Protein AF-A0AAJ0BM44-F1 (afdb_monomer)

Foldseek 3Di:
DDDDDDDDDDDDDDDDDDDDDDDDDYDDDDDDDDDDDDDDDDDDDPPPPPPPPPDPCVVVPCPPVVLCVQLVVLLVVQPPHDPDPDPDDPDDLDDDPDDDPDPVSVVVSVVVVVSSLCSLFLLNVLVRPPDPLQVLLFVLLLLLVVVLQVPQQQPDFFDQDPPRDGHGGGQFAACQVCVVSLVVGPNLVLLLLAQQAEFEFAALLFFDAPLLLVVLLLPFQQKWKFWQAQCAQDPVANQVSLVPILMAMARAAPVRQVVLVHADDSNDNPDDGPRTHGVNVCLVCVLVSNCVRQDDDPPPDDPPVPDDRDPSDHPSNSVLPLQADHPCQQAPPPHDLVSLQVSVVSNVRRSLNSQQADSNVLSSLLVSVVLCLSSLYAEYEYEYEADPVRFRAYSNNPDGQHPVSSVVSNVVSVVVSCVVAVPGRHLYYAYAYEYELQDQLVVVLVSLVVLLVCCVVVVRHYLAYEYDDDLVPGDAPVNNVVSLVVSVVVCVVVVHDHAYAYAADLDPDDPDSRNVSLVVCLVSVHLEYEQCQCVLVPVVSLVSCQVSLYEYEHAQLCSSRSPVDVTLLPGSVVSCSSNSHQYAYHNNRCNHHVHHRSSRLSSNPSNDSPDTPSNSVSNSLSSLVSGSDDPVSSVVSVVVSVVSNSVSSVVSCVPSVVSVVVVVVVVVDDDPPDD

Solvent-accessible surface area (backbone atoms only — not comparable to full-atom values): 38124 Å² total; per-residue (Å²): 138,83,90,82,90,87,87,87,90,84,88,81,89,87,84,87,84,84,89,82,83,89,86,87,88,85,84,90,85,86,83,88,82,90,90,81,89,82,92,87,85,88,79,91,73,86,73,75,77,72,74,72,73,81,66,77,64,64,68,78,69,56,71,57,58,64,52,51,54,52,17,56,48,47,53,68,71,38,92,83,50,78,83,81,89,68,96,66,74,85,75,66,89,60,62,94,91,56,79,74,91,41,70,66,61,42,50,53,44,50,56,48,52,54,50,40,53,52,40,48,36,65,27,31,67,46,57,72,72,46,48,74,61,48,52,50,24,34,54,42,52,52,52,42,43,59,47,37,41,52,69,49,26,62,63,36,80,53,45,76,50,80,97,68,40,76,40,77,41,54,78,44,51,47,63,74,82,37,44,75,57,48,78,69,29,65,51,46,54,50,45,33,64,35,65,43,32,26,39,72,41,34,37,54,88,27,51,57,62,56,62,64,39,55,59,49,46,71,74,42,92,33,29,26,36,26,30,66,48,30,42,24,75,36,100,78,38,28,50,50,27,66,70,67,48,55,55,35,37,37,60,44,18,74,67,57,36,53,76,65,73,36,79,42,56,58,75,32,65,82,36,60,60,61,40,41,18,56,38,72,57,50,65,71,45,42,67,61,53,55,50,59,42,69,50,80,72,90,68,92,81,66,101,65,84,84,64,78,85,73,71,92,67,52,70,66,59,52,56,42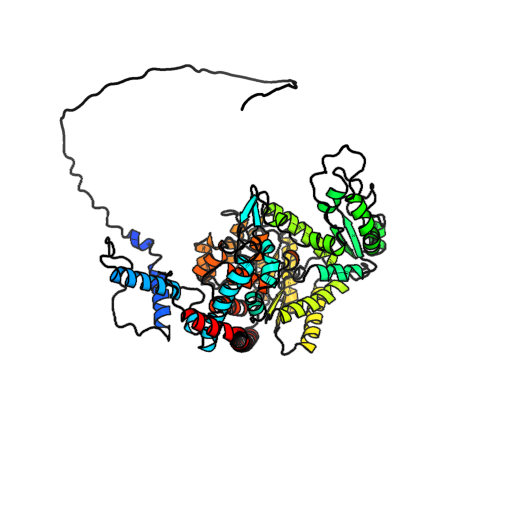,56,64,48,29,74,53,58,62,67,40,67,35,93,86,53,45,38,69,58,24,48,56,52,50,55,49,25,52,51,26,43,47,31,42,37,42,25,48,66,40,43,53,54,48,53,43,51,49,56,50,48,37,39,69,50,24,25,32,29,40,32,32,34,50,71,59,47,92,91,64,46,32,22,39,65,60,28,80,49,74,41,50,69,69,51,50,51,50,51,54,53,48,41,50,54,59,50,35,76,83,33,76,88,46,57,50,74,50,67,30,34,29,47,24,39,61,33,75,52,54,61,69,58,50,41,51,49,51,52,50,47,53,53,42,33,71,76,38,53,86,37,46,42,25,39,32,48,42,73,66,58,84,84,35,57,48,55,71,79,38,45,70,50,54,53,49,48,52,51,50,31,60,74,72,72,48,85,69,43,38,44,33,61,24,13,75,47,84,64,77,93,45,63,48,40,44,22,48,56,44,40,58,77,67,58,31,52,31,28,30,42,33,52,32,40,79,80,36,64,70,61,42,54,53,36,39,75,70,65,30,32,30,36,31,30,58,61,50,40,32,46,42,51,72,21,91,32,52,60,73,34,57,62,58,59,32,33,68,68,50,36,51,45,28,67,18,38,39,42,10,17,37,70,76,40,45,58,45,52,32,55,46,43,58,49,39,28,33,92,84,57,46,58,31,45,56,47,41,32,16,52,43,21,48,69,73,43,74,59,55,71,70,60,36,51,52,54,50,56,54,47,54,54,47,45,55,52,40,29,49,49,44,39,76,75,46,42,64,60,59,55,53,52,61,57,56,67,71,54,86,70,96,82,80,132

Radius of gyration: 31.64 Å; Cα contacts (8 Å, |Δi|>4): 951; chains: 1; bounding box: 103×82×90 Å

pLDDT: mean 85.19, std 20.95, range [22.94, 98.81]

Nearest PDB structures (foldseek):
  3lgg-assembly1_B  TM=8.934E-01  e=7.586E-33  Homo sapiens
  2pgr-assembly1_A  TM=8.232E-01  e=1.590E-15  Plasmodium vivax
  6ii7-assembly1_A  TM=8.329E-01  e=3.009E-15  Plasmodium falciparum 3D7
  2amx-assembly1_B  TM=8.102E-01  e=5.177E-14  Plasmodium yoelii
  2amx-assembly1_A  TM=8.022E-01  e=5.711E-14  Plasmodium yoelii

Organism: NCBI:txid438768

Structure (mmCIF, N/CA/C/O backbone):
data_AF-A0AAJ0BM44-F1
#
_entry.id   AF-A0AAJ0BM44-F1
#
loop_
_atom_site.group_PDB
_atom_site.id
_atom_site.type_symbol
_atom_site.label_atom_id
_atom_site.label_alt_id
_atom_site.label_comp_id
_atom_site.label_asym_id
_atom_site.label_entity_id
_atom_site.label_seq_id
_atom_site.pdbx_PDB_ins_code
_atom_site.Cartn_x
_atom_site.Cartn_y
_atom_site.Cartn_z
_atom_site.occupancy
_atom_site.B_iso_or_equiv
_atom_site.auth_seq_id
_atom_site.auth_comp_id
_atom_site.auth_asym_id
_atom_site.auth_atom_id
_atom_site.pdbx_PDB_model_num
ATOM 1 N N . MET A 1 1 ? 42.321 32.821 7.595 1.00 32.38 1 MET A N 1
ATOM 2 C CA . MET A 1 1 ? 42.357 33.975 8.522 1.00 32.38 1 MET A CA 1
ATOM 3 C C . MET A 1 1 ? 41.317 33.660 9.590 1.00 32.38 1 MET A C 1
ATOM 5 O O . MET A 1 1 ? 40.168 33.550 9.215 1.00 32.38 1 MET A O 1
ATOM 9 N N . GLY A 1 2 ? 41.581 33.293 10.840 1.00 26.06 2 GLY A N 1
ATOM 10 C CA . GLY A 1 2 ? 42.700 33.551 11.738 1.00 26.06 2 GLY A CA 1
ATOM 11 C C . GLY A 1 2 ? 42.161 34.326 12.950 1.00 26.06 2 GLY A C 1
ATOM 12 O O . GLY A 1 2 ? 41.880 35.502 12.770 1.00 26.06 2 GLY A O 1
ATOM 13 N N . ILE A 1 3 ? 42.127 33.672 14.132 1.00 24.33 3 ILE A N 1
ATOM 14 C CA . ILE A 1 3 ? 42.124 34.259 15.505 1.00 24.33 3 ILE A CA 1
ATOM 15 C C . ILE A 1 3 ? 40.733 34.766 15.996 1.00 24.33 3 ILE A C 1
ATOM 17 O O . ILE A 1 3 ? 40.019 35.368 15.211 1.00 24.33 3 ILE A O 1
ATOM 21 N N . SER A 1 4 ? 40.219 34.579 17.230 1.00 23.47 4 SER A N 1
ATOM 22 C CA . SER A 1 4 ? 40.688 34.041 18.532 1.00 23.47 4 SER A CA 1
ATOM 23 C C . SER A 1 4 ? 39.523 33.512 19.395 1.00 23.47 4 SER A C 1
ATOM 25 O O . SER A 1 4 ? 38.420 34.054 19.354 1.00 23.47 4 SER A O 1
ATOM 27 N N . CYS A 1 5 ? 39.837 32.556 20.278 1.00 23.97 5 CYS A N 1
ATOM 28 C CA . CYS A 1 5 ? 39.095 32.214 21.498 1.00 23.97 5 CYS A CA 1
ATOM 29 C C . CYS A 1 5 ? 38.964 33.384 22.488 1.00 23.97 5 CYS A C 1
ATOM 31 O O . CYS A 1 5 ? 39.886 34.185 22.630 1.00 23.97 5 CYS A O 1
ATOM 33 N N . SER A 1 6 ? 37.898 33.358 23.292 1.00 24.98 6 SER A N 1
ATOM 34 C CA . SER A 1 6 ? 37.929 33.827 24.683 1.00 24.98 6 SER A CA 1
ATOM 35 C C . SER A 1 6 ? 37.024 32.949 25.558 1.00 24.98 6 SER A C 1
ATOM 37 O O . SER A 1 6 ? 35.938 32.543 25.157 1.00 24.98 6 SER A O 1
ATOM 39 N N . SER A 1 7 ? 37.564 32.604 26.720 1.00 25.45 7 SER A N 1
ATOM 40 C CA . SER A 1 7 ? 37.049 31.756 27.798 1.00 25.45 7 SER A CA 1
ATOM 41 C C . SER A 1 7 ? 36.678 32.613 29.014 1.00 25.45 7 SER A C 1
ATOM 43 O O . SER A 1 7 ? 37.333 33.633 29.198 1.00 25.45 7 SER A O 1
ATOM 45 N N . ILE A 1 8 ? 35.732 32.161 29.852 1.00 24.78 8 ILE A N 1
ATOM 46 C CA . ILE A 1 8 ? 35.521 32.458 31.300 1.00 24.78 8 ILE A CA 1
ATOM 47 C C . ILE A 1 8 ? 34.322 31.572 31.726 1.00 24.78 8 ILE A C 1
ATOM 49 O O . ILE A 1 8 ? 33.268 31.660 31.109 1.00 24.78 8 ILE A O 1
ATOM 53 N N . SER A 1 9 ? 34.517 30.455 32.439 1.00 22.94 9 SER A N 1
ATOM 54 C CA . SER A 1 9 ? 34.720 30.218 33.888 1.00 22.94 9 SER A CA 1
ATOM 55 C C . SER A 1 9 ? 33.435 30.237 34.729 1.00 22.94 9 SER A C 1
ATOM 57 O O . SER A 1 9 ? 32.835 31.296 34.890 1.00 22.94 9 SER A O 1
ATOM 59 N N . THR A 1 10 ? 33.120 29.107 35.367 1.00 26.23 10 THR A N 1
ATOM 60 C CA . THR A 1 10 ? 32.480 29.051 36.693 1.00 26.23 10 THR A CA 1
ATOM 61 C C . THR A 1 10 ? 32.968 27.806 37.433 1.00 26.23 10 THR A C 1
ATOM 63 O O . THR A 1 10 ? 32.775 26.688 36.955 1.00 26.23 10 THR A O 1
ATOM 66 N N . ASP A 1 11 ? 33.605 28.052 38.575 1.00 24.69 11 ASP A N 1
ATOM 67 C CA . ASP A 1 11 ? 34.016 27.106 39.613 1.00 24.69 11 ASP A CA 1
ATOM 68 C C . ASP A 1 11 ? 32.823 26.601 40.445 1.00 24.69 11 ASP A C 1
ATOM 70 O O . ASP A 1 11 ? 31.843 27.333 40.606 1.00 24.69 11 ASP A O 1
ATOM 74 N N . ALA A 1 12 ? 32.949 25.388 41.005 1.00 26.89 12 ALA A N 1
ATOM 75 C CA . ALA A 1 12 ? 32.727 25.061 42.428 1.00 26.89 12 ALA A CA 1
ATOM 76 C C . ALA A 1 12 ? 32.774 23.530 42.672 1.00 26.89 12 ALA A C 1
ATOM 78 O O . ALA A 1 12 ? 31.853 22.808 42.292 1.00 26.89 12 ALA A O 1
ATOM 79 N N . ASP A 1 13 ? 33.894 23.066 43.245 1.00 27.09 13 ASP A N 1
ATOM 80 C CA . ASP A 1 13 ? 34.080 22.254 44.476 1.00 27.09 13 ASP A CA 1
ATOM 81 C C . ASP A 1 13 ? 32.841 21.527 45.087 1.00 27.09 13 ASP A C 1
ATOM 83 O O . ASP A 1 13 ? 31.736 22.053 45.090 1.00 27.09 13 ASP A O 1
ATOM 87 N N . ASP A 1 14 ? 32.902 20.353 45.734 1.00 28.02 14 ASP A N 1
ATOM 88 C CA . ASP A 1 14 ? 34.006 19.674 46.429 1.00 28.02 14 ASP A CA 1
ATOM 89 C C . ASP A 1 14 ? 33.671 18.185 46.739 1.00 28.02 14 ASP A C 1
ATOM 91 O O . ASP A 1 14 ? 32.507 17.800 46.873 1.00 28.02 14 ASP A O 1
ATOM 95 N N . ALA A 1 15 ? 34.746 17.431 47.001 1.00 28.31 15 ALA A N 1
ATOM 96 C CA . ALA A 1 15 ? 34.925 16.411 48.045 1.00 28.31 15 ALA A CA 1
ATOM 97 C C . ALA A 1 15 ? 34.718 14.894 47.789 1.00 28.31 15 ALA A C 1
ATOM 99 O O . ALA A 1 15 ? 33.728 14.287 48.196 1.00 28.31 15 ALA A O 1
ATOM 100 N N . SER A 1 16 ? 35.865 14.270 47.455 1.00 29.44 16 SER A N 1
ATOM 101 C CA . SER A 1 16 ? 36.533 13.175 48.213 1.00 29.44 16 SER A CA 1
ATOM 102 C C . SER A 1 16 ? 36.073 11.718 47.958 1.00 29.44 16 SER A C 1
ATOM 104 O O . SER A 1 16 ? 34.890 11.446 47.849 1.00 29.44 16 SER A O 1
ATOM 106 N N . HIS A 1 17 ? 36.925 10.683 47.881 1.00 30.70 17 HIS A N 1
ATOM 107 C CA . HIS A 1 17 ? 38.284 10.501 48.405 1.00 30.70 17 HIS A CA 1
ATOM 108 C C . HIS A 1 17 ? 38.961 9.221 47.828 1.00 30.70 17 HIS A C 1
ATOM 110 O O . HIS A 1 17 ? 38.291 8.199 47.690 1.00 30.70 17 HIS A O 1
ATOM 116 N N . ARG A 1 18 ? 40.305 9.283 47.708 1.00 29.47 18 ARG A N 1
ATOM 117 C CA . ARG A 1 18 ? 41.349 8.226 47.864 1.00 29.47 18 ARG A CA 1
ATOM 118 C C . ARG A 1 18 ? 41.682 7.349 46.644 1.00 29.47 18 ARG A C 1
ATOM 120 O O . ARG A 1 18 ? 40.851 6.572 46.199 1.00 29.47 18 ARG A O 1
ATOM 127 N N . ASP A 1 19 ? 42.828 7.566 45.981 1.00 28.92 19 ASP A N 1
ATOM 128 C CA . ASP A 1 19 ? 44.246 7.276 46.363 1.00 28.92 19 ASP A CA 1
ATOM 129 C C . ASP A 1 19 ? 44.633 5.821 46.005 1.00 28.92 19 ASP A C 1
ATOM 131 O O . ASP A 1 19 ? 43.875 4.910 46.312 1.00 28.92 19 ASP A O 1
ATOM 135 N N . ALA A 1 20 ? 45.789 5.477 45.424 1.00 30.25 20 ALA A N 1
ATOM 136 C CA . ALA A 1 20 ? 46.920 6.231 44.887 1.00 30.25 20 ALA A CA 1
ATOM 137 C C . ALA A 1 20 ? 47.894 5.257 44.161 1.00 30.25 20 ALA A C 1
ATOM 139 O O . ALA A 1 20 ? 47.789 4.041 44.315 1.00 30.25 20 ALA A O 1
ATOM 140 N N . GLU A 1 21 ? 48.863 5.868 43.463 1.00 27.91 21 GLU A N 1
ATOM 141 C CA . GLU A 1 21 ? 50.203 5.392 43.040 1.00 27.91 21 GLU A CA 1
ATOM 142 C C . GLU A 1 21 ? 50.303 4.470 41.804 1.00 27.91 21 GLU A C 1
ATOM 144 O O . GLU A 1 21 ? 49.834 3.339 41.800 1.00 27.91 21 GLU A O 1
ATOM 149 N N . ALA A 1 22 ? 50.790 4.941 40.640 1.00 28.22 22 ALA A N 1
ATOM 150 C CA . ALA A 1 22 ? 52.130 5.477 40.292 1.00 28.22 22 ALA A CA 1
ATOM 151 C C . ALA A 1 22 ? 53.225 4.390 40.403 1.00 28.22 22 ALA A C 1
ATOM 153 O O . ALA A 1 22 ? 53.350 3.737 41.425 1.00 28.22 22 ALA A O 1
ATOM 154 N N . SER A 1 23 ? 54.049 4.121 39.391 1.00 27.28 23 SER A N 1
ATOM 155 C CA . SER A 1 23 ? 54.950 5.097 38.793 1.00 27.28 23 SER A CA 1
ATOM 156 C C . SER A 1 23 ? 55.381 4.758 37.362 1.00 27.28 23 SER A C 1
ATOM 158 O O . SER A 1 23 ? 55.359 3.631 36.873 1.00 27.28 23 SER A O 1
ATOM 160 N N . GLU A 1 24 ? 55.747 5.847 36.715 1.00 29.50 24 GLU A N 1
ATOM 161 C CA . GLU A 1 24 ? 56.118 6.085 35.336 1.00 29.50 24 GLU A CA 1
ATOM 162 C C . GLU A 1 24 ? 57.660 6.045 35.195 1.00 29.50 24 GLU A C 1
ATOM 164 O O . GLU A 1 24 ? 58.365 5.908 36.194 1.00 29.50 24 GLU A O 1
ATOM 169 N N . ILE A 1 25 ? 58.154 6.274 33.967 1.00 29.55 25 ILE A N 1
ATOM 170 C CA . ILE A 1 25 ? 59.399 7.004 33.613 1.00 29.55 25 ILE A CA 1
ATOM 171 C C . ILE A 1 25 ? 60.372 6.276 32.646 1.00 29.55 25 ILE A C 1
ATOM 173 O O . ILE A 1 25 ? 61.288 5.548 33.010 1.00 29.55 25 ILE A O 1
ATOM 177 N N . THR A 1 26 ? 60.121 6.592 31.364 1.00 28.91 26 THR A N 1
ATOM 178 C CA . THR A 1 26 ? 61.011 7.200 30.342 1.00 28.91 26 THR A CA 1
ATOM 179 C C . THR A 1 26 ? 62.100 6.434 29.567 1.00 28.91 26 THR A C 1
ATOM 181 O O . THR A 1 26 ? 63.124 6.026 30.095 1.00 28.91 26 THR A O 1
ATOM 184 N N . GLN A 1 27 ? 61.904 6.534 28.242 1.00 29.11 27 GLN A N 1
ATOM 185 C CA . GLN A 1 27 ? 62.745 7.167 27.201 1.00 29.11 27 GLN A CA 1
ATOM 186 C C . GLN A 1 27 ? 63.982 6.486 26.584 1.00 29.11 27 GLN A C 1
ATOM 188 O O . GLN A 1 27 ? 64.981 6.207 27.229 1.00 29.11 27 GLN A O 1
ATOM 193 N N . GLN A 1 28 ? 63.918 6.547 25.241 1.00 28.67 28 GLN A N 1
ATOM 194 C CA . GLN A 1 28 ? 64.948 6.940 24.265 1.00 28.67 28 GLN A CA 1
ATOM 195 C C . GLN A 1 28 ? 65.994 5.919 23.805 1.00 28.67 28 GLN A C 1
ATOM 197 O O . GLN A 1 28 ? 66.693 5.291 24.585 1.00 28.67 28 GLN A O 1
ATOM 202 N N . GLY A 1 29 ? 66.209 5.926 22.482 1.00 26.36 29 GLY A N 1
ATOM 203 C CA . GLY A 1 29 ? 67.539 5.720 21.905 1.00 26.36 29 GLY A CA 1
ATOM 204 C C . GLY A 1 29 ? 67.573 4.811 20.685 1.00 26.36 29 GLY A C 1
ATOM 205 O O . GLY A 1 29 ? 67.416 3.606 20.797 1.00 26.36 29 GLY A O 1
ATOM 206 N N . ALA A 1 30 ? 67.797 5.406 19.519 1.00 27.45 30 ALA A N 1
ATOM 207 C CA . ALA A 1 30 ? 67.845 4.770 18.209 1.00 27.45 30 ALA A CA 1
ATOM 208 C C . ALA A 1 30 ? 69.169 4.032 17.895 1.00 27.45 30 ALA A C 1
ATOM 210 O O . ALA A 1 30 ? 70.188 4.269 18.535 1.00 27.45 30 ALA A O 1
ATOM 211 N N . ALA A 1 31 ? 69.127 3.299 16.769 1.00 28.09 31 ALA A N 1
ATOM 212 C CA . ALA A 1 31 ? 70.163 3.196 15.722 1.00 28.09 31 ALA A CA 1
ATOM 213 C C . ALA A 1 31 ? 70.997 1.888 15.604 1.00 28.09 31 ALA A C 1
ATOM 215 O O . ALA A 1 31 ? 71.857 1.598 16.422 1.00 28.09 31 ALA A O 1
ATOM 216 N N . THR A 1 32 ? 70.776 1.208 14.459 1.00 27.61 32 THR A N 1
ATOM 217 C CA . THR A 1 32 ? 71.760 0.601 13.517 1.00 27.61 32 THR A CA 1
ATOM 218 C C . THR A 1 32 ? 72.667 -0.529 14.052 1.00 27.61 32 THR A C 1
ATOM 220 O O . THR A 1 32 ? 73.466 -0.322 14.951 1.00 27.61 32 THR A O 1
ATOM 223 N N . THR A 1 33 ? 72.713 -1.740 13.471 1.00 28.92 33 THR A N 1
ATOM 224 C CA . THR A 1 33 ? 73.585 -2.069 12.315 1.00 28.92 33 THR A CA 1
ATOM 225 C C . THR A 1 33 ? 73.495 -3.567 11.945 1.00 28.92 33 THR A C 1
ATOM 227 O O . THR A 1 33 ? 73.563 -4.429 12.812 1.00 28.92 33 THR A O 1
ATOM 230 N N . VAL A 1 34 ? 73.347 -3.823 10.637 1.00 32.03 34 VAL A N 1
ATOM 231 C CA . VAL A 1 34 ? 73.848 -4.918 9.764 1.00 32.03 34 VAL A CA 1
ATOM 232 C C . VAL A 1 34 ? 74.507 -6.150 10.413 1.00 32.03 34 VAL A C 1
ATOM 234 O O . VAL A 1 34 ? 75.516 -5.989 11.078 1.00 32.03 34 VAL A O 1
ATOM 237 N N . PHE A 1 35 ? 74.091 -7.373 10.027 1.00 29.38 35 PHE A N 1
ATOM 238 C CA . PHE A 1 35 ? 75.027 -8.488 9.763 1.00 29.38 35 PHE A CA 1
ATOM 239 C C . PHE A 1 35 ? 74.481 -9.525 8.762 1.00 29.38 35 PHE A C 1
ATOM 241 O O . PHE A 1 35 ? 73.320 -9.930 8.796 1.00 29.38 35 PHE A O 1
ATOM 248 N N . HIS A 1 36 ? 75.369 -9.944 7.860 1.00 29.89 36 HIS A N 1
ATOM 249 C CA . HIS A 1 36 ? 75.184 -10.893 6.765 1.00 29.89 36 HIS A CA 1
ATOM 250 C C . HIS A 1 36 ? 75.915 -12.214 7.107 1.00 29.89 36 HIS A C 1
ATOM 252 O O . HIS A 1 36 ? 77.028 -12.164 7.614 1.00 29.89 36 HIS A O 1
ATOM 258 N N . GLN A 1 37 ? 75.277 -13.352 6.792 1.00 31.33 37 GLN A N 1
ATOM 259 C CA . GLN A 1 37 ? 75.816 -14.686 6.430 1.00 31.33 37 GLN A CA 1
ATOM 260 C C . GLN A 1 37 ? 76.900 -15.407 7.280 1.00 31.33 37 GLN A C 1
ATOM 262 O O . GLN A 1 37 ? 78.032 -14.957 7.373 1.00 31.33 37 GLN A O 1
ATOM 267 N N . LEU A 1 38 ? 76.594 -16.655 7.698 1.00 28.11 38 LEU A N 1
ATOM 268 C CA . LEU A 1 38 ? 77.208 -17.950 7.269 1.00 28.11 38 LEU A CA 1
ATOM 269 C C . LEU A 1 38 ? 76.887 -19.070 8.300 1.00 28.11 38 LEU A C 1
ATOM 271 O O . LEU A 1 38 ? 77.294 -18.998 9.449 1.00 28.11 38 LEU A O 1
ATOM 275 N N . ARG A 1 39 ? 76.001 -20.029 7.964 1.00 29.89 39 ARG A N 1
ATOM 276 C CA . ARG A 1 39 ? 76.287 -21.459 7.641 1.00 29.89 39 ARG A CA 1
ATOM 277 C C . ARG A 1 39 ? 77.011 -22.244 8.756 1.00 29.89 39 ARG A C 1
ATOM 279 O O . ARG A 1 39 ? 78.203 -22.077 8.956 1.00 29.89 39 ARG A O 1
ATOM 286 N N . THR A 1 40 ? 76.356 -23.160 9.473 1.00 29.97 40 THR A N 1
ATOM 287 C CA . THR A 1 40 ? 76.226 -24.632 9.242 1.00 29.97 40 THR A CA 1
ATOM 288 C C . THR A 1 40 ? 75.815 -25.215 10.626 1.00 29.97 40 THR A C 1
ATOM 290 O O . THR A 1 40 ? 76.170 -24.604 11.622 1.00 29.97 40 THR A O 1
ATOM 293 N N . GLN A 1 41 ? 75.046 -26.285 10.875 1.00 30.12 41 GLN A N 1
ATOM 294 C CA . GLN A 1 41 ? 74.932 -27.619 10.283 1.00 30.12 41 GLN A CA 1
ATOM 295 C C . GLN A 1 41 ? 73.743 -28.366 10.965 1.00 30.12 41 GLN A C 1
ATOM 297 O O . GLN A 1 41 ? 73.581 -28.261 12.177 1.00 30.12 41 GLN A O 1
ATOM 302 N N . SER A 1 42 ? 73.048 -29.221 10.183 1.00 31.03 42 SER A N 1
ATOM 303 C CA . SER A 1 42 ? 72.431 -30.519 10.584 1.00 31.03 42 SER A CA 1
ATOM 304 C C . SER A 1 42 ? 70.928 -30.610 10.951 1.00 31.03 42 SER A C 1
ATOM 306 O O . SER A 1 42 ? 70.372 -29.667 11.504 1.00 31.03 42 SER A O 1
ATOM 308 N N . PRO A 1 43 ? 70.278 -31.788 10.781 1.00 38.56 43 PRO A N 1
ATOM 309 C CA . PRO A 1 43 ? 70.221 -32.659 9.601 1.00 38.56 43 PRO A CA 1
ATOM 310 C C . PRO A 1 43 ? 68.775 -32.860 9.090 1.00 38.56 43 PRO A C 1
ATOM 312 O O . PRO A 1 43 ? 67.792 -32.537 9.752 1.00 38.56 43 PRO A O 1
ATOM 315 N N . MET A 1 44 ? 68.665 -33.414 7.880 1.00 36.31 44 MET A N 1
ATOM 316 C CA . MET A 1 44 ? 67.417 -33.716 7.177 1.00 36.31 44 MET A CA 1
ATOM 317 C C . MET A 1 44 ? 66.412 -34.515 8.023 1.00 36.31 44 MET A C 1
ATOM 319 O O . MET A 1 44 ? 66.664 -35.668 8.368 1.00 36.31 44 MET A O 1
ATOM 323 N N . ALA A 1 45 ? 65.228 -33.939 8.233 1.00 37.72 45 ALA A N 1
ATOM 324 C CA . ALA A 1 45 ? 63.998 -34.695 8.414 1.00 37.72 45 ALA A CA 1
ATOM 325 C C . ALA A 1 45 ? 63.215 -34.638 7.096 1.00 37.72 45 ALA A C 1
ATOM 327 O O . ALA A 1 45 ? 62.883 -33.563 6.592 1.00 37.72 45 ALA A O 1
ATOM 328 N N . ASP A 1 46 ? 62.974 -35.816 6.531 1.00 42.84 46 ASP A N 1
ATOM 329 C CA . ASP A 1 46 ? 62.203 -36.078 5.321 1.00 42.84 46 ASP A CA 1
ATOM 330 C C . ASP A 1 46 ? 60.737 -35.646 5.519 1.00 42.84 46 ASP A C 1
ATOM 332 O O . ASP A 1 46 ? 59.858 -36.435 5.870 1.00 42.84 46 ASP A O 1
ATOM 336 N N . VAL A 1 47 ? 60.457 -34.351 5.336 1.00 41.06 47 VAL A N 1
ATOM 337 C CA . VAL A 1 47 ? 59.085 -33.856 5.210 1.00 41.06 47 VAL A CA 1
ATOM 338 C C . VAL A 1 47 ? 58.619 -34.227 3.810 1.00 41.06 47 VAL A C 1
ATOM 340 O O . VAL A 1 47 ? 58.692 -33.435 2.867 1.00 41.06 47 VAL A O 1
ATOM 343 N N . ARG A 1 48 ? 58.089 -35.447 3.679 1.00 44.53 48 ARG A N 1
ATOM 344 C CA . ARG A 1 48 ? 57.136 -35.767 2.616 1.00 44.53 48 ARG A CA 1
ATOM 345 C C . ARG A 1 48 ? 56.106 -34.642 2.600 1.00 44.53 48 ARG A C 1
ATOM 347 O O . ARG A 1 48 ? 55.259 -34.567 3.490 1.00 44.53 48 ARG A O 1
ATOM 354 N N . ARG A 1 49 ? 56.170 -33.766 1.590 1.00 47.97 49 ARG A N 1
ATOM 355 C CA . ARG A 1 49 ? 55.082 -32.845 1.251 1.00 47.97 49 ARG A CA 1
ATOM 356 C C . ARG A 1 49 ? 53.849 -33.711 1.008 1.00 47.97 49 ARG A C 1
ATOM 358 O O . ARG A 1 49 ? 53.650 -34.214 -0.098 1.00 47.97 49 ARG A O 1
ATOM 365 N N . ARG A 1 50 ? 53.030 -33.918 2.044 1.00 44.41 50 ARG A N 1
ATOM 366 C CA . ARG A 1 50 ? 51.635 -34.312 1.869 1.00 44.41 50 ARG A CA 1
ATOM 367 C C . ARG A 1 50 ? 51.055 -33.225 0.976 1.00 44.41 50 ARG A C 1
ATOM 369 O O . ARG A 1 50 ? 50.873 -32.098 1.423 1.00 44.41 50 ARG A O 1
ATOM 376 N N . LYS A 1 51 ? 50.846 -33.536 -0.306 1.00 45.81 51 LYS A N 1
ATOM 377 C CA . LYS A 1 51 ? 49.931 -32.755 -1.133 1.00 45.81 51 LYS A CA 1
ATOM 378 C C . LYS A 1 51 ? 48.635 -32.715 -0.329 1.00 45.81 51 LYS A C 1
ATOM 380 O O . LYS A 1 51 ? 48.042 -33.773 -0.116 1.00 45.81 51 LYS A O 1
ATOM 385 N N . LEU A 1 52 ? 48.262 -31.533 0.167 1.00 46.22 52 LEU A N 1
ATOM 386 C CA . LEU A 1 52 ? 46.898 -31.285 0.614 1.00 46.22 52 LEU A CA 1
ATOM 387 C C . LEU A 1 52 ? 45.985 -31.859 -0.482 1.00 46.22 52 LEU A C 1
ATOM 389 O O . LEU A 1 52 ? 46.272 -31.628 -1.667 1.00 46.22 52 LEU A O 1
ATOM 393 N N . PRO A 1 53 ? 44.998 -32.703 -0.139 1.00 48.94 53 PRO A N 1
ATOM 394 C CA . PRO A 1 53 ? 44.036 -33.177 -1.121 1.00 48.94 53 PRO A CA 1
ATOM 395 C C . PRO A 1 53 ? 43.521 -31.957 -1.887 1.00 48.94 53 PRO A C 1
ATOM 397 O O . PRO A 1 53 ? 43.128 -30.987 -1.256 1.00 48.94 53 PRO A O 1
ATOM 400 N N . ARG A 1 54 ? 43.570 -31.967 -3.227 1.00 52.44 54 ARG A N 1
ATOM 401 C CA . ARG A 1 54 ? 42.856 -30.945 -4.005 1.00 52.44 54 ARG A CA 1
ATOM 402 C C . ARG A 1 54 ? 41.402 -30.972 -3.540 1.00 52.44 54 ARG A C 1
ATOM 404 O O . ARG A 1 54 ? 40.791 -32.043 -3.553 1.00 52.44 54 ARG A O 1
ATOM 411 N N . ASP A 1 55 ? 40.933 -29.820 -3.083 1.00 50.84 55 ASP A N 1
ATOM 412 C CA . ASP A 1 55 ? 39.732 -29.651 -2.281 1.00 50.84 55 ASP A CA 1
ATOM 413 C C . ASP A 1 55 ? 38.507 -30.321 -2.905 1.00 50.84 55 ASP A C 1
ATOM 415 O O . ASP A 1 55 ? 37.986 -29.888 -3.930 1.00 50.84 55 ASP A O 1
ATOM 419 N N . LYS A 1 56 ? 37.997 -31.359 -2.232 1.00 48.59 56 LYS A N 1
ATOM 420 C CA . LYS A 1 56 ? 36.585 -31.750 -2.354 1.00 48.59 56 LYS A CA 1
ATOM 421 C C . LYS A 1 56 ? 35.652 -30.701 -1.723 1.00 48.59 56 LYS A C 1
ATOM 423 O O . LYS A 1 56 ? 34.447 -30.795 -1.910 1.00 48.59 56 LYS A O 1
ATOM 428 N N . GLU A 1 57 ? 36.195 -29.720 -0.996 1.00 49.47 57 GLU A N 1
ATOM 429 C CA . GLU A 1 57 ? 35.441 -28.620 -0.378 1.00 49.47 57 GLU A CA 1
ATOM 430 C C . GLU A 1 57 ? 34.890 -27.617 -1.403 1.00 49.47 57 GLU A C 1
ATOM 432 O O . GLU A 1 57 ? 33.886 -26.969 -1.127 1.00 49.47 57 GLU A O 1
ATOM 437 N N . ALA A 1 58 ? 35.474 -27.518 -2.607 1.00 54.50 58 ALA A N 1
ATOM 438 C CA . ALA A 1 58 ? 35.014 -26.569 -3.626 1.00 54.50 58 ALA A CA 1
ATOM 439 C C . ALA A 1 58 ? 33.560 -26.822 -4.083 1.00 54.50 58 ALA A C 1
ATOM 441 O O . ALA A 1 58 ? 32.835 -25.870 -4.360 1.00 54.50 58 ALA A O 1
ATOM 442 N N . ASP A 1 59 ? 33.108 -28.083 -4.094 1.00 58.44 59 ASP A N 1
ATOM 443 C CA . ASP A 1 59 ? 31.723 -28.446 -4.443 1.00 58.44 59 ASP A CA 1
ATOM 444 C C . ASP A 1 59 ? 30.710 -28.055 -3.347 1.00 58.44 59 ASP A C 1
ATOM 446 O O . ASP A 1 59 ? 29.525 -27.898 -3.639 1.00 58.44 59 ASP A O 1
ATOM 450 N N . GLN A 1 60 ? 31.138 -27.869 -2.088 1.00 59.06 60 GLN A N 1
ATOM 451 C CA . GLN A 1 60 ? 30.236 -27.543 -0.969 1.00 59.06 60 GLN A CA 1
ATOM 452 C C . GLN A 1 60 ? 29.616 -26.138 -1.098 1.00 59.06 60 GLN A C 1
ATOM 454 O O . GLN A 1 60 ? 28.586 -25.863 -0.482 1.00 59.06 60 GLN A O 1
ATOM 459 N N . TYR A 1 61 ? 30.207 -25.277 -1.931 1.00 65.00 61 TYR A N 1
ATOM 460 C CA . TYR A 1 61 ? 29.782 -23.893 -2.154 1.00 65.00 61 TYR A CA 1
ATOM 461 C C . TYR A 1 61 ? 29.280 -23.630 -3.585 1.00 65.00 61 TYR A C 1
ATOM 463 O O . TYR A 1 61 ? 29.100 -22.470 -3.962 1.00 65.00 61 TYR A O 1
ATOM 471 N N . ASP A 1 62 ? 29.027 -24.670 -4.394 1.00 76.06 62 ASP A N 1
ATOM 472 C CA . ASP A 1 62 ? 28.504 -24.506 -5.759 1.00 76.06 62 ASP A CA 1
ATOM 473 C C . ASP A 1 62 ? 26.997 -24.170 -5.759 1.00 76.06 62 ASP A C 1
ATOM 475 O O . ASP A 1 62 ? 26.129 -24.994 -6.057 1.00 76.06 62 ASP A O 1
ATOM 479 N N . LEU A 1 63 ? 26.685 -22.912 -5.431 1.00 77.62 63 LEU A N 1
ATOM 480 C CA . LEU A 1 63 ? 25.343 -22.328 -5.548 1.00 77.62 63 LEU A CA 1
ATOM 481 C C . LEU A 1 63 ? 24.946 -22.041 -7.009 1.00 77.62 63 LEU A C 1
ATOM 483 O O . LEU A 1 63 ? 23.792 -21.712 -7.287 1.00 77.62 63 LEU A O 1
ATOM 487 N N . VAL A 1 64 ? 25.879 -22.181 -7.956 1.00 80.75 64 VAL A N 1
ATOM 488 C CA . VAL A 1 64 ? 25.670 -21.869 -9.376 1.00 80.75 64 VAL A CA 1
ATOM 489 C C . VAL A 1 64 ? 25.013 -23.039 -10.100 1.00 80.75 64 VAL A C 1
ATOM 491 O O . VAL A 1 64 ? 24.151 -22.838 -10.960 1.00 80.75 64 VAL A O 1
ATOM 494 N N . LYS A 1 65 ? 25.376 -24.278 -9.757 1.00 81.88 65 LYS A N 1
ATOM 495 C CA . LYS A 1 65 ? 24.809 -25.477 -10.384 1.00 81.88 65 LYS A CA 1
ATOM 496 C C . LYS A 1 65 ? 23.273 -25.536 -10.313 1.00 81.88 65 LYS A C 1
ATOM 498 O O . LYS A 1 65 ? 22.674 -25.713 -11.378 1.00 81.88 65 LYS A O 1
ATOM 503 N N . PRO A 1 66 ? 22.611 -25.325 -9.156 1.00 84.75 66 PRO A N 1
ATOM 504 C CA . PRO A 1 66 ? 21.149 -25.284 -9.102 1.00 84.75 66 PRO A CA 1
ATOM 505 C C . PRO A 1 66 ? 20.539 -24.202 -10.009 1.00 84.75 66 PRO A C 1
ATOM 507 O O . PRO A 1 66 ? 19.553 -24.462 -10.698 1.00 84.75 66 PRO A O 1
ATOM 510 N N . LEU A 1 67 ? 21.143 -23.009 -10.072 1.00 86.69 67 LEU A N 1
ATOM 511 C CA . LEU A 1 67 ? 20.670 -21.915 -10.932 1.00 86.69 67 LEU A CA 1
ATOM 512 C C . LEU A 1 67 ? 20.765 -22.281 -12.418 1.00 86.69 67 LEU A C 1
ATOM 514 O O . LEU A 1 67 ? 19.809 -22.083 -13.169 1.00 86.69 67 LEU A O 1
ATOM 518 N N . ASN A 1 68 ? 21.877 -22.891 -12.833 1.00 86.56 68 ASN A N 1
ATOM 519 C CA . ASN A 1 68 ? 22.061 -23.371 -14.202 1.00 86.56 68 ASN A CA 1
ATOM 520 C C . ASN A 1 68 ? 21.027 -24.432 -14.592 1.00 86.56 68 ASN A C 1
ATOM 522 O O . ASN A 1 68 ? 20.533 -24.423 -15.721 1.00 86.56 68 ASN A O 1
ATOM 526 N N . GLU A 1 69 ? 20.695 -25.351 -13.683 1.00 88.19 69 GLU A N 1
ATOM 527 C CA . GLU A 1 69 ? 19.689 -26.390 -13.926 1.00 88.19 69 GLU A CA 1
ATOM 528 C C . GLU A 1 69 ? 18.292 -25.787 -14.134 1.00 88.19 69 GLU A C 1
ATOM 530 O O . GLU A 1 69 ? 17.589 -26.179 -15.074 1.00 88.19 69 GLU A O 1
ATOM 535 N N . VAL A 1 70 ? 17.917 -24.793 -13.319 1.00 88.56 70 VAL A N 1
ATOM 536 C CA . VAL A 1 70 ? 16.642 -24.067 -13.447 1.00 88.56 70 VAL A CA 1
ATOM 537 C C . VAL A 1 70 ? 16.592 -23.260 -14.745 1.00 88.56 70 VAL A C 1
ATOM 539 O O . VAL A 1 70 ? 15.634 -23.404 -15.508 1.00 88.56 70 VAL A O 1
ATOM 542 N N . ALA A 1 71 ? 17.627 -22.469 -15.038 1.00 87.75 71 ALA A N 1
ATOM 543 C CA . ALA A 1 71 ? 17.707 -21.661 -16.255 1.00 87.75 71 ALA A CA 1
ATOM 544 C C . ALA A 1 71 ? 17.634 -22.537 -17.514 1.00 87.75 71 ALA A C 1
ATOM 546 O O . ALA A 1 71 ? 16.822 -22.302 -18.408 1.00 87.75 71 ALA A O 1
ATOM 547 N N . ALA A 1 72 ? 18.427 -23.613 -17.557 1.00 87.31 72 ALA A N 1
ATOM 548 C CA . ALA A 1 72 ? 18.429 -24.541 -18.680 1.00 87.31 72 ALA A CA 1
ATOM 549 C C . ALA A 1 72 ? 17.081 -25.252 -18.850 1.00 87.31 72 ALA A C 1
ATOM 551 O O . ALA A 1 72 ? 16.715 -25.579 -19.976 1.00 87.31 72 ALA A O 1
ATOM 552 N N . LYS A 1 73 ? 16.351 -25.525 -17.759 1.00 89.12 73 LYS A N 1
ATOM 553 C CA . LYS A 1 73 ? 14.989 -26.067 -17.837 1.00 89.12 73 LYS A CA 1
ATOM 554 C C . LYS A 1 73 ? 14.035 -25.058 -18.470 1.00 89.12 73 LYS A C 1
ATOM 556 O O . LYS A 1 73 ? 13.427 -25.393 -19.478 1.00 89.12 73 LYS A O 1
ATOM 561 N N . ARG A 1 74 ? 13.976 -23.829 -17.951 1.00 90.06 74 ARG A N 1
ATOM 562 C CA . ARG A 1 74 ? 13.099 -22.773 -18.485 1.00 90.06 74 ARG A CA 1
ATOM 563 C C . ARG A 1 74 ? 13.367 -22.491 -19.970 1.00 90.06 74 ARG A C 1
ATOM 565 O O . ARG A 1 74 ? 12.433 -22.467 -20.757 1.00 90.06 74 ARG A O 1
ATOM 572 N N . LEU A 1 75 ? 14.637 -22.432 -20.384 1.00 87.94 75 LEU A N 1
ATOM 573 C CA . LEU A 1 75 ? 15.019 -22.258 -21.796 1.00 87.94 75 LEU A CA 1
ATOM 574 C C . LEU A 1 75 ? 14.625 -23.430 -22.710 1.00 87.94 75 LEU A C 1
ATOM 576 O O . LEU A 1 75 ? 14.460 -23.231 -23.909 1.00 87.94 75 LEU A O 1
ATOM 580 N N . ARG A 1 76 ? 14.525 -24.660 -22.188 1.00 87.25 76 ARG A N 1
ATOM 581 C CA . ARG A 1 76 ? 14.029 -25.808 -22.971 1.00 87.25 76 ARG A CA 1
ATOM 582 C C . ARG A 1 76 ? 12.516 -25.770 -23.148 1.00 87.25 76 ARG A C 1
ATOM 584 O O . ARG A 1 76 ? 12.033 -26.264 -24.162 1.00 87.25 76 ARG A O 1
ATOM 591 N N . ASP A 1 77 ? 11.816 -25.225 -22.160 1.00 86.00 77 ASP A N 1
ATOM 592 C CA . ASP A 1 77 ? 10.357 -25.134 -22.131 1.00 86.00 77 ASP A CA 1
ATOM 593 C C . ASP A 1 77 ? 9.844 -23.881 -22.881 1.00 86.00 77 ASP A C 1
ATOM 595 O O . ASP A 1 77 ? 8.644 -23.757 -23.117 1.00 86.00 77 ASP A O 1
ATOM 599 N N . ASP A 1 78 ? 10.740 -22.971 -23.285 1.00 84.88 78 ASP A N 1
ATOM 600 C CA . ASP A 1 78 ? 10.428 -21.773 -24.070 1.00 84.88 78 ASP A CA 1
ATOM 601 C C . ASP A 1 78 ? 10.001 -22.140 -25.516 1.00 84.88 78 ASP A C 1
ATOM 603 O O . ASP A 1 78 ? 10.825 -22.630 -26.299 1.00 84.88 78 ASP A O 1
ATOM 607 N N . PRO A 1 79 ? 8.737 -21.881 -25.919 1.00 80.56 79 PRO A N 1
ATOM 608 C CA . PRO A 1 79 ? 8.229 -22.172 -27.261 1.00 80.56 79 PRO A CA 1
ATOM 609 C C . PRO A 1 79 ? 8.909 -21.367 -28.377 1.00 80.56 79 PRO A C 1
ATOM 611 O O . PRO A 1 79 ? 8.847 -21.773 -29.539 1.00 80.56 79 PRO A O 1
ATOM 614 N N . ASN A 1 80 ? 9.549 -20.242 -28.052 1.00 74.69 80 ASN A N 1
ATOM 615 C CA . ASN A 1 80 ? 10.239 -19.369 -29.000 1.00 74.69 80 ASN A CA 1
ATOM 616 C C . ASN A 1 80 ? 11.753 -19.633 -29.052 1.00 74.69 80 ASN A C 1
ATOM 618 O O . ASN A 1 80 ? 12.450 -19.026 -29.871 1.00 74.69 80 ASN A O 1
ATOM 622 N N . ALA A 1 81 ? 12.285 -20.524 -28.207 1.00 67.25 81 ALA A N 1
ATOM 623 C CA . ALA A 1 81 ? 13.712 -20.807 -28.188 1.00 67.25 81 ALA A CA 1
ATOM 624 C C . ALA A 1 81 ? 14.164 -21.507 -29.489 1.00 67.25 81 ALA A C 1
ATOM 626 O O . ALA A 1 81 ? 13.532 -22.467 -29.950 1.00 67.25 81 ALA A O 1
ATOM 627 N N . PRO A 1 82 ? 15.304 -21.101 -30.086 1.00 57.66 82 PRO A N 1
ATOM 628 C CA . PRO A 1 82 ? 15.896 -21.844 -31.191 1.00 57.66 82 PRO A CA 1
ATOM 629 C C . PRO A 1 82 ? 16.191 -23.278 -30.731 1.00 57.66 82 PRO A C 1
ATOM 631 O O . PRO A 1 82 ? 16.848 -23.468 -29.705 1.00 57.66 82 PRO A O 1
ATOM 634 N N . ARG A 1 83 ? 15.741 -24.297 -31.484 1.00 53.34 83 ARG A N 1
ATOM 635 C CA . ARG A 1 83 ? 15.996 -25.713 -31.154 1.00 53.34 83 ARG A CA 1
ATOM 636 C C . ARG A 1 83 ? 17.496 -25.932 -30.931 1.00 53.34 83 ARG A C 1
ATOM 638 O O . ARG A 1 83 ? 18.271 -25.931 -31.888 1.00 53.34 83 ARG A O 1
ATOM 645 N N . LEU A 1 84 ? 17.896 -26.140 -29.676 1.00 47.31 84 LEU A N 1
ATOM 646 C CA . LEU A 1 84 ? 19.284 -26.386 -29.290 1.00 47.31 84 LEU A CA 1
ATOM 647 C C . LEU A 1 84 ? 19.804 -27.647 -29.996 1.00 47.31 84 LEU A C 1
ATOM 649 O O . LEU A 1 84 ? 19.532 -28.778 -29.590 1.00 47.31 84 LEU A O 1
ATOM 653 N N . ARG A 1 85 ? 20.596 -27.467 -31.058 1.00 39.66 85 ARG A N 1
ATOM 654 C CA . ARG A 1 85 ? 21.449 -28.527 -31.598 1.00 39.66 85 ARG A CA 1
ATOM 655 C C . ARG A 1 85 ? 22.661 -28.683 -30.674 1.00 39.66 85 ARG A C 1
ATOM 657 O O . ARG A 1 85 ? 23.677 -28.044 -30.894 1.00 39.66 85 ARG A O 1
ATOM 664 N N . SER A 1 86 ? 22.561 -29.516 -29.638 1.00 40.53 86 SER A N 1
ATOM 665 C CA . SER A 1 86 ? 23.584 -30.525 -29.288 1.00 40.53 86 SER A CA 1
ATOM 666 C C . SER A 1 86 ? 23.426 -31.071 -27.864 1.00 40.53 86 SER A C 1
ATOM 668 O O . SER A 1 86 ? 23.069 -30.368 -26.924 1.00 40.53 86 SER A O 1
ATOM 670 N N . LYS A 1 87 ? 23.782 -32.353 -27.718 1.00 37.12 87 LYS A N 1
ATOM 671 C CA . LYS A 1 87 ? 24.003 -33.077 -26.457 1.00 37.12 87 LYS A CA 1
ATOM 672 C C . LYS A 1 87 ? 25.371 -32.720 -25.836 1.00 37.12 87 LYS A C 1
ATOM 674 O O . LYS A 1 87 ? 26.135 -33.617 -25.483 1.00 37.12 87 LYS A O 1
ATOM 679 N N . SER A 1 88 ? 25.732 -31.439 -25.777 1.00 39.44 88 SER A N 1
ATOM 680 C CA . SER A 1 88 ? 27.013 -31.016 -25.196 1.00 39.44 88 SER A CA 1
ATOM 681 C C . SER A 1 88 ? 26.886 -30.868 -23.677 1.00 39.44 88 SER A C 1
ATOM 683 O O . SER A 1 88 ? 25.958 -30.223 -23.191 1.00 39.44 88 SER A O 1
ATOM 685 N N . LYS A 1 89 ? 27.802 -31.494 -22.923 1.00 44.03 89 LYS A N 1
ATOM 686 C CA . LYS A 1 89 ? 27.949 -31.310 -21.467 1.00 44.03 89 LYS A CA 1
ATOM 687 C C . LYS A 1 89 ? 28.034 -29.812 -21.176 1.00 44.03 89 LYS A C 1
ATOM 689 O O . LYS A 1 89 ? 28.831 -29.163 -21.842 1.00 44.03 89 LYS A O 1
ATOM 694 N N . SER A 1 90 ? 27.257 -29.303 -20.210 1.00 44.75 90 SER A N 1
ATOM 695 C CA . SER A 1 90 ? 27.188 -27.885 -19.817 1.00 44.75 90 SER A CA 1
ATOM 696 C C . SER A 1 90 ? 28.547 -27.187 -19.961 1.00 44.75 90 SER A C 1
ATOM 698 O O . SER A 1 90 ? 29.415 -27.379 -19.104 1.00 44.75 90 SER A O 1
ATOM 700 N N . PRO A 1 91 ? 28.788 -26.442 -21.057 1.00 44.50 91 PRO A N 1
ATOM 701 C CA . PRO A 1 91 ? 30.082 -25.817 -21.262 1.00 44.50 91 PRO A CA 1
ATOM 702 C C . PRO A 1 91 ? 30.248 -24.740 -20.190 1.00 44.50 91 PRO A C 1
ATOM 704 O O . PRO A 1 91 ? 29.338 -23.936 -19.984 1.00 44.50 91 PRO A O 1
ATOM 707 N N . ARG A 1 92 ? 31.378 -24.745 -19.475 1.00 55.09 92 ARG A N 1
ATOM 708 C CA . ARG A 1 92 ? 31.631 -23.838 -18.342 1.00 55.09 92 ARG A CA 1
ATOM 709 C C . ARG A 1 92 ? 31.510 -22.368 -18.771 1.00 55.09 92 ARG A C 1
ATOM 711 O O . ARG A 1 92 ? 31.738 -22.031 -19.937 1.00 55.09 92 ARG A O 1
ATOM 718 N N . LEU A 1 93 ? 31.086 -21.505 -17.840 1.00 56.88 93 LEU A N 1
ATOM 719 C CA . LEU A 1 93 ? 30.893 -20.070 -18.092 1.00 56.88 93 LEU A CA 1
ATOM 720 C C . LEU A 1 93 ? 32.216 -19.384 -18.466 1.00 56.88 93 LEU A C 1
ATOM 722 O O . LEU A 1 93 ? 32.245 -18.552 -19.368 1.00 56.88 93 LEU A O 1
ATOM 726 N N . LEU A 1 94 ? 33.292 -19.810 -17.803 1.00 53.41 94 LEU A N 1
ATOM 727 C CA . LEU A 1 94 ? 34.674 -19.412 -18.033 1.00 53.41 94 LEU A CA 1
ATOM 728 C C . LEU A 1 94 ? 35.490 -20.653 -18.438 1.00 53.41 94 LEU A C 1
ATOM 730 O O . LEU A 1 94 ? 35.266 -21.725 -17.863 1.00 53.41 94 LEU A O 1
ATOM 734 N N . PRO A 1 95 ? 36.427 -20.547 -19.398 1.00 53.09 95 PRO A N 1
ATOM 735 C CA . PRO A 1 95 ? 37.484 -21.541 -19.553 1.00 53.09 95 PRO A CA 1
ATOM 736 C C . PRO A 1 95 ? 38.291 -21.609 -18.249 1.00 53.09 95 PRO A C 1
ATOM 738 O O . PRO A 1 95 ? 38.543 -20.571 -17.638 1.00 53.09 95 PRO A O 1
ATOM 741 N N . ASP A 1 96 ? 38.701 -22.802 -17.810 1.00 51.81 96 ASP A N 1
ATOM 742 C CA . ASP A 1 96 ? 39.528 -22.957 -16.606 1.00 51.81 96 ASP A CA 1
ATOM 743 C C . ASP A 1 96 ? 40.838 -22.154 -16.767 1.00 51.81 96 ASP A C 1
ATOM 745 O O . ASP A 1 96 ? 41.771 -22.597 -17.431 1.00 51.81 96 ASP A O 1
ATOM 749 N N . GLY A 1 97 ? 40.900 -20.959 -16.171 1.00 54.09 97 GLY A N 1
ATOM 750 C CA . GLY A 1 97 ? 42.107 -20.134 -16.082 1.00 54.09 97 GLY A CA 1
ATOM 751 C C . GLY A 1 97 ? 42.500 -19.291 -17.306 1.00 54.09 97 GLY A C 1
ATOM 752 O O . GLY A 1 97 ? 43.639 -18.831 -17.325 1.00 54.09 97 GLY A O 1
ATOM 753 N N . ALA A 1 98 ? 41.630 -19.048 -18.299 1.00 55.75 98 ALA A N 1
ATOM 754 C CA . ALA A 1 98 ? 42.009 -18.287 -19.504 1.00 55.75 98 ALA A CA 1
ATOM 755 C C . ALA A 1 98 ? 41.032 -17.158 -19.880 1.00 55.75 98 ALA A C 1
ATOM 757 O O . ALA A 1 98 ? 39.811 -17.324 -19.854 1.00 55.75 98 ALA A O 1
ATOM 758 N N . ALA A 1 99 ? 41.609 -16.011 -20.252 1.00 67.06 99 ALA A N 1
ATOM 759 C CA . ALA A 1 99 ? 40.930 -14.882 -20.878 1.00 67.06 99 ALA A CA 1
ATOM 760 C C . ALA A 1 99 ? 40.310 -15.287 -22.229 1.00 67.06 99 ALA A C 1
ATOM 762 O O . ALA A 1 99 ? 40.768 -16.226 -22.876 1.00 67.06 99 ALA A O 1
ATOM 763 N N . PHE A 1 100 ? 39.270 -14.576 -22.667 1.00 81.25 100 PHE A N 1
ATOM 764 C CA . PHE A 1 100 ? 38.678 -14.793 -23.988 1.00 81.25 100 PHE A CA 1
ATOM 765 C C . PHE A 1 100 ? 39.686 -14.418 -25.086 1.00 81.25 100 PHE A C 1
ATOM 767 O O . PHE A 1 100 ? 40.137 -13.277 -25.137 1.00 81.25 100 PHE A O 1
ATOM 774 N N . GLU A 1 101 ? 40.037 -15.370 -25.956 1.00 83.50 101 GLU A N 1
ATOM 775 C CA . GLU A 1 101 ? 41.025 -15.165 -27.032 1.00 83.50 101 GLU A CA 1
ATOM 776 C C . GLU A 1 101 ? 40.455 -14.396 -28.236 1.00 83.50 101 GLU A C 1
ATOM 778 O O . GLU A 1 101 ? 41.209 -13.793 -28.997 1.00 83.50 101 GLU A O 1
ATOM 783 N N . THR A 1 102 ? 39.127 -14.392 -28.408 1.00 87.19 102 THR A N 1
ATOM 784 C CA . THR A 1 102 ? 38.440 -13.686 -29.499 1.00 87.19 102 THR A CA 1
ATOM 785 C C . THR A 1 102 ? 37.199 -12.938 -29.010 1.00 87.19 102 THR A C 1
ATOM 787 O O . THR A 1 102 ? 36.570 -13.311 -28.011 1.00 87.19 102 THR A O 1
ATOM 790 N N . VAL A 1 103 ? 36.821 -11.883 -29.741 1.00 88.94 103 VAL A N 1
ATOM 791 C CA . VAL A 1 103 ? 35.602 -11.097 -29.482 1.00 88.94 103 VAL A CA 1
ATOM 792 C C . VAL A 1 103 ? 34.353 -11.960 -29.679 1.00 88.94 103 VAL A C 1
ATOM 794 O O . VAL A 1 103 ? 33.390 -11.836 -28.925 1.00 88.94 103 VAL A O 1
ATOM 797 N N . GLU A 1 104 ? 34.375 -12.888 -30.634 1.00 86.81 104 GLU A N 1
ATOM 798 C CA . GLU A 1 104 ? 33.285 -13.827 -30.902 1.00 86.81 104 GLU A CA 1
ATOM 799 C C . GLU A 1 104 ? 33.043 -14.758 -29.709 1.00 86.81 104 GLU A C 1
ATOM 801 O O . GLU A 1 104 ? 31.903 -14.896 -29.264 1.00 86.81 104 GLU A O 1
ATOM 806 N N . ALA A 1 105 ? 34.108 -15.343 -29.144 1.00 83.62 105 ALA A N 1
ATOM 807 C CA . ALA A 1 105 ? 34.007 -16.227 -27.983 1.00 83.62 105 ALA A CA 1
ATOM 808 C C . ALA A 1 105 ? 33.501 -15.477 -26.739 1.00 83.62 105 ALA A C 1
ATOM 810 O O . ALA A 1 105 ? 32.657 -15.990 -25.998 1.00 83.62 105 ALA A O 1
ATOM 811 N N . TYR A 1 106 ? 33.969 -14.240 -26.533 1.00 87.00 106 TYR A N 1
ATOM 812 C CA . TYR A 1 106 ? 33.445 -13.357 -25.490 1.00 87.00 106 TYR A CA 1
ATOM 813 C C . TYR A 1 106 ? 31.952 -13.063 -25.696 1.00 87.00 106 TYR A C 1
ATOM 815 O O . TYR A 1 106 ? 31.155 -13.224 -24.770 1.00 87.00 106 TYR A O 1
ATOM 823 N N . ASN A 1 107 ? 31.552 -12.674 -26.909 1.00 87.94 107 ASN A N 1
ATOM 824 C CA . ASN A 1 107 ? 30.169 -12.318 -27.225 1.00 87.94 107 ASN A CA 1
ATOM 825 C C . ASN A 1 107 ? 29.213 -13.511 -27.109 1.00 87.94 107 ASN A C 1
ATOM 827 O O . ASN A 1 107 ? 28.084 -13.342 -26.638 1.00 87.94 107 ASN A O 1
ATOM 831 N N . GLU A 1 108 ? 29.647 -14.719 -27.474 1.00 85.12 108 GLU A N 1
ATOM 832 C CA . GLU A 1 108 ? 28.870 -15.944 -27.270 1.00 85.12 108 GLU A CA 1
ATOM 833 C C . GLU A 1 108 ? 28.671 -16.229 -25.773 1.00 85.12 108 GLU A C 1
ATOM 835 O O . GLU A 1 108 ? 27.542 -16.464 -25.322 1.00 85.12 108 GLU A O 1
ATOM 840 N N . ALA A 1 109 ? 29.745 -16.141 -24.981 1.00 84.44 109 ALA A N 1
ATOM 841 C CA . ALA A 1 109 ? 29.678 -16.328 -23.535 1.00 84.44 109 ALA A CA 1
ATOM 842 C C . ALA A 1 109 ? 28.787 -15.272 -22.863 1.00 84.44 109 ALA A C 1
ATOM 844 O O . ALA A 1 109 ? 27.916 -15.632 -22.067 1.00 84.44 109 ALA A O 1
ATOM 845 N N . ARG A 1 110 ? 28.930 -13.995 -23.241 1.00 88.19 110 ARG A N 1
ATOM 846 C CA . ARG A 1 110 ? 28.081 -12.888 -22.778 1.00 88.19 110 ARG A CA 1
ATOM 847 C C . ARG A 1 110 ? 26.612 -13.132 -23.119 1.00 88.19 110 ARG A C 1
ATOM 849 O O . ARG A 1 110 ? 25.757 -13.049 -22.244 1.00 88.19 110 ARG A O 1
ATOM 856 N N . SER A 1 111 ? 26.310 -13.499 -24.363 1.00 87.00 111 SER A N 1
ATOM 857 C CA . SER A 1 111 ? 24.937 -13.793 -24.804 1.00 87.00 111 SER A CA 1
ATOM 858 C C . SER A 1 111 ? 24.329 -14.977 -24.052 1.00 87.00 111 SER A C 1
ATOM 860 O O . SER A 1 111 ? 23.128 -15.018 -23.793 1.00 87.00 111 SER A O 1
ATOM 862 N N . ARG A 1 112 ? 25.142 -15.968 -23.678 1.00 84.94 112 ARG A N 1
ATOM 863 C CA . ARG A 1 112 ? 24.703 -17.080 -22.829 1.00 84.94 112 ARG A CA 1
ATOM 864 C C . ARG A 1 112 ? 24.386 -16.627 -21.402 1.00 84.94 112 ARG A C 1
ATOM 866 O O . ARG A 1 112 ? 23.337 -17.023 -20.909 1.00 84.94 112 ARG A O 1
ATOM 873 N N . VAL A 1 113 ? 25.229 -15.799 -20.779 1.00 88.38 113 VAL A N 1
ATOM 874 C CA . VAL A 1 113 ? 24.957 -15.222 -19.445 1.00 88.38 113 VAL A CA 1
ATOM 875 C C . VAL A 1 113 ? 23.639 -14.455 -19.459 1.00 88.38 113 VAL A C 1
ATOM 877 O O . VAL A 1 113 ? 22.756 -14.756 -18.666 1.00 88.38 113 VAL A O 1
ATOM 880 N N . LEU A 1 114 ? 23.463 -13.547 -20.424 1.00 90.81 114 LEU A N 1
ATOM 881 C CA . LEU A 1 114 ? 22.239 -12.750 -20.552 1.00 90.81 114 LEU A CA 1
ATOM 882 C C . LEU A 1 114 ? 20.991 -13.619 -20.748 1.00 90.81 114 LEU A C 1
ATOM 884 O O . LEU A 1 114 ? 19.950 -13.335 -20.168 1.00 90.81 114 LEU A O 1
ATOM 888 N N . ARG A 1 115 ? 21.090 -14.707 -21.524 1.00 88.88 115 ARG A N 1
ATOM 889 C CA . ARG A 1 115 ? 19.982 -15.664 -21.675 1.00 88.88 115 ARG A CA 1
ATOM 890 C C . ARG A 1 115 ? 19.665 -16.411 -20.386 1.00 88.88 115 ARG A C 1
ATOM 892 O O . ARG A 1 115 ? 18.499 -16.6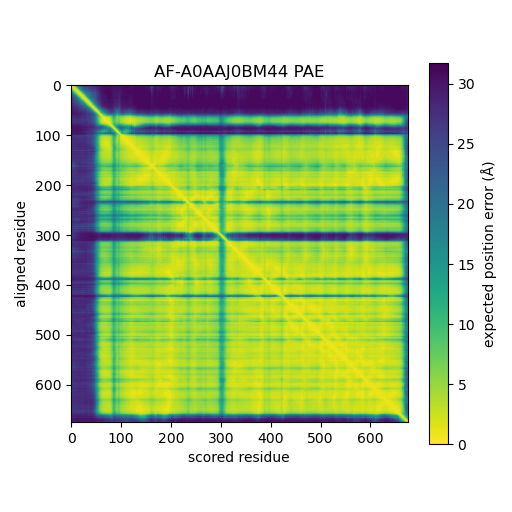85 -20.139 1.00 88.88 115 ARG A O 1
ATOM 899 N N . PHE A 1 116 ? 20.671 -16.779 -19.596 1.00 91.00 116 PHE A N 1
ATOM 900 C CA . PHE A 1 116 ? 20.454 -17.476 -18.326 1.00 91.00 116 PHE A CA 1
ATOM 901 C C . PHE A 1 116 ? 19.830 -16.540 -17.291 1.00 91.00 116 PHE A C 1
ATOM 903 O O . PHE A 1 116 ? 18.853 -16.929 -16.661 1.00 91.00 116 PHE A O 1
ATOM 910 N N . GLU A 1 117 ? 20.315 -15.302 -17.190 1.00 91.31 117 GLU A N 1
ATOM 911 C CA . GLU A 1 117 ? 19.687 -14.257 -16.372 1.00 91.31 117 GLU A CA 1
ATOM 912 C C . GLU A 1 117 ? 18.241 -13.998 -16.809 1.00 91.31 117 GLU A C 1
ATOM 914 O O . GLU A 1 117 ? 17.324 -14.071 -15.998 1.00 91.31 117 GLU A O 1
ATOM 919 N N . GLY A 1 118 ? 17.999 -13.817 -18.111 1.00 91.69 118 GLY A N 1
ATOM 920 C CA . GLY A 1 118 ? 16.646 -13.642 -18.648 1.00 91.69 118 GLY A CA 1
ATOM 921 C C . GLY A 1 118 ? 15.738 -14.864 -18.463 1.00 91.69 118 GLY A C 1
ATOM 922 O O . GLY A 1 118 ? 14.527 -14.722 -18.360 1.00 91.69 118 GLY A O 1
ATOM 923 N N . ALA A 1 119 ? 16.293 -16.077 -18.391 1.00 91.75 119 ALA A N 1
ATOM 924 C CA . ALA A 1 119 ? 15.532 -17.278 -18.046 1.00 91.75 119 ALA A CA 1
ATOM 925 C C . ALA A 1 119 ? 15.193 -17.333 -16.554 1.00 91.75 119 ALA A C 1
ATOM 927 O O . ALA A 1 119 ? 14.152 -17.861 -16.162 1.00 91.75 119 ALA A O 1
ATOM 928 N N . LEU A 1 120 ? 16.074 -16.807 -15.709 1.00 93.00 120 LEU A N 1
ATOM 929 C CA . LEU A 1 120 ? 15.874 -16.711 -14.272 1.00 93.00 120 LEU A CA 1
ATOM 930 C C . LEU A 1 120 ? 15.048 -15.489 -13.880 1.00 93.00 120 LEU A C 1
ATOM 932 O O . LEU A 1 120 ? 14.634 -15.434 -12.732 1.00 93.00 120 LEU A O 1
ATOM 936 N N . SER A 1 121 ? 14.754 -14.547 -14.774 1.00 94.81 121 SER A N 1
ATOM 937 C CA . SER A 1 121 ? 13.960 -13.373 -14.415 1.00 94.81 121 SER A CA 1
ATOM 938 C C . SER A 1 121 ? 12.569 -13.764 -13.903 1.00 94.81 121 SER A C 1
ATOM 940 O O . SER A 1 121 ? 11.990 -14.791 -14.283 1.00 94.81 121 SER A O 1
ATOM 942 N N . PHE A 1 122 ? 12.035 -12.944 -12.999 1.00 96.81 122 PHE A N 1
ATOM 943 C CA . PHE A 1 122 ? 10.730 -13.180 -12.384 1.00 96.81 122 PHE A CA 1
ATOM 944 C C . PHE A 1 122 ? 9.583 -13.138 -13.402 1.00 96.81 122 PHE A C 1
ATOM 946 O O . PHE A 1 122 ? 8.601 -13.857 -13.261 1.00 96.81 122 PHE A O 1
ATOM 953 N N . ASP A 1 123 ? 9.739 -12.335 -14.451 1.00 96.44 123 ASP A N 1
ATOM 954 C CA . ASP A 1 123 ? 8.779 -12.094 -15.524 1.00 96.44 123 ASP A CA 1
ATOM 955 C C . ASP A 1 123 ? 9.023 -12.962 -16.771 1.00 96.44 123 ASP A C 1
ATOM 957 O O . ASP A 1 123 ? 8.366 -12.772 -17.799 1.00 96.44 123 ASP A O 1
ATOM 961 N N . HIS A 1 124 ? 9.945 -13.932 -16.695 1.00 95.19 124 HIS A N 1
ATOM 962 C CA . HIS A 1 124 ? 10.315 -14.797 -17.817 1.00 95.19 124 HIS A CA 1
ATOM 963 C C . HIS A 1 124 ? 9.093 -15.470 -18.453 1.00 95.19 124 HIS A C 1
ATOM 965 O O . HIS A 1 124 ? 8.923 -15.450 -19.672 1.00 95.19 124 HIS A O 1
ATOM 971 N N . HIS A 1 125 ? 8.206 -16.022 -17.619 1.00 93.75 125 HIS A N 1
ATOM 972 C CA . HIS A 1 125 ? 6.980 -16.670 -18.076 1.00 93.75 125 HIS A CA 1
ATOM 973 C C . HIS A 1 125 ? 6.080 -15.692 -18.847 1.00 93.75 125 HIS A C 1
ATOM 975 O O . HIS A 1 125 ? 5.681 -15.980 -19.976 1.00 93.75 125 HIS A O 1
ATOM 981 N N . CYS A 1 126 ? 5.824 -14.512 -18.275 1.00 96.19 126 CYS A N 1
ATOM 982 C CA . CYS A 1 126 ? 5.008 -13.476 -18.905 1.00 96.19 126 CYS A CA 1
ATOM 983 C C . CYS A 1 126 ? 5.609 -12.986 -20.231 1.00 96.19 126 CYS A C 1
ATOM 985 O O . CYS A 1 126 ? 4.868 -12.710 -21.169 1.00 96.19 126 CYS A O 1
ATOM 987 N N . THR A 1 127 ? 6.936 -12.908 -20.328 1.00 94.50 127 THR A N 1
ATOM 988 C CA . THR A 1 127 ? 7.646 -12.446 -21.530 1.00 94.50 127 THR A CA 1
ATOM 989 C C . THR A 1 127 ? 7.586 -13.472 -22.661 1.00 94.50 127 THR A C 1
ATOM 991 O O . THR A 1 127 ? 7.275 -13.146 -23.809 1.00 94.50 127 THR A O 1
ATOM 994 N N . VAL A 1 128 ? 7.871 -14.736 -22.348 1.00 93.81 128 VAL A N 1
ATOM 995 C CA . VAL A 1 128 ? 7.952 -15.817 -23.336 1.00 93.81 128 VAL A CA 1
ATOM 996 C C . VAL A 1 128 ? 6.582 -16.147 -23.930 1.00 93.81 128 VAL A C 1
ATOM 998 O O . VAL A 1 128 ? 6.454 -16.328 -25.144 1.00 93.81 128 VAL A O 1
ATOM 1001 N N . TRP A 1 129 ? 5.551 -16.184 -23.088 1.00 93.12 129 TRP A N 1
ATOM 1002 C CA . TRP A 1 129 ? 4.191 -16.548 -23.490 1.00 93.12 129 TRP A CA 1
ATOM 1003 C C . TRP A 1 129 ? 3.335 -15.349 -23.911 1.00 93.12 129 TRP A C 1
ATOM 1005 O O . TRP A 1 129 ? 2.158 -15.522 -24.225 1.00 93.12 129 TRP A O 1
ATOM 1015 N N . ALA A 1 130 ? 3.920 -14.149 -23.971 1.00 95.62 130 ALA A N 1
ATOM 1016 C CA . ALA A 1 130 ? 3.232 -12.956 -24.439 1.00 95.62 130 ALA A CA 1
ATOM 1017 C C . ALA A 1 130 ? 2.724 -13.117 -25.879 1.00 95.62 130 ALA A C 1
ATOM 1019 O O . ALA A 1 130 ? 3.467 -13.485 -26.803 1.00 95.62 130 ALA A O 1
ATOM 1020 N N . SER A 1 131 ? 1.457 -12.765 -26.077 1.00 96.19 131 SER A N 1
ATOM 1021 C CA . SER A 1 131 ? 0.844 -12.658 -27.398 1.00 96.19 131 SER A CA 1
ATOM 1022 C C . SER A 1 131 ? 1.495 -11.547 -28.233 1.00 96.19 131 SER A C 1
ATOM 1024 O O . SER A 1 131 ? 2.170 -10.655 -27.717 1.00 96.19 131 SER A O 1
ATOM 1026 N N . ALA A 1 132 ? 1.275 -11.567 -29.551 1.00 96.62 132 ALA A N 1
ATOM 1027 C CA . ALA A 1 132 ? 1.769 -10.508 -30.436 1.00 96.62 132 ALA A CA 1
ATOM 1028 C C . ALA A 1 132 ? 1.239 -9.118 -30.033 1.00 96.62 132 ALA A C 1
ATOM 1030 O O . ALA A 1 132 ? 1.982 -8.142 -30.073 1.00 96.62 132 ALA A O 1
ATOM 1031 N N . LEU A 1 133 ? -0.022 -9.051 -29.591 1.00 97.69 133 LEU A N 1
ATOM 1032 C CA . LEU A 1 133 ? -0.643 -7.819 -29.111 1.00 97.69 133 LEU A CA 1
ATOM 1033 C C . LEU A 1 133 ? 0.059 -7.276 -27.860 1.00 97.69 133 LEU A C 1
ATOM 1035 O O . LEU A 1 133 ? 0.329 -6.084 -27.773 1.00 97.69 133 LEU A O 1
ATOM 1039 N N . GLU A 1 134 ? 0.371 -8.145 -26.900 1.00 97.88 134 GLU A N 1
ATOM 1040 C CA . GLU A 1 134 ? 1.056 -7.748 -25.667 1.00 97.88 134 GLU A CA 1
ATOM 1041 C C . GLU A 1 134 ? 2.490 -7.299 -25.913 1.00 97.88 134 GLU A C 1
ATOM 1043 O O . GLU A 1 134 ? 2.938 -6.335 -25.299 1.00 97.88 134 GLU A O 1
ATOM 1048 N N . LYS A 1 135 ? 3.201 -7.969 -26.827 1.00 97.25 135 LYS A N 1
ATOM 1049 C CA . LYS A 1 135 ? 4.550 -7.561 -27.243 1.00 97.25 135 LYS A CA 1
ATOM 1050 C C . LYS A 1 135 ? 4.532 -6.162 -27.854 1.00 97.25 135 LYS A C 1
ATOM 1052 O O . LYS A 1 135 ? 5.376 -5.337 -27.511 1.00 97.25 135 LYS A O 1
ATOM 1057 N N . GLU A 1 136 ? 3.547 -5.876 -28.704 1.00 97.56 136 GLU A N 1
ATOM 1058 C CA . GLU A 1 136 ? 3.402 -4.551 -29.309 1.00 97.56 136 GLU A CA 1
ATOM 1059 C C . GLU A 1 136 ? 3.003 -3.483 -28.281 1.00 97.56 136 GLU A C 1
ATOM 1061 O O . GLU A 1 136 ? 3.620 -2.419 -28.230 1.00 97.56 136 GLU A O 1
ATOM 1066 N N . ALA A 1 137 ? 2.052 -3.781 -27.390 1.00 98.31 137 ALA A N 1
ATOM 1067 C CA . ALA A 1 137 ? 1.703 -2.893 -26.281 1.00 98.31 137 ALA A CA 1
ATOM 1068 C C . ALA A 1 137 ? 2.911 -2.611 -25.368 1.00 98.31 137 ALA A C 1
ATOM 1070 O O . ALA A 1 137 ? 3.125 -1.471 -24.960 1.00 98.31 137 ALA A O 1
ATOM 1071 N N . GLY A 1 138 ? 3.731 -3.628 -25.086 1.00 97.31 138 GLY A N 1
ATOM 1072 C CA . GLY A 1 138 ? 4.962 -3.493 -24.309 1.00 97.31 138 GLY A CA 1
ATOM 1073 C C . GLY A 1 138 ? 5.989 -2.583 -24.976 1.00 97.31 138 GLY A C 1
ATOM 1074 O O . GLY A 1 138 ? 6.569 -1.728 -24.309 1.00 97.31 138 GLY A O 1
ATOM 1075 N N . ARG A 1 139 ? 6.170 -2.706 -26.296 1.00 97.12 139 ARG A N 1
ATOM 1076 C CA . ARG A 1 139 ? 7.046 -1.816 -27.070 1.00 97.12 139 ARG A CA 1
ATOM 1077 C C . ARG A 1 139 ? 6.562 -0.366 -27.007 1.00 97.12 139 ARG A C 1
ATOM 1079 O O . ARG A 1 139 ? 7.354 0.524 -26.710 1.00 97.12 139 ARG A O 1
ATOM 1086 N N . ILE A 1 140 ? 5.266 -0.133 -27.221 1.00 97.94 140 ILE A N 1
ATOM 1087 C CA . ILE A 1 140 ? 4.658 1.205 -27.147 1.00 97.94 140 ILE A CA 1
ATOM 1088 C C . ILE A 1 140 ? 4.802 1.807 -25.745 1.00 97.94 140 ILE A C 1
ATOM 1090 O O . ILE A 1 140 ? 5.148 2.978 -25.621 1.00 97.94 140 ILE A O 1
ATOM 1094 N N . LEU A 1 141 ? 4.591 1.019 -24.688 1.00 97.88 141 LEU A N 1
ATOM 1095 C CA . LEU A 1 141 ? 4.743 1.481 -23.306 1.00 97.88 141 LEU A CA 1
ATOM 1096 C C . LEU A 1 141 ? 6.162 2.005 -23.034 1.00 97.88 141 LEU A C 1
ATOM 1098 O O . LEU A 1 141 ? 6.317 3.043 -22.390 1.00 97.88 141 LEU A O 1
ATOM 1102 N N . LEU A 1 142 ? 7.194 1.337 -23.560 1.00 96.88 142 LEU A N 1
ATOM 1103 C CA . LEU A 1 142 ? 8.576 1.817 -23.451 1.00 96.88 142 LEU A CA 1
ATOM 1104 C C . LEU A 1 142 ? 8.794 3.126 -24.226 1.00 96.88 142 LEU A C 1
ATOM 1106 O O . LEU A 1 142 ? 9.474 4.011 -23.717 1.00 96.88 142 LEU A O 1
ATOM 1110 N N . LEU A 1 143 ? 8.173 3.304 -25.396 1.00 96.81 143 LEU A N 1
ATOM 1111 C CA . LEU A 1 143 ? 8.229 4.580 -26.124 1.00 96.81 143 LEU A CA 1
ATOM 1112 C C . LEU A 1 143 ? 7.558 5.720 -25.363 1.00 96.81 143 LEU A C 1
ATOM 1114 O O . LEU A 1 143 ? 8.105 6.821 -25.298 1.00 96.81 143 LEU A O 1
ATOM 1118 N N . VAL A 1 144 ? 6.398 5.457 -24.756 1.00 97.44 144 VAL A N 1
ATOM 1119 C CA . VAL A 1 144 ? 5.712 6.429 -23.894 1.00 97.44 144 VAL A CA 1
ATOM 1120 C C . VAL A 1 144 ? 6.613 6.818 -22.727 1.00 97.44 144 VAL A C 1
ATOM 1122 O O . VAL A 1 144 ? 6.771 8.005 -22.458 1.00 97.44 144 VAL A O 1
ATOM 1125 N N . ARG A 1 145 ? 7.276 5.846 -22.089 1.00 96.75 145 ARG A N 1
ATOM 1126 C CA . ARG A 1 145 ? 8.241 6.113 -21.017 1.00 96.75 145 ARG A CA 1
ATOM 1127 C C . ARG A 1 145 ? 9.370 7.034 -21.480 1.00 96.75 145 ARG A C 1
ATOM 1129 O O . ARG A 1 145 ? 9.618 8.046 -20.835 1.00 96.75 145 ARG A O 1
ATOM 1136 N N . GLU A 1 146 ? 10.046 6.716 -22.584 1.00 96.06 146 GLU A N 1
ATOM 1137 C CA . GLU A 1 146 ? 11.150 7.548 -23.094 1.00 96.06 146 GLU A CA 1
ATOM 1138 C C . GLU A 1 146 ? 10.679 8.957 -23.486 1.00 96.06 146 GLU A C 1
ATOM 1140 O O . GLU A 1 146 ? 11.387 9.948 -23.284 1.00 96.06 146 GLU A O 1
ATOM 1145 N N . ARG A 1 147 ? 9.460 9.071 -24.021 1.00 96.12 147 ARG A N 1
ATOM 1146 C CA . ARG A 1 147 ? 8.833 10.357 -24.330 1.00 96.12 147 ARG A CA 1
ATOM 1147 C C . ARG A 1 147 ? 8.538 11.162 -23.065 1.00 96.12 147 ARG A C 1
ATOM 1149 O O . ARG A 1 147 ? 8.850 12.351 -23.048 1.00 96.12 147 ARG A O 1
ATOM 1156 N N . ASP A 1 148 ? 7.982 10.541 -22.030 1.00 96.81 148 ASP A N 1
ATOM 1157 C CA . ASP A 1 148 ? 7.700 11.191 -20.746 1.00 96.81 148 ASP A CA 1
ATOM 1158 C C . ASP A 1 148 ? 8.991 11.642 -20.056 1.00 96.81 148 ASP A C 1
ATOM 1160 O O . ASP A 1 148 ? 9.064 12.778 -19.587 1.00 96.81 148 ASP A O 1
ATOM 1164 N N . ILE A 1 149 ? 10.043 10.812 -20.071 1.00 96.25 149 ILE A N 1
ATOM 1165 C CA . ILE A 1 149 ? 11.379 11.181 -19.573 1.00 96.25 149 ILE A CA 1
ATOM 1166 C C . ILE A 1 149 ? 11.832 12.503 -20.198 1.00 96.25 149 ILE A C 1
ATOM 1168 O O . ILE A 1 149 ? 12.132 13.450 -19.474 1.00 96.25 149 ILE A O 1
ATOM 1172 N N . LYS A 1 150 ? 11.795 12.613 -21.528 1.00 96.00 150 LYS A N 1
ATOM 1173 C CA . LYS A 1 150 ? 12.244 13.823 -22.235 1.00 96.00 150 LYS A CA 1
ATOM 1174 C C . LYS A 1 150 ? 11.317 15.022 -22.024 1.00 96.00 150 LYS A C 1
ATOM 1176 O O . LYS A 1 150 ? 11.775 16.135 -21.782 1.00 96.00 150 LYS A O 1
ATOM 1181 N N . ARG A 1 151 ? 10.003 14.824 -22.170 1.00 96.06 151 ARG A N 1
ATOM 1182 C CA . ARG A 1 151 ? 9.024 15.926 -22.246 1.00 96.06 151 ARG A CA 1
ATOM 1183 C C . ARG A 1 151 ? 8.560 16.437 -20.892 1.00 96.06 151 ARG A C 1
ATOM 1185 O O . ARG A 1 151 ? 8.112 17.576 -20.819 1.00 96.06 151 ARG A O 1
ATOM 1192 N N . ILE A 1 152 ? 8.627 15.604 -19.859 1.00 96.81 152 ILE A N 1
ATOM 1193 C CA . ILE A 1 152 ? 8.132 15.934 -18.522 1.00 96.81 152 ILE A CA 1
ATOM 1194 C C . ILE A 1 152 ? 9.309 16.106 -17.574 1.00 96.81 152 ILE A C 1
ATOM 1196 O O . ILE A 1 152 ? 9.432 17.152 -16.947 1.00 96.81 152 ILE A O 1
ATOM 1200 N N . TYR A 1 153 ? 10.190 15.109 -17.481 1.00 96.06 153 TYR A N 1
ATOM 1201 C CA . TYR A 1 153 ? 11.256 15.125 -16.481 1.00 96.06 153 TYR A CA 1
ATOM 1202 C C . TYR A 1 153 ? 12.428 16.006 -16.908 1.00 96.06 153 TYR A C 1
ATOM 1204 O O . TYR A 1 153 ? 12.722 16.984 -16.233 1.00 96.06 153 TYR A O 1
ATOM 1212 N N . GLU A 1 154 ? 13.062 15.735 -18.046 1.00 95.44 154 GLU A N 1
ATOM 1213 C CA . GLU A 1 154 ? 14.216 16.521 -18.511 1.00 95.44 154 GLU A CA 1
ATOM 1214 C C . GLU A 1 154 ? 13.847 17.982 -18.823 1.00 95.44 154 GLU A C 1
ATOM 1216 O O . GLU A 1 154 ? 14.679 18.877 -18.672 1.00 95.44 154 GLU A O 1
ATOM 1221 N N . ALA A 1 155 ? 12.594 18.234 -19.214 1.00 95.31 155 ALA A N 1
ATOM 1222 C CA . ALA A 1 155 ? 12.069 19.575 -19.463 1.00 95.31 155 ALA A CA 1
ATOM 1223 C C . ALA A 1 155 ? 11.650 20.331 -18.187 1.00 95.31 155 ALA A C 1
ATOM 1225 O O . ALA A 1 155 ? 11.458 21.550 -18.238 1.00 95.31 155 ALA A O 1
ATOM 1226 N N . ALA A 1 156 ? 11.481 19.646 -17.050 1.00 96.50 156 ALA A N 1
ATOM 1227 C CA . ALA A 1 156 ? 11.072 20.291 -15.809 1.00 96.50 156 ALA A CA 1
ATOM 1228 C C . ALA A 1 156 ? 12.205 21.149 -15.217 1.00 96.50 156 ALA A C 1
ATOM 1230 O O . ALA A 1 156 ? 13.385 20.800 -15.328 1.00 96.50 156 ALA A O 1
ATOM 1231 N N . PRO A 1 157 ? 11.868 22.249 -14.514 1.00 94.81 157 PRO A N 1
ATOM 1232 C CA . PRO A 1 157 ? 12.865 23.063 -13.837 1.00 94.81 157 PRO A CA 1
ATOM 1233 C C . PRO A 1 157 ? 13.746 22.228 -12.890 1.00 94.81 157 PRO A C 1
ATOM 1235 O O . PRO A 1 157 ? 13.223 21.437 -12.087 1.00 94.81 157 PRO A O 1
ATOM 1238 N N . PRO A 1 158 ? 15.080 22.407 -12.947 1.00 94.19 158 PRO A N 1
ATOM 1239 C CA . PRO A 1 158 ? 15.991 21.673 -12.085 1.00 94.19 158 PRO A CA 1
ATOM 1240 C C . PRO A 1 158 ? 15.755 22.012 -10.611 1.00 94.19 158 PRO A C 1
ATOM 1242 O O . PRO A 1 158 ? 15.354 23.123 -10.255 1.00 94.19 158 PRO A O 1
ATOM 1245 N N . ARG A 1 159 ? 16.031 21.047 -9.734 1.00 90.50 159 ARG A N 1
ATOM 1246 C CA . ARG A 1 159 ? 15.942 21.217 -8.279 1.00 90.50 159 ARG A CA 1
ATOM 1247 C C . ARG A 1 159 ? 17.183 21.907 -7.752 1.00 90.50 159 ARG A C 1
ATOM 1249 O O . ARG A 1 159 ? 18.295 21.616 -8.187 1.00 90.50 159 ARG A O 1
ATOM 1256 N N . ARG A 1 160 ? 16.991 22.776 -6.765 1.00 90.31 160 ARG A N 1
ATOM 1257 C CA . ARG A 1 160 ? 18.092 23.413 -6.051 1.00 90.31 160 ARG A CA 1
ATOM 1258 C C . ARG A 1 160 ? 18.557 22.508 -4.908 1.00 90.31 160 ARG A C 1
ATOM 1260 O O . ARG A 1 160 ? 17.797 22.256 -3.982 1.00 90.31 160 ARG A O 1
ATOM 1267 N N . GLY A 1 161 ? 19.789 22.023 -4.987 1.00 88.62 161 GLY A N 1
ATOM 1268 C CA . GLY A 1 161 ? 20.468 21.261 -3.944 1.00 88.62 161 GLY A CA 1
ATOM 1269 C C . GLY A 1 161 ? 21.336 22.130 -3.030 1.00 88.62 161 GLY A C 1
ATOM 1270 O O . GLY A 1 161 ? 21.234 23.363 -2.998 1.00 88.62 161 GLY A O 1
ATOM 1271 N N . TYR A 1 162 ? 22.225 21.469 -2.284 1.00 87.06 162 TYR A N 1
ATOM 1272 C CA . TYR A 1 162 ? 23.131 22.112 -1.331 1.00 87.06 162 TYR A CA 1
ATOM 1273 C C . TYR A 1 162 ? 24.003 23.184 -2.003 1.00 87.06 162 TYR A C 1
ATOM 1275 O O . TYR A 1 162 ? 24.491 23.007 -3.118 1.00 87.06 162 TYR A O 1
ATOM 1283 N N . GLY A 1 163 ? 24.181 24.329 -1.338 1.00 90.88 163 GLY A N 1
ATOM 1284 C CA . GLY A 1 163 ? 24.979 25.442 -1.867 1.00 90.88 163 GLY A CA 1
ATOM 1285 C C . GLY A 1 163 ? 24.424 26.086 -3.147 1.00 90.88 163 GLY A C 1
ATOM 1286 O O . GLY A 1 163 ? 25.122 26.873 -3.776 1.00 90.88 163 GLY A O 1
ATOM 1287 N N . GLY A 1 164 ? 23.184 25.775 -3.546 1.00 90.81 164 GLY A N 1
ATOM 1288 C CA . GLY A 1 164 ? 22.577 26.289 -4.775 1.00 90.81 164 GLY A CA 1
ATOM 1289 C C . GLY A 1 164 ? 22.901 25.497 -6.041 1.00 90.81 164 GLY A C 1
ATOM 1290 O O . GLY A 1 164 ? 22.660 26.009 -7.131 1.00 90.81 164 GLY A O 1
ATOM 1291 N N . GLN A 1 165 ? 23.421 24.272 -5.911 1.00 94.12 165 GLN A N 1
ATOM 1292 C CA . GLN A 1 165 ? 23.571 23.342 -7.034 1.00 94.12 165 GLN A CA 1
ATOM 1293 C C . GLN A 1 165 ? 22.230 23.131 -7.745 1.00 94.12 165 GLN A C 1
ATOM 1295 O O . GLN A 1 165 ? 21.195 23.070 -7.091 1.00 94.12 165 GLN A O 1
ATOM 1300 N N . MET A 1 166 ? 22.239 23.006 -9.071 1.00 95.25 166 MET A N 1
ATOM 1301 C CA . MET A 1 166 ? 21.033 22.729 -9.853 1.00 95.25 166 MET A CA 1
ATOM 1302 C C . MET A 1 166 ? 21.095 21.296 -10.376 1.00 95.25 166 MET A C 1
ATOM 1304 O O . MET A 1 166 ? 22.002 20.950 -11.130 1.00 95.25 166 MET A O 1
ATOM 1308 N N . HIS A 1 167 ? 20.140 20.468 -9.968 1.00 92.38 167 HIS A N 1
ATOM 1309 C CA . HIS A 1 167 ? 20.055 19.062 -10.347 1.00 92.38 167 HIS A CA 1
ATOM 1310 C C . HIS A 1 167 ? 18.896 18.859 -11.326 1.00 92.38 167 HIS A C 1
ATOM 1312 O O . HIS A 1 167 ? 17.773 19.268 -11.011 1.00 92.38 167 HIS A O 1
ATOM 1318 N N . PRO A 1 168 ? 19.127 18.245 -12.498 1.00 93.38 168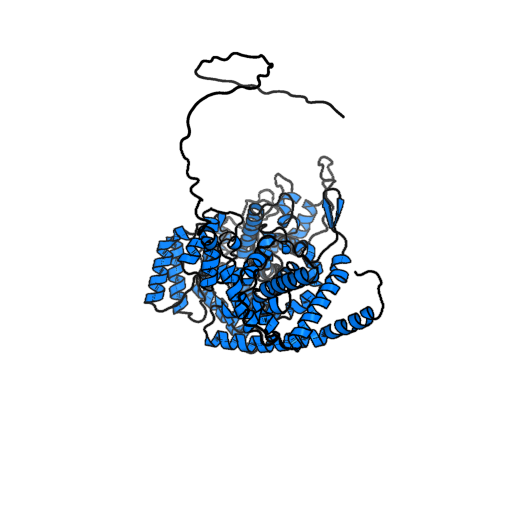 PRO A N 1
ATOM 1319 C CA . PRO A 1 168 ? 18.042 17.931 -13.418 1.00 93.38 168 PRO A CA 1
ATOM 1320 C C . PRO A 1 168 ? 17.033 16.993 -12.750 1.00 93.38 168 PRO A C 1
ATOM 1322 O O . PRO A 1 168 ? 17.391 16.157 -11.916 1.00 93.38 168 PRO A O 1
ATOM 1325 N N . ARG A 1 169 ? 15.764 17.140 -13.128 1.00 93.38 169 ARG A N 1
ATOM 1326 C CA . ARG A 1 169 ? 14.720 16.186 -12.757 1.00 93.38 169 ARG A CA 1
ATOM 1327 C C . ARG A 1 169 ? 14.924 14.893 -13.543 1.00 93.38 169 ARG A C 1
ATOM 1329 O O . ARG A 1 169 ? 15.316 14.923 -14.705 1.00 93.38 169 ARG A O 1
ATOM 1336 N N . PHE A 1 170 ? 14.654 13.756 -12.912 1.00 92.31 170 PHE A N 1
ATOM 1337 C CA . PHE A 1 170 ? 14.717 12.456 -13.573 1.00 92.31 170 PHE A CA 1
ATOM 1338 C C . PHE A 1 170 ? 13.630 11.516 -13.045 1.00 92.31 170 PHE A C 1
ATOM 1340 O O . PHE A 1 170 ? 13.052 11.731 -11.981 1.00 92.31 170 PHE A O 1
ATOM 1347 N N . PHE A 1 171 ? 13.349 10.482 -13.830 1.00 92.00 171 PHE A N 1
ATOM 1348 C CA . PHE A 1 171 ? 12.179 9.612 -13.702 1.00 92.00 171 PHE A CA 1
ATOM 1349 C C . PHE A 1 171 ? 12.076 8.866 -12.363 1.00 92.00 171 PHE A C 1
ATOM 1351 O O . PHE A 1 171 ? 11.021 8.886 -11.739 1.00 92.00 171 PHE A O 1
ATOM 1358 N N . GLY A 1 172 ? 13.175 8.265 -11.898 1.00 90.81 172 GLY A N 1
ATOM 1359 C CA . GLY A 1 172 ? 13.257 7.538 -10.622 1.00 90.81 172 GLY A CA 1
ATOM 1360 C C . GLY A 1 172 ? 13.668 8.394 -9.417 1.00 90.81 172 GLY A C 1
ATOM 1361 O O . GLY A 1 172 ? 14.260 7.868 -8.474 1.00 90.81 172 GLY A O 1
ATOM 1362 N N . ASP A 1 173 ? 13.467 9.716 -9.475 1.00 91.81 173 ASP A N 1
ATOM 1363 C CA . ASP A 1 173 ? 13.725 10.602 -8.331 1.00 91.81 173 ASP A CA 1
ATOM 1364 C C . ASP A 1 173 ? 12.619 10.481 -7.263 1.00 91.81 173 ASP A C 1
ATOM 1366 O O . ASP A 1 173 ? 11.592 9.846 -7.500 1.00 91.81 173 ASP A O 1
ATOM 1370 N N . HIS A 1 174 ? 12.838 11.103 -6.099 1.00 94.25 174 HIS A N 1
ATOM 1371 C CA . HIS A 1 174 ? 11.925 11.106 -4.948 1.00 94.25 174 HIS A CA 1
ATOM 1372 C C . HIS A 1 174 ? 10.444 11.278 -5.336 1.00 94.25 174 HIS A C 1
ATOM 1374 O O . HIS A 1 174 ? 10.086 12.225 -6.048 1.00 94.25 174 HIS A O 1
ATOM 1380 N N . PHE A 1 175 ? 9.575 10.416 -4.805 1.00 96.75 175 PHE A N 1
ATOM 1381 C CA . PHE A 1 175 ? 8.147 10.391 -5.112 1.00 96.75 175 PHE A CA 1
ATOM 1382 C C . PHE A 1 175 ? 7.461 11.740 -4.860 1.00 96.75 175 PHE A C 1
ATOM 1384 O O . PHE A 1 175 ? 6.854 12.279 -5.785 1.00 96.75 175 PHE A O 1
ATOM 1391 N N . LEU A 1 176 ? 7.586 12.332 -3.662 1.00 95.50 176 LEU A N 1
ATOM 1392 C CA . LEU A 1 176 ? 6.897 13.600 -3.363 1.00 95.50 176 LEU A CA 1
ATOM 1393 C C . LEU A 1 176 ? 7.447 14.762 -4.203 1.00 95.50 176 LEU A C 1
ATOM 1395 O O . LEU A 1 176 ? 6.683 15.636 -4.606 1.00 95.50 176 LEU A O 1
ATOM 1399 N N . SER A 1 177 ? 8.742 14.745 -4.535 1.00 93.56 177 SER A N 1
ATOM 1400 C CA . SER A 1 177 ? 9.358 15.745 -5.420 1.00 93.56 177 SER A CA 1
ATOM 1401 C C . SER A 1 177 ? 8.881 15.619 -6.871 1.00 93.56 177 SER A C 1
ATOM 1403 O O . SER A 1 177 ? 8.905 16.599 -7.620 1.00 93.56 177 SER A O 1
ATOM 1405 N N . ASN A 1 178 ? 8.488 14.417 -7.292 1.00 95.38 178 ASN A N 1
ATOM 1406 C CA . ASN A 1 178 ? 8.027 14.124 -8.645 1.00 95.38 178 ASN A CA 1
ATOM 1407 C C .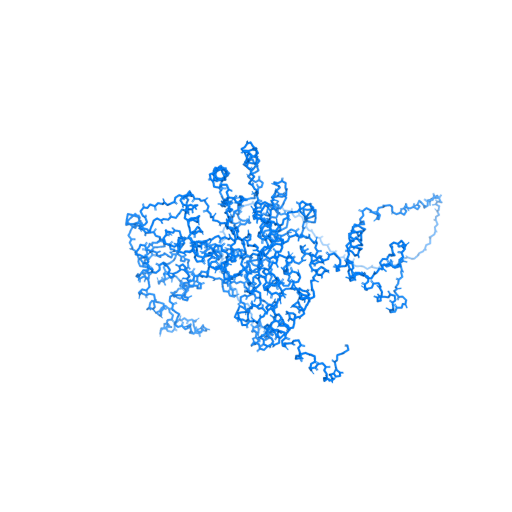 ASN A 1 178 ? 6.503 14.015 -8.761 1.00 95.38 178 ASN A C 1
ATOM 1409 O O . ASN A 1 178 ? 6.025 13.855 -9.879 1.00 95.38 178 ASN A O 1
ATOM 1413 N N . PHE A 1 179 ? 5.746 14.130 -7.668 1.00 95.50 179 PHE A N 1
ATOM 1414 C CA . PHE A 1 179 ? 4.302 13.883 -7.637 1.00 95.50 179 PHE A CA 1
ATOM 1415 C C . PHE A 1 179 ? 3.545 14.589 -8.775 1.00 95.50 179 PHE A C 1
ATOM 1417 O O . PHE A 1 179 ? 2.900 13.936 -9.593 1.00 95.50 179 PHE A O 1
ATOM 1424 N N . ASP A 1 180 ? 3.724 15.906 -8.912 1.00 95.69 180 ASP A N 1
ATOM 1425 C CA . ASP A 1 180 ? 3.045 16.688 -9.954 1.00 95.69 180 ASP A CA 1
ATOM 1426 C C . ASP A 1 180 ? 3.491 16.310 -11.377 1.00 95.69 180 ASP A C 1
ATOM 1428 O O . ASP A 1 180 ? 2.727 16.457 -12.329 1.00 95.69 180 ASP A O 1
ATOM 1432 N N . LEU A 1 181 ? 4.728 15.831 -11.545 1.00 97.25 181 LEU A N 1
ATOM 1433 C CA . LEU A 1 181 ? 5.242 15.353 -12.834 1.00 97.25 181 LEU A CA 1
ATOM 1434 C C . LEU A 1 181 ? 4.636 13.991 -13.193 1.00 97.25 181 LEU A C 1
ATOM 1436 O O . LEU A 1 181 ? 4.288 13.757 -14.348 1.00 97.25 181 LEU A O 1
ATOM 1440 N N . ILE A 1 182 ? 4.469 13.111 -12.201 1.00 97.69 182 ILE A N 1
ATOM 1441 C CA . ILE A 1 182 ? 3.829 11.800 -12.366 1.00 97.69 182 ILE A CA 1
ATOM 1442 C C . ILE A 1 182 ? 2.371 11.982 -12.802 1.00 97.69 182 ILE A C 1
ATOM 1444 O O . ILE A 1 182 ? 1.935 11.342 -13.752 1.00 97.69 182 ILE A O 1
ATOM 1448 N N . GLU A 1 183 ? 1.633 12.909 -12.194 1.00 97.06 183 GLU A N 1
ATOM 1449 C CA . GLU A 1 183 ? 0.232 13.180 -12.559 1.00 97.06 183 GLU A CA 1
ATOM 1450 C C . GLU A 1 183 ? 0.065 13.719 -14.000 1.00 97.06 183 GLU A C 1
ATOM 1452 O O . GLU A 1 183 ? -1.005 13.598 -14.599 1.00 97.06 183 GLU A O 1
ATOM 1457 N N . GLN A 1 184 ? 1.126 14.265 -14.607 1.00 97.19 184 GLN A N 1
ATOM 1458 C CA . GLN A 1 184 ? 1.131 14.714 -16.008 1.00 97.19 184 GLN A CA 1
ATOM 1459 C C . GLN A 1 184 ? 1.477 13.598 -17.011 1.00 97.19 184 GLN A C 1
ATOM 1461 O O . GLN A 1 184 ? 1.220 13.752 -18.208 1.00 97.19 184 GLN A O 1
ATOM 1466 N N . SER A 1 185 ? 2.045 12.486 -16.538 1.00 97.88 185 SER A N 1
ATOM 1467 C CA . SER A 1 185 ? 2.615 11.416 -17.360 1.00 97.88 185 SER A CA 1
ATOM 1468 C C . SER A 1 185 ? 1.563 10.607 -18.123 1.00 97.88 185 SER A C 1
ATOM 1470 O O . SER A 1 185 ? 0.552 10.159 -17.573 1.00 97.88 185 SER A O 1
ATOM 1472 N N . ASP A 1 186 ? 1.828 10.356 -19.407 1.00 98.19 186 ASP A N 1
ATOM 1473 C CA . ASP A 1 186 ? 1.036 9.416 -20.199 1.00 98.19 186 ASP A CA 1
ATOM 1474 C C . ASP A 1 186 ? 1.284 7.970 -19.746 1.00 98.19 186 ASP A C 1
ATOM 1476 O O . ASP A 1 186 ? 0.348 7.168 -19.707 1.00 98.19 186 ASP A O 1
ATOM 1480 N N . LEU A 1 187 ? 2.503 7.643 -19.307 1.00 98.38 187 LEU A N 1
ATOM 1481 C CA . LEU A 1 187 ? 2.806 6.367 -18.661 1.00 98.38 187 LEU A CA 1
ATOM 1482 C C . LEU A 1 187 ? 1.970 6.168 -17.389 1.00 98.38 187 LEU A C 1
ATOM 1484 O O . LEU A 1 187 ? 1.437 5.078 -17.179 1.00 98.38 187 LEU A O 1
ATOM 1488 N N . PHE A 1 188 ? 1.786 7.203 -16.566 1.00 98.50 188 PHE A N 1
ATOM 1489 C CA . PHE A 1 188 ? 0.922 7.111 -15.388 1.00 98.50 188 PHE A CA 1
ATOM 1490 C C . PHE A 1 188 ? -0.544 6.882 -15.767 1.00 98.50 188 PHE A C 1
ATOM 1492 O O . PHE A 1 188 ? -1.206 6.048 -15.150 1.00 98.50 188 PHE A O 1
ATOM 1499 N N . LYS A 1 189 ? -1.047 7.522 -16.834 1.00 98.50 189 LYS A N 1
ATOM 1500 C CA . LYS A 1 189 ? -2.395 7.242 -17.371 1.00 98.50 189 LYS A CA 1
ATOM 1501 C C . LYS A 1 189 ? -2.537 5.788 -17.828 1.00 98.50 189 LYS A C 1
ATOM 1503 O O . LYS A 1 189 ? -3.558 5.159 -17.543 1.00 98.50 189 LYS A O 1
ATOM 1508 N N . ILE A 1 190 ? -1.514 5.235 -18.484 1.00 98.69 190 ILE A N 1
ATOM 1509 C CA . ILE A 1 190 ? -1.476 3.813 -18.858 1.00 98.69 190 ILE A CA 1
ATOM 1510 C C . ILE A 1 190 ? -1.514 2.931 -17.604 1.00 98.69 190 ILE A C 1
ATOM 1512 O O . ILE A 1 190 ? -2.323 2.007 -17.531 1.00 98.69 190 ILE A O 1
ATOM 1516 N N . ILE A 1 191 ? -0.704 3.232 -16.586 1.00 98.62 191 ILE A N 1
ATOM 1517 C CA . ILE A 1 191 ? -0.680 2.466 -15.332 1.00 98.62 191 ILE A CA 1
ATOM 1518 C C . ILE A 1 191 ? -2.015 2.579 -14.579 1.00 98.62 191 ILE A C 1
ATOM 1520 O O . ILE A 1 191 ? -2.503 1.572 -14.067 1.00 98.62 191 ILE A O 1
ATOM 1524 N N . ARG A 1 192 ? -2.681 3.741 -14.587 1.00 97.94 192 ARG A N 1
ATOM 1525 C CA . ARG A 1 192 ? -4.054 3.917 -14.073 1.00 97.94 192 ARG A CA 1
ATOM 1526 C C . ARG A 1 192 ? -5.052 3.007 -14.781 1.00 97.94 192 ARG A C 1
ATOM 1528 O O . ARG A 1 192 ? -5.848 2.354 -14.110 1.00 97.94 192 ARG A O 1
ATOM 1535 N N . ALA A 1 193 ? -4.963 2.895 -16.104 1.00 98.00 193 ALA A N 1
ATOM 1536 C CA . ALA A 1 193 ? -5.828 2.025 -16.898 1.00 98.00 193 ALA A CA 1
ATOM 1537 C C . ALA A 1 193 ? -5.516 0.523 -16.746 1.00 98.00 193 ALA A C 1
ATOM 1539 O O . ALA A 1 193 ? -6.381 -0.305 -17.032 1.00 98.00 193 ALA A O 1
ATOM 1540 N N . MET A 1 194 ? -4.317 0.150 -16.292 1.00 98.62 194 MET A N 1
ATOM 1541 C CA . MET A 1 194 ? -3.905 -1.249 -16.139 1.00 98.62 194 MET A CA 1
ATOM 1542 C C . MET A 1 194 ? -4.779 -1.993 -15.114 1.00 98.62 194 MET A C 1
ATOM 1544 O O . MET A 1 194 ? -4.935 -1.485 -14.000 1.00 98.62 194 MET A O 1
ATOM 1548 N N . PRO A 1 195 ? -5.299 -3.199 -15.421 1.00 98.25 195 PRO A N 1
ATOM 1549 C CA . PRO A 1 195 ? -5.953 -4.040 -14.426 1.00 98.25 195 PRO A CA 1
ATOM 1550 C C . PRO A 1 195 ? -4.895 -4.603 -13.472 1.00 98.25 195 PRO A C 1
ATOM 1552 O O . PRO A 1 195 ? -4.039 -5.395 -13.868 1.00 98.25 195 PRO A O 1
ATOM 1555 N N . LYS A 1 196 ? -4.923 -4.168 -12.211 1.00 98.12 196 LYS A N 1
ATOM 1556 C CA . LYS A 1 196 ? -3.826 -4.404 -11.248 1.00 98.12 196 LYS A CA 1
ATOM 1557 C C . LYS A 1 196 ? -3.904 -5.747 -10.533 1.00 98.12 196 LYS A C 1
ATOM 1559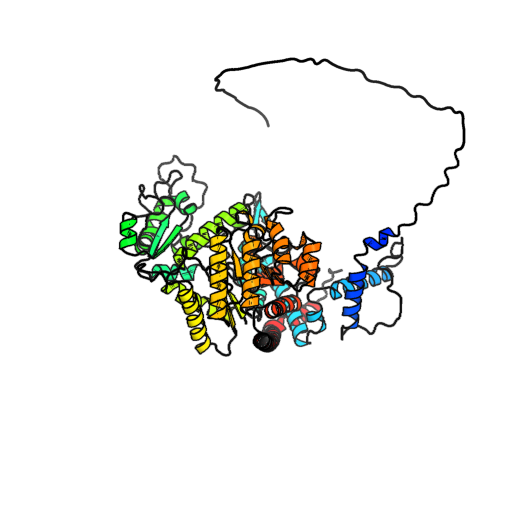 O O . LYS A 1 196 ? -2.997 -6.089 -9.783 1.00 98.12 196 LYS A O 1
ATOM 1564 N N . GLY A 1 197 ? -4.969 -6.509 -10.762 1.00 98.38 197 GLY A N 1
ATOM 1565 C CA . GLY A 1 197 ? -5.239 -7.734 -10.029 1.00 98.38 197 GLY A CA 1
ATOM 1566 C C . GLY A 1 197 ? -5.771 -7.402 -8.641 1.00 98.38 197 GLY A C 1
ATOM 1567 O O . GLY A 1 197 ? -6.871 -6.864 -8.506 1.00 98.38 197 GLY A O 1
ATOM 1568 N N . ALA A 1 198 ? -5.009 -7.734 -7.611 1.00 98.50 198 ALA A N 1
ATOM 1569 C CA . ALA A 1 198 ? -5.394 -7.587 -6.223 1.00 98.50 198 ALA A CA 1
ATOM 1570 C C . ALA A 1 198 ? -4.548 -6.561 -5.468 1.00 98.50 198 ALA A C 1
ATOM 1572 O O . ALA A 1 198 ? -3.336 -6.476 -5.642 1.00 98.50 198 ALA A O 1
ATOM 1573 N N . HIS A 1 199 ? -5.192 -5.854 -4.545 1.00 98.38 199 HIS A N 1
ATOM 1574 C CA . HIS A 1 199 ? -4.533 -4.989 -3.580 1.00 98.38 199 HIS A CA 1
ATOM 1575 C C . HIS A 1 199 ? -4.588 -5.639 -2.193 1.00 98.38 199 HIS A C 1
ATOM 1577 O O . HIS A 1 199 ? -5.647 -5.724 -1.573 1.00 98.38 199 HIS A O 1
ATOM 1583 N N . LEU A 1 200 ? -3.452 -6.164 -1.732 1.00 98.56 200 LEU A N 1
ATOM 1584 C CA . LEU A 1 200 ? -3.390 -7.078 -0.586 1.00 98.56 200 LEU A CA 1
ATOM 1585 C C . LEU A 1 200 ? -2.880 -6.439 0.708 1.00 98.56 200 LEU A C 1
ATOM 1587 O O . LEU A 1 200 ? -2.978 -7.071 1.756 1.00 98.56 200 LEU A O 1
ATOM 1591 N N . HIS A 1 201 ? -2.351 -5.214 0.648 1.00 98.50 201 HIS A N 1
ATOM 1592 C CA . HIS A 1 201 ? -1.825 -4.481 1.796 1.00 98.50 201 HIS A CA 1
ATOM 1593 C C . HIS A 1 201 ? -2.345 -3.046 1.875 1.00 98.50 201 HIS A C 1
ATOM 1595 O O . HIS A 1 201 ? -1.769 -2.118 1.312 1.00 98.50 201 HIS A O 1
ATOM 1601 N N . ILE A 1 202 ? -3.481 -2.889 2.560 1.00 95.81 202 ILE A N 1
ATOM 1602 C CA . ILE A 1 202 ? -4.191 -1.616 2.713 1.00 95.81 202 ILE A CA 1
ATOM 1603 C C . ILE A 1 202 ? -4.594 -1.437 4.169 1.00 95.81 202 ILE A C 1
ATOM 1605 O O . ILE A 1 202 ? -5.416 -2.212 4.669 1.00 95.81 202 ILE A O 1
ATOM 1609 N N . HIS A 1 203 ? -4.132 -0.377 4.827 1.00 94.38 203 HIS A N 1
ATOM 1610 C CA . HIS A 1 203 ? -4.725 0.048 6.097 1.00 94.38 203 HIS A CA 1
ATOM 1611 C C . HIS A 1 203 ? -5.993 0.831 5.813 1.00 94.38 203 HIS A C 1
ATOM 1613 O O . HIS A 1 203 ? -5.974 1.923 5.240 1.00 94.38 203 HIS A O 1
ATOM 1619 N N . PHE A 1 204 ? -7.122 0.241 6.199 1.00 90.00 204 PHE A N 1
ATOM 1620 C CA . PHE A 1 204 ? -8.434 0.636 5.696 1.00 90.00 204 PHE A CA 1
ATOM 1621 C C . PHE A 1 204 ? -8.766 2.110 5.947 1.00 90.00 204 PHE A C 1
ATOM 1623 O O . PHE A 1 204 ? -9.338 2.772 5.092 1.00 90.00 204 PHE A O 1
ATOM 1630 N N . ASN A 1 205 ? -8.367 2.637 7.102 1.00 86.19 205 ASN A N 1
ATOM 1631 C CA . ASN A 1 205 ? -8.633 4.009 7.524 1.00 86.19 205 ASN A CA 1
ATOM 1632 C C . ASN A 1 205 ? -7.718 5.060 6.865 1.00 86.19 205 ASN A C 1
ATOM 1634 O O . ASN A 1 205 ? -7.821 6.235 7.210 1.00 86.19 205 ASN A O 1
ATOM 1638 N N . ALA A 1 206 ? -6.812 4.665 5.965 1.00 88.94 206 ALA A N 1
ATOM 1639 C CA . ALA A 1 206 ? -5.810 5.546 5.363 1.00 88.94 206 ALA A CA 1
ATOM 1640 C C . ALA A 1 206 ? -5.562 5.256 3.867 1.00 88.94 206 ALA A C 1
ATOM 1642 O O . ALA A 1 206 ? -4.433 5.340 3.396 1.00 88.94 206 ALA A O 1
ATOM 1643 N N . ASN A 1 207 ? -6.613 4.934 3.113 1.00 88.25 207 ASN A N 1
ATOM 1644 C CA . ASN A 1 207 ? -6.561 4.670 1.674 1.00 88.25 207 ASN A CA 1
ATOM 1645 C C . ASN A 1 207 ? -6.958 5.864 0.771 1.00 88.25 207 ASN A C 1
ATOM 1647 O O . ASN A 1 207 ? -6.416 6.023 -0.316 1.00 88.25 207 ASN A O 1
ATOM 1651 N N . LEU A 1 208 ? -7.915 6.707 1.179 1.00 90.31 208 LEU A N 1
ATOM 1652 C CA . LEU A 1 208 ? -8.428 7.818 0.355 1.00 90.31 208 LEU A CA 1
ATOM 1653 C C . LEU A 1 208 ? -7.676 9.134 0.559 1.00 90.31 208 LEU A C 1
ATOM 1655 O O . LEU A 1 208 ? -7.122 9.378 1.621 1.00 90.31 208 LEU A O 1
ATOM 1659 N N . LEU A 1 209 ? -7.737 10.047 -0.410 1.00 84.50 209 LEU A N 1
ATOM 1660 C CA . LEU A 1 209 ? -7.137 11.378 -0.272 1.00 84.50 209 LEU A CA 1
ATOM 1661 C C . LEU A 1 209 ? -7.626 12.124 0.994 1.00 84.50 209 LEU A C 1
ATOM 1663 O O . LEU A 1 209 ? -8.804 12.031 1.352 1.00 84.50 209 LEU A O 1
ATOM 1667 N N . PRO A 1 210 ? -6.750 12.913 1.649 1.00 82.50 210 PRO A N 1
ATOM 1668 C CA . PRO A 1 210 ? -6.986 13.494 2.981 1.00 82.50 210 PRO A CA 1
ATOM 1669 C C . PRO A 1 210 ? -8.241 14.371 3.074 1.00 82.50 210 PRO A C 1
ATOM 1671 O O . PRO A 1 210 ? -8.930 14.365 4.094 1.00 82.50 210 PRO A O 1
ATOM 1674 N N . ASN A 1 211 ? -8.576 15.090 1.998 1.00 88.88 211 ASN A N 1
ATOM 1675 C CA . ASN A 1 211 ? -9.729 15.991 1.972 1.00 88.88 211 ASN A CA 1
ATOM 1676 C C . ASN A 1 211 ? -11.050 15.256 2.219 1.00 88.88 211 ASN A C 1
ATOM 1678 O O . ASN A 1 211 ? -11.957 15.838 2.800 1.00 88.88 211 ASN A O 1
ATOM 1682 N N . VAL A 1 212 ? -11.152 13.974 1.840 1.00 91.88 212 VAL A N 1
ATOM 1683 C CA . VAL A 1 212 ? -12.397 13.207 1.976 1.00 91.88 212 VAL A CA 1
ATOM 1684 C C . VAL A 1 212 ? -12.903 13.227 3.416 1.00 91.88 212 VAL A C 1
ATOM 1686 O O . VAL A 1 212 ? -14.081 13.485 3.639 1.00 91.88 212 VAL A O 1
ATOM 1689 N N . LEU A 1 213 ? -12.030 12.978 4.393 1.00 93.75 213 LEU A N 1
ATOM 1690 C CA . LEU A 1 213 ? -12.439 12.946 5.796 1.00 93.75 213 LEU A CA 1
ATOM 1691 C C . LEU A 1 213 ? -12.549 14.338 6.417 1.00 93.75 213 LEU A C 1
ATOM 1693 O O . LEU A 1 213 ? -13.454 14.562 7.218 1.00 93.75 213 LEU A O 1
ATOM 1697 N N . ILE A 1 214 ? -11.678 15.277 6.025 1.00 94.94 214 ILE A N 1
ATOM 1698 C CA . ILE A 1 214 ? -11.778 16.678 6.462 1.00 94.94 214 ILE A CA 1
ATOM 1699 C C . ILE A 1 214 ? -13.143 17.254 6.056 1.00 94.94 214 ILE A C 1
ATOM 1701 O O . ILE A 1 214 ? -13.832 17.849 6.881 1.00 94.94 214 ILE A O 1
ATOM 1705 N N . ASP A 1 215 ? -13.571 17.034 4.812 1.00 95.50 215 ASP A N 1
ATOM 1706 C CA . ASP A 1 215 ? -14.827 17.573 4.288 1.00 95.50 215 ASP A CA 1
ATOM 1707 C C . ASP A 1 215 ? -16.059 16.939 4.937 1.00 95.50 215 ASP A C 1
ATOM 1709 O O . ASP A 1 215 ? -17.072 17.613 5.120 1.00 95.50 215 ASP A O 1
ATOM 1713 N N . ILE A 1 216 ? -15.983 15.662 5.324 1.00 95.94 216 ILE A N 1
ATOM 1714 C CA . ILE A 1 216 ? -17.042 15.032 6.121 1.00 95.94 216 ILE A CA 1
ATOM 1715 C C . ILE A 1 216 ? -17.094 15.670 7.511 1.00 95.94 216 ILE A C 1
ATOM 1717 O O . ILE A 1 216 ? -18.169 16.080 7.943 1.00 95.94 216 ILE A O 1
ATOM 1721 N N . ALA A 1 217 ? -15.944 15.827 8.171 1.00 97.06 217 ALA A N 1
ATOM 1722 C CA . ALA A 1 217 ? -15.853 16.378 9.521 1.00 97.06 217 ALA A CA 1
ATOM 1723 C C . ALA A 1 217 ? -16.412 17.807 9.628 1.00 97.06 217 ALA A C 1
ATOM 1725 O O . ALA A 1 217 ? -17.034 18.142 10.634 1.00 97.06 217 ALA A O 1
ATOM 1726 N N . LYS A 1 218 ? -16.255 18.638 8.587 1.00 96.56 218 LYS A N 1
ATOM 1727 C CA . LYS A 1 218 ? -16.830 19.999 8.533 1.00 96.56 218 LYS A CA 1
ATOM 1728 C C . LYS A 1 218 ? -18.359 20.019 8.632 1.00 96.56 218 LYS A C 1
ATOM 1730 O O . LYS A 1 218 ? -18.918 21.023 9.061 1.00 96.56 218 LYS A O 1
ATOM 1735 N N . GLY A 1 219 ? -19.025 18.946 8.200 1.00 95.88 219 GLY A N 1
ATOM 1736 C CA . GLY A 1 219 ? -20.485 18.828 8.206 1.00 95.88 219 GLY A CA 1
ATOM 1737 C C . GLY A 1 219 ? -21.073 18.285 9.508 1.00 95.88 219 GLY A C 1
ATOM 1738 O O . GLY A 1 219 ? -22.287 18.130 9.588 1.00 95.88 219 GLY A O 1
ATOM 1739 N N . MET A 1 220 ? -20.241 17.967 10.502 1.00 97.19 220 MET A N 1
ATOM 1740 C CA . MET A 1 220 ? -20.670 17.296 11.727 1.00 97.19 220 MET A CA 1
ATOM 1741 C C . MET A 1 220 ? -20.853 18.286 12.882 1.00 97.19 220 MET A C 1
ATOM 1743 O O . MET A 1 220 ? -19.906 18.954 13.297 1.00 97.19 220 MET A O 1
ATOM 1747 N N . ASP A 1 221 ? -22.050 18.315 13.472 1.00 94.88 221 ASP A N 1
ATOM 1748 C CA . ASP A 1 221 ? -22.388 19.234 14.572 1.00 94.88 221 ASP A CA 1
ATOM 1749 C C . ASP A 1 221 ? -21.593 18.972 15.857 1.00 94.88 221 ASP A C 1
ATOM 1751 O O . ASP A 1 221 ? -21.280 19.901 16.605 1.00 94.88 221 ASP A O 1
ATOM 1755 N N . ARG A 1 222 ? -21.271 17.701 16.115 1.00 96.44 222 ARG A N 1
ATOM 1756 C CA . ARG A 1 222 ? -20.568 17.220 17.313 1.00 96.44 222 ARG A CA 1
ATOM 1757 C C . ARG A 1 222 ? -19.089 16.932 17.057 1.00 96.44 222 ARG A C 1
ATOM 1759 O O . ARG A 1 222 ? -18.480 16.179 17.812 1.00 96.44 222 ARG A O 1
ATOM 1766 N N . MET A 1 223 ? -18.513 17.505 15.999 1.00 98.00 223 MET A N 1
ATOM 1767 C CA . MET A 1 223 ? -17.085 17.386 15.714 1.00 98.00 223 MET A CA 1
ATOM 1768 C C . MET A 1 223 ? -16.280 18.424 16.483 1.00 98.00 223 MET A C 1
ATOM 1770 O O . MET A 1 223 ? -16.524 19.628 16.378 1.00 98.00 223 MET A O 1
ATOM 1774 N N . PHE A 1 224 ? -15.275 17.943 17.207 1.00 98.00 224 PHE A N 1
ATOM 1775 C CA . PHE A 1 224 ? -14.352 18.756 17.982 1.00 98.00 224 PHE A CA 1
ATOM 1776 C C . PHE A 1 224 ? -12.930 18.602 17.464 1.00 98.00 224 PHE A C 1
ATOM 1778 O O . PHE A 1 224 ? -12.532 17.534 16.996 1.00 98.00 224 PHE A O 1
ATOM 1785 N N . ILE A 1 225 ? -12.168 19.682 17.581 1.00 98.06 225 ILE A N 1
ATOM 1786 C CA . ILE A 1 225 ? -10.746 19.759 17.272 1.00 98.06 225 ILE A CA 1
ATOM 1787 C C . ILE A 1 225 ? -9.972 20.071 18.556 1.00 98.06 225 ILE A C 1
ATOM 1789 O O . ILE A 1 225 ? -10.428 20.842 19.401 1.00 98.06 225 ILE A O 1
ATOM 1793 N N . THR A 1 226 ? -8.804 19.455 18.716 1.00 97.06 226 THR A N 1
ATOM 1794 C CA . THR A 1 226 ? -7.888 19.694 19.839 1.00 97.06 226 THR A CA 1
ATOM 1795 C C . THR A 1 226 ? -6.461 19.880 19.343 1.00 97.06 226 THR A C 1
ATOM 1797 O O . THR A 1 226 ? -6.105 19.399 18.265 1.00 97.06 226 THR A O 1
ATOM 1800 N N . SER A 1 227 ? -5.630 20.523 20.160 1.00 95.81 227 SER A N 1
ATOM 1801 C CA . SER A 1 227 ? -4.191 20.663 19.943 1.00 95.81 227 SER A CA 1
ATOM 1802 C C . SER A 1 227 ? -3.430 20.211 21.191 1.00 95.81 227 SER A C 1
ATOM 1804 O O . SER A 1 227 ? -3.949 20.295 22.302 1.00 95.81 227 SER A O 1
ATOM 1806 N N . ASP A 1 228 ? -2.210 19.704 21.037 1.00 94.62 228 ASP A N 1
ATOM 1807 C CA . ASP A 1 228 ? -1.307 19.422 22.164 1.00 94.62 228 ASP A CA 1
ATOM 1808 C C . ASP A 1 228 ? -0.640 20.674 22.744 1.00 94.62 228 ASP A C 1
ATOM 1810 O O . ASP A 1 228 ? -0.078 20.611 23.833 1.00 94.62 228 ASP A O 1
ATOM 1814 N N . ILE A 1 229 ? -0.722 21.800 22.038 1.00 92.69 229 ILE A N 1
ATOM 1815 C CA . ILE A 1 229 ? -0.202 23.103 22.463 1.00 92.69 229 ILE A CA 1
ATOM 1816 C C . ILE A 1 229 ? -1.200 24.222 22.122 1.00 92.69 229 ILE A C 1
ATOM 1818 O O . ILE A 1 229 ? -1.964 24.071 21.161 1.00 92.69 229 ILE A O 1
ATOM 1822 N N . PRO A 1 230 ? -1.206 25.352 22.851 1.00 91.19 230 PRO A N 1
ATOM 1823 C CA . PRO A 1 230 ? -1.957 26.540 22.441 1.00 91.19 230 PRO A CA 1
ATOM 1824 C C . PRO A 1 230 ? -1.465 27.047 21.079 1.00 91.19 230 PRO A C 1
ATOM 1826 O O . PRO A 1 230 ? -0.262 27.045 20.814 1.00 91.19 230 PRO A O 1
ATOM 1829 N N . LEU A 1 231 ? -2.380 27.489 20.207 1.00 92.19 231 LEU A N 1
ATOM 1830 C CA . LEU A 1 231 ? -2.011 28.018 18.882 1.00 92.19 231 LEU A CA 1
ATOM 1831 C C . LEU A 1 231 ? -1.612 29.501 18.917 1.00 92.19 231 LEU A C 1
ATOM 1833 O O . LEU A 1 231 ? -1.091 30.018 17.932 1.00 92.19 231 LEU A O 1
ATOM 1837 N N . ILE A 1 232 ? -1.865 30.185 20.036 1.00 88.25 232 ILE A N 1
ATOM 1838 C CA . ILE A 1 232 ? -1.514 31.589 20.272 1.00 88.25 232 ILE A CA 1
ATOM 1839 C C . ILE A 1 232 ? -0.903 31.726 21.669 1.00 88.25 232 ILE A C 1
ATOM 1841 O O . ILE A 1 232 ? -1.371 31.109 22.620 1.00 88.25 232 ILE A O 1
ATOM 1845 N N . GLY A 1 233 ? 0.115 32.573 21.811 1.00 75.94 233 GLY A N 1
ATOM 1846 C CA . GLY A 1 233 ? 0.801 32.848 23.072 1.00 75.94 233 GLY A CA 1
ATOM 1847 C C . GLY A 1 233 ? 1.813 31.783 23.490 1.00 75.94 233 GLY A C 1
ATOM 1848 O O . GLY A 1 233 ? 2.209 31.773 24.651 1.00 75.94 233 GLY A O 1
ATOM 1849 N N . GLY A 1 234 ? 2.221 30.898 22.575 1.00 67.75 234 GLY A N 1
ATOM 1850 C CA . GLY A 1 234 ? 3.206 29.852 22.853 1.00 67.75 234 GLY A CA 1
ATOM 1851 C C . GLY A 1 234 ? 4.623 30.398 23.068 1.00 67.75 234 GLY A C 1
ATOM 1852 O O . GLY A 1 234 ? 4.993 31.435 22.519 1.00 67.75 234 GLY A O 1
ATOM 1853 N N . GLU A 1 235 ? 5.444 29.656 23.820 1.00 64.75 235 GLU A N 1
ATOM 1854 C CA . GLU A 1 235 ? 6.822 30.037 24.196 1.00 64.75 235 GLU A CA 1
ATOM 1855 C C . GLU A 1 235 ? 7.740 30.338 22.998 1.00 64.75 235 GLU A C 1
ATOM 1857 O O . GLU A 1 235 ? 8.698 31.098 23.115 1.00 64.75 235 GLU A O 1
ATOM 1862 N N . HIS A 1 236 ? 7.435 29.765 21.833 1.00 67.62 236 HIS A N 1
ATOM 1863 C CA . HIS A 1 236 ? 8.239 29.868 20.613 1.00 67.62 236 HIS A CA 1
ATOM 1864 C C . HIS A 1 236 ? 7.613 30.768 19.533 1.00 67.62 236 HIS A C 1
ATOM 1866 O O . HIS A 1 236 ? 8.096 30.818 18.401 1.00 67.62 236 HIS A O 1
ATOM 1872 N N . GLY A 1 237 ? 6.552 31.500 19.888 1.00 76.50 237 GLY A N 1
ATOM 1873 C CA . GLY A 1 237 ? 5.802 32.370 18.987 1.00 76.50 237 GLY A CA 1
ATOM 1874 C C . GLY A 1 237 ? 4.679 31.653 18.232 1.00 76.50 237 GLY A C 1
ATOM 1875 O O . GLY A 1 237 ? 4.752 30.465 17.922 1.00 76.50 237 GLY A O 1
ATOM 1876 N N . ASP A 1 238 ? 3.625 32.405 17.913 1.00 81.69 238 ASP A N 1
ATOM 1877 C CA . ASP A 1 238 ? 2.369 31.868 17.370 1.00 81.69 238 ASP A CA 1
ATOM 1878 C C . ASP A 1 238 ? 2.575 31.118 16.048 1.00 81.69 238 ASP A C 1
ATOM 1880 O O . ASP A 1 238 ? 2.040 30.029 15.857 1.00 81.69 238 ASP A O 1
ATOM 1884 N N . ARG A 1 239 ? 3.415 31.652 15.151 1.00 83.69 239 ARG A N 1
ATOM 1885 C CA . ARG A 1 239 ? 3.761 30.995 13.880 1.00 83.69 239 ARG A CA 1
ATOM 1886 C C . ARG A 1 239 ? 4.306 29.578 14.087 1.00 83.69 239 ARG A C 1
ATOM 1888 O O . ARG A 1 239 ? 3.869 28.655 13.408 1.00 83.69 239 ARG A O 1
ATOM 1895 N N . ASP A 1 240 ? 5.223 29.403 15.037 1.00 84.88 240 ASP A N 1
ATOM 1896 C CA . ASP A 1 240 ? 5.833 28.103 15.339 1.00 84.88 240 ASP A CA 1
ATOM 1897 C C . ASP A 1 240 ? 4.808 27.120 15.930 1.00 84.88 240 ASP A C 1
ATOM 1899 O O . ASP A 1 240 ? 4.831 25.926 15.626 1.00 84.88 240 ASP A O 1
ATOM 1903 N N . ALA A 1 241 ? 3.844 27.619 16.712 1.00 89.75 241 ALA A N 1
ATOM 1904 C CA . ALA A 1 241 ? 2.767 26.797 17.258 1.00 89.75 241 ALA A CA 1
ATOM 1905 C C . ALA A 1 241 ? 1.868 26.203 16.157 1.00 89.75 241 ALA A C 1
ATOM 1907 O O . ALA A 1 241 ? 1.556 25.008 16.190 1.00 89.75 241 ALA A O 1
ATOM 1908 N N . PHE A 1 242 ? 1.506 26.990 15.135 1.00 91.12 242 PHE A N 1
ATOM 1909 C CA . PHE A 1 242 ? 0.761 26.479 13.975 1.00 91.12 242 PHE A CA 1
ATOM 1910 C C . PHE A 1 242 ? 1.531 25.396 13.215 1.00 91.12 242 PHE A C 1
ATOM 1912 O O . PHE A 1 242 ? 0.905 24.461 12.715 1.00 91.12 242 PHE A O 1
ATOM 1919 N N . ASP A 1 243 ? 2.860 25.459 13.165 1.00 87.62 243 ASP A N 1
ATOM 1920 C CA . ASP A 1 243 ? 3.692 24.470 12.472 1.00 87.62 243 ASP A CA 1
ATOM 1921 C C . ASP A 1 243 ? 3.887 23.191 13.307 1.00 87.62 243 ASP A C 1
ATOM 1923 O O . ASP A 1 243 ? 3.765 22.078 12.784 1.00 87.62 243 ASP A O 1
ATOM 1927 N N . ARG A 1 244 ? 4.081 23.315 14.625 1.00 88.50 244 ARG A N 1
ATOM 1928 C CA . ARG A 1 244 ? 4.417 22.187 15.518 1.00 88.50 244 ARG A CA 1
ATOM 1929 C C . ARG A 1 244 ? 3.234 21.441 16.111 1.00 88.50 244 ARG A C 1
ATOM 1931 O O . ARG A 1 244 ? 3.400 20.279 16.477 1.00 88.50 244 ARG A O 1
ATOM 1938 N N . CYS A 1 245 ? 2.072 22.082 16.219 1.00 92.62 245 CYS A N 1
ATOM 1939 C CA . CYS A 1 245 ? 0.916 21.465 16.861 1.00 92.62 245 CYS A CA 1
ATOM 1940 C C . CYS A 1 245 ? 0.521 20.132 16.209 1.00 92.62 245 CYS A C 1
ATOM 1942 O O . CYS A 1 245 ? 0.521 19.982 14.976 1.00 92.62 245 CYS A O 1
ATOM 1944 N N . LYS A 1 246 ? 0.128 19.185 17.063 1.00 94.50 246 LYS A N 1
ATOM 1945 C CA . LYS A 1 246 ? -0.493 17.911 16.704 1.00 94.50 246 LYS A CA 1
ATOM 1946 C C . LYS A 1 246 ? -1.993 18.005 16.921 1.00 94.50 246 LYS A C 1
ATOM 1948 O O . LYS A 1 246 ? -2.500 17.837 18.035 1.00 94.50 246 LYS A O 1
ATOM 1953 N N . ILE A 1 247 ? -2.702 18.212 15.823 1.00 95.88 247 ILE A N 1
ATOM 1954 C CA . ILE A 1 247 ? -4.156 18.290 15.818 1.00 95.88 247 ILE A CA 1
ATOM 1955 C C . ILE A 1 247 ? -4.783 16.903 15.942 1.00 95.88 247 ILE A C 1
ATOM 1957 O O . ILE A 1 247 ? -4.317 15.937 15.341 1.00 95.88 247 ILE A O 1
ATOM 1961 N N . GLN A 1 248 ? -5.862 16.809 16.714 1.00 96.06 248 GLN A N 1
ATOM 1962 C CA . GLN A 1 248 ? -6.717 15.625 16.766 1.00 96.06 248 GLN A CA 1
ATOM 1963 C C . GLN A 1 248 ? -8.185 16.023 16.670 1.00 96.06 248 GLN A C 1
ATOM 1965 O O . GLN A 1 248 ? -8.571 17.111 17.097 1.00 96.06 248 GLN A O 1
ATOM 1970 N N . PHE A 1 249 ? -8.987 15.111 16.130 1.00 96.62 249 PHE A N 1
ATOM 1971 C CA . PHE A 1 249 ? -10.430 15.257 15.989 1.00 96.62 249 PHE A CA 1
ATOM 1972 C C . PHE A 1 249 ? -11.154 14.242 16.862 1.00 96.62 249 PHE A C 1
ATOM 1974 O O . PHE A 1 249 ? -10.594 13.196 17.196 1.00 96.62 249 PHE A O 1
ATOM 1981 N N . SER A 1 250 ? -12.391 14.527 17.245 1.00 95.62 250 SER A N 1
ATOM 1982 C CA . SER A 1 250 ? -13.258 13.564 17.926 1.00 95.62 250 SER A CA 1
ATOM 1983 C C . SER A 1 250 ? -14.720 13.960 17.776 1.00 95.62 250 SER A C 1
ATOM 1985 O O . SER A 1 250 ? -15.055 15.141 17.859 1.00 95.62 250 SER A O 1
ATOM 1987 N N . ILE A 1 251 ? -15.589 12.962 17.626 1.00 96.25 251 ILE A N 1
ATOM 1988 C CA . ILE A 1 251 ? -17.011 13.118 17.927 1.00 96.25 251 ILE A CA 1
ATOM 1989 C C . ILE A 1 251 ? -17.187 12.935 19.434 1.00 96.25 251 ILE A C 1
ATOM 1991 O O . ILE A 1 251 ? -16.746 11.929 19.989 1.00 96.25 251 ILE A O 1
ATOM 1995 N N . LEU A 1 252 ? -17.804 13.908 20.102 1.00 96.19 252 LEU A N 1
ATOM 1996 C CA . LEU A 1 252 ? -18.053 13.868 21.547 1.00 96.19 252 LEU A CA 1
ATOM 1997 C C . LEU A 1 252 ? -19.545 14.037 21.823 1.00 96.19 252 LEU A C 1
ATOM 1999 O O . LEU A 1 252 ? -20.194 14.832 21.150 1.00 96.19 252 LEU A O 1
ATOM 2003 N N . SER A 1 253 ? -20.079 13.388 22.858 1.00 96.12 253 SER A N 1
ATOM 2004 C CA . SER A 1 253 ? -21.408 13.702 23.406 1.00 96.12 253 SER A CA 1
ATOM 2005 C C . SER A 1 253 ? -21.372 14.940 24.298 1.00 96.12 253 SER A C 1
ATOM 2007 O O . SER A 1 253 ? -20.304 15.395 24.713 1.00 96.12 253 SER A O 1
ATOM 2009 N N . GLU A 1 254 ? -22.538 15.518 24.585 1.00 94.56 254 GLU A N 1
ATOM 2010 C CA . GLU A 1 254 ? -22.644 16.671 25.488 1.00 94.56 254 GLU A CA 1
ATOM 2011 C C . GLU A 1 254 ? -22.062 16.352 26.873 1.00 94.56 254 GLU A C 1
ATOM 2013 O O . GLU A 1 254 ? -21.250 17.116 27.393 1.00 94.56 254 GLU A O 1
ATOM 2018 N N . ALA A 1 255 ? -22.375 15.168 27.409 1.00 94.50 255 ALA A N 1
ATOM 2019 C CA . ALA A 1 255 ? -21.805 14.674 28.659 1.00 94.50 255 ALA A CA 1
ATOM 2020 C C . ALA A 1 255 ? -20.269 14.591 28.602 1.00 94.50 255 ALA A C 1
ATOM 2022 O O . ALA A 1 255 ? -19.601 15.102 29.496 1.00 94.50 255 ALA A O 1
ATOM 2023 N N . ALA A 1 256 ? -19.701 14.043 27.521 1.00 94.19 256 ALA A N 1
ATOM 2024 C CA . ALA A 1 256 ? -18.250 13.924 27.368 1.00 94.19 256 ALA A CA 1
ATOM 2025 C C . ALA A 1 256 ? -17.541 15.290 27.304 1.00 94.19 256 ALA A C 1
ATOM 2027 O O . ALA A 1 256 ? -16.424 15.431 27.799 1.00 94.19 256 ALA A O 1
ATOM 2028 N N . VAL A 1 257 ? -18.178 16.309 26.718 1.00 95.00 257 VAL A N 1
ATOM 2029 C CA . VAL A 1 257 ? -17.639 17.681 26.710 1.00 95.00 257 VAL A CA 1
ATOM 2030 C C . VAL A 1 257 ? -17.650 18.277 28.118 1.00 95.00 257 VAL A C 1
ATOM 2032 O O . VAL A 1 257 ? -16.656 18.869 28.540 1.00 95.00 257 VAL A O 1
ATOM 2035 N N . LEU A 1 258 ? -18.737 18.091 28.872 1.00 94.06 258 LEU A N 1
ATOM 2036 C CA . LEU A 1 258 ? -18.837 18.563 30.257 1.00 94.06 258 LEU A CA 1
ATOM 2037 C C . LEU A 1 258 ? -17.816 17.874 31.174 1.00 94.06 258 LEU A C 1
ATOM 2039 O O . LEU A 1 258 ? -17.149 18.550 31.955 1.00 94.06 258 LEU A O 1
ATOM 2043 N N . GLU A 1 259 ? -17.627 16.561 31.028 1.00 93.31 259 GLU A N 1
ATOM 2044 C CA . GLU A 1 259 ? -16.607 15.786 31.752 1.00 93.31 259 GLU A CA 1
ATOM 2045 C C . GLU A 1 259 ? -15.181 16.279 31.465 1.00 93.31 259 GLU A C 1
ATOM 2047 O O . GLU A 1 259 ? -14.321 16.261 32.345 1.00 93.31 259 GLU A O 1
ATOM 2052 N N . GLN A 1 260 ? -14.931 16.787 30.256 1.00 91.44 260 GLN A N 1
ATOM 2053 C CA . GLN A 1 260 ? -13.650 17.387 29.878 1.00 91.44 260 GLN A CA 1
ATOM 2054 C C . GLN A 1 260 ? -13.486 18.841 30.356 1.00 91.44 260 GLN A C 1
ATOM 2056 O O . GLN A 1 260 ? -12.454 19.459 30.085 1.00 91.44 260 GLN A O 1
ATOM 2061 N N . GLY A 1 261 ? -14.438 19.390 31.117 1.00 90.62 261 GLY A N 1
ATOM 2062 C CA . GLY A 1 261 ? -14.393 20.762 31.635 1.00 90.62 261 GLY A CA 1
ATOM 2063 C C . GLY A 1 261 ? -14.984 21.810 30.687 1.00 90.62 261 GLY A C 1
ATOM 2064 O O . GLY A 1 261 ? -14.747 23.008 30.878 1.00 90.62 261 GLY A O 1
ATOM 2065 N N . GLY A 1 262 ? -15.756 21.373 29.691 1.00 92.25 262 GLY A N 1
ATOM 2066 C CA . GLY A 1 262 ? -16.421 22.220 28.707 1.00 92.25 262 GLY A CA 1
ATOM 2067 C C . GLY A 1 262 ? -15.572 22.526 27.474 1.00 92.25 262 GLY A C 1
ATOM 2068 O O . GLY A 1 262 ? -14.429 22.091 27.338 1.00 92.25 262 GLY A O 1
ATOM 2069 N N . GLU A 1 263 ? -16.162 23.301 26.570 1.00 94.19 263 GLU A N 1
ATOM 2070 C CA . GLU A 1 263 ? -15.512 23.769 25.347 1.00 94.19 263 GLU A CA 1
ATOM 2071 C C . GLU A 1 263 ? -14.427 24.811 25.674 1.00 94.19 263 GLU A C 1
ATOM 2073 O O . GLU A 1 263 ? -14.547 25.585 26.632 1.00 94.19 263 GLU A O 1
ATOM 2078 N N . ARG A 1 264 ? -13.345 24.818 24.894 1.00 94.25 264 ARG A N 1
ATOM 2079 C CA . ARG A 1 264 ? -12.248 25.798 24.965 1.00 94.25 264 ARG A CA 1
ATOM 2080 C C . ARG A 1 264 ? -11.893 26.274 23.567 1.00 94.25 264 ARG A C 1
ATOM 2082 O O . ARG A 1 264 ? -12.117 25.549 22.602 1.00 94.25 264 ARG A O 1
ATOM 2089 N N . ASN A 1 265 ? -11.312 27.462 23.446 1.00 94.06 265 ASN A N 1
ATOM 2090 C CA . ASN A 1 265 ? -10.865 27.985 22.161 1.00 94.06 265 ASN A CA 1
ATOM 2091 C C . ASN A 1 265 ? -9.348 27.780 22.010 1.00 94.06 265 ASN A C 1
ATOM 2093 O O . ASN A 1 265 ? -8.563 28.272 22.814 1.00 94.06 265 ASN A O 1
ATOM 2097 N N . LEU A 1 266 ? -8.916 27.069 20.960 1.00 94.31 266 LEU A N 1
ATOM 2098 C CA . LEU A 1 266 ? -7.490 26.801 20.685 1.00 94.31 266 LEU A CA 1
ATOM 2099 C C . LEU A 1 266 ? -6.660 28.083 20.476 1.00 94.31 266 LEU A C 1
ATOM 2101 O O . LEU A 1 266 ? -5.429 28.037 20.527 1.00 94.31 266 LEU A O 1
ATOM 2105 N N . PHE A 1 267 ? -7.322 29.207 20.195 1.00 93.62 267 PHE A N 1
ATOM 2106 C CA . PHE A 1 267 ? -6.717 30.515 19.953 1.00 93.62 267 PHE A CA 1
ATOM 2107 C C . PHE A 1 267 ? -6.653 31.402 21.214 1.00 93.62 267 PHE A C 1
ATOM 2109 O O . PHE A 1 267 ? -6.390 32.605 21.109 1.00 93.62 267 PHE A O 1
ATOM 2116 N N . GLU A 1 268 ? -6.911 30.841 22.396 1.00 90.81 268 GLU A N 1
ATOM 2117 C CA . GLU A 1 268 ? -6.708 31.489 23.696 1.00 90.81 268 GLU A CA 1
ATOM 2118 C C . GLU A 1 268 ? -5.325 31.150 24.269 1.00 90.81 268 GLU A C 1
ATOM 2120 O O . GLU A 1 268 ? -4.802 30.053 24.075 1.00 90.81 268 GLU A O 1
ATOM 2125 N N . LYS A 1 269 ? -4.706 32.109 24.970 1.00 86.00 269 LYS A N 1
ATOM 2126 C CA . LYS A 1 269 ? -3.338 31.950 25.501 1.00 86.00 269 LYS A CA 1
ATOM 2127 C C . LYS A 1 269 ? -3.263 30.956 26.658 1.00 86.00 269 LYS A C 1
ATOM 2129 O O . LYS A 1 269 ? -2.229 30.336 26.871 1.00 86.00 269 LYS A O 1
ATOM 2134 N N . ASP A 1 270 ? -4.346 30.843 27.410 1.00 89.25 270 ASP A N 1
ATOM 2135 C CA . ASP A 1 270 ? -4.539 29.921 28.523 1.00 89.25 270 ASP A CA 1
ATOM 2136 C C . ASP A 1 270 ? -5.208 28.610 28.082 1.00 89.25 270 ASP A C 1
ATOM 2138 O O . ASP A 1 270 ? -5.686 27.852 28.925 1.00 89.25 270 ASP A O 1
ATOM 2142 N N . TYR A 1 271 ? -5.220 28.310 26.774 1.00 92.69 271 TYR A N 1
ATOM 2143 C CA . TYR A 1 271 ? -5.695 27.026 26.272 1.00 92.69 271 TYR A CA 1
ATOM 2144 C C . TYR A 1 271 ? -4.913 25.873 26.912 1.00 92.69 271 TYR A C 1
ATOM 2146 O O . TYR A 1 271 ? -3.708 25.702 26.707 1.00 92.69 271 TYR A O 1
ATOM 2154 N N . GLU A 1 272 ? -5.633 25.043 27.659 1.00 92.25 272 GLU A N 1
ATOM 2155 C CA . GLU A 1 272 ? -5.109 23.796 28.193 1.00 92.25 272 GLU A CA 1
ATOM 2156 C C . GLU A 1 272 ? -5.004 22.751 27.062 1.00 92.25 272 GLU A C 1
ATOM 2158 O O . GLU A 1 272 ? -5.994 22.500 26.360 1.00 92.25 272 GLU A O 1
ATOM 2163 N N . PRO A 1 273 ? -3.843 22.089 26.895 1.00 94.25 273 PRO A N 1
ATOM 2164 C CA . PRO A 1 273 ? -3.664 21.034 25.908 1.00 94.25 273 PRO A CA 1
ATOM 2165 C C . PRO A 1 273 ? -4.783 19.992 25.911 1.00 94.25 273 PRO A C 1
ATOM 2167 O O . PRO A 1 273 ? -5.228 19.522 26.958 1.00 94.25 273 PRO A O 1
ATOM 2170 N N . ARG A 1 274 ? -5.188 19.578 24.709 1.00 94.69 274 ARG A N 1
ATOM 2171 C CA . ARG A 1 274 ? -6.198 18.543 24.449 1.00 94.69 274 ARG A CA 1
ATOM 2172 C C . ARG A 1 274 ? -7.624 18.878 24.890 1.00 94.69 274 ARG A C 1
ATOM 2174 O O . ARG A 1 274 ? -8.482 18.004 24.799 1.00 94.69 274 ARG A O 1
ATOM 2181 N N . LYS A 1 275 ? -7.928 20.121 25.281 1.00 95.94 275 LYS A N 1
ATOM 2182 C CA . LYS A 1 275 ? -9.323 20.538 25.493 1.00 95.94 275 LYS A CA 1
ATOM 2183 C C . LYS A 1 275 ? -10.075 20.717 24.165 1.00 95.94 275 LYS A C 1
ATOM 2185 O O . LYS A 1 275 ? -9.478 21.205 23.199 1.00 95.94 275 LYS A O 1
ATOM 2190 N N . PRO A 1 276 ? -11.360 20.329 24.095 1.00 97.12 276 PRO A N 1
ATOM 2191 C CA . PRO A 1 276 ? -12.126 20.333 22.854 1.00 97.12 276 PRO A CA 1
ATOM 2192 C C . PRO A 1 276 ? -12.615 21.733 22.470 1.00 97.12 276 PRO A C 1
ATOM 2194 O O . PRO A 1 276 ? -13.223 22.430 23.279 1.00 97.12 276 PRO A O 1
ATOM 2197 N N . MET A 1 277 ? -12.421 22.104 21.204 1.00 97.75 277 MET A N 1
ATOM 2198 C CA . MET A 1 277 ? -13.086 23.239 20.555 1.00 97.75 277 MET A CA 1
ATOM 2199 C C . MET A 1 277 ? -14.055 22.715 19.496 1.00 97.75 277 MET A C 1
ATOM 2201 O O . MET A 1 277 ? -13.664 21.828 18.730 1.00 97.75 277 MET A O 1
ATOM 2205 N N . PRO A 1 278 ? -15.288 23.238 19.384 1.00 97.94 278 PRO A N 1
ATOM 2206 C CA . PRO A 1 278 ? -16.158 22.904 18.264 1.00 97.94 278 PRO A CA 1
ATOM 2207 C C . PRO A 1 278 ? -15.464 23.204 16.932 1.00 97.94 278 PRO A C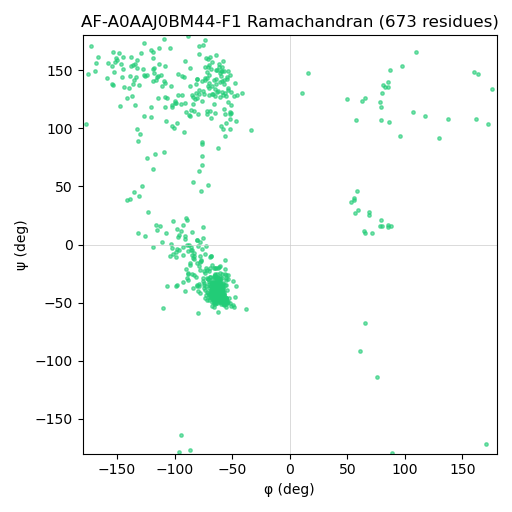 1
ATOM 2209 O O . PRO A 1 278 ? -14.985 24.316 16.694 1.00 97.94 278 PRO A O 1
ATOM 2212 N N . PHE A 1 279 ? -15.420 22.230 16.025 1.00 98.12 279 PHE A N 1
ATOM 2213 C CA . PHE A 1 279 ? -14.669 22.380 14.778 1.00 98.12 279 PHE A CA 1
ATOM 2214 C C . PHE A 1 279 ? -15.243 23.491 13.889 1.00 98.12 279 PHE A C 1
ATOM 2216 O O . PHE A 1 279 ? -14.499 24.261 13.286 1.00 98.12 279 PHE A O 1
ATOM 2223 N N . LYS A 1 280 ? -16.569 23.661 13.888 1.00 97.44 280 LYS A N 1
ATOM 2224 C CA . LYS A 1 280 ? -17.239 24.774 13.201 1.00 97.44 280 LYS A CA 1
ATOM 2225 C C . LYS A 1 280 ? -16.759 26.150 13.684 1.00 97.44 280 LYS A C 1
ATOM 2227 O O . LYS A 1 280 ? -16.711 27.084 12.891 1.00 97.44 280 LYS A O 1
ATOM 2232 N N . ASP A 1 281 ? -16.398 26.281 14.959 1.00 97.50 281 ASP A N 1
ATOM 2233 C CA . ASP A 1 281 ? -15.920 27.539 15.536 1.00 97.50 281 ASP A CA 1
ATOM 2234 C C . ASP A 1 281 ? -14.464 27.778 15.131 1.00 97.50 281 ASP A C 1
ATOM 2236 O O . ASP A 1 281 ? -14.114 28.874 14.690 1.00 97.50 281 ASP A O 1
ATOM 2240 N N . PHE A 1 282 ? -13.650 26.718 15.152 1.00 97.62 282 PHE A N 1
ATOM 2241 C CA . PHE A 1 282 ? -12.283 26.751 14.638 1.00 97.62 282 PHE A CA 1
ATOM 2242 C C . PHE A 1 282 ? -12.240 27.226 13.180 1.00 97.62 282 PHE A C 1
ATOM 2244 O O . PHE A 1 282 ? -11.465 28.122 12.851 1.00 97.62 282 PHE A O 1
ATOM 2251 N N . LEU A 1 283 ? -13.115 26.694 12.318 1.00 96.81 283 LEU A N 1
ATOM 2252 C CA . LEU A 1 283 ? -13.211 27.096 10.909 1.00 96.81 283 LEU A CA 1
ATOM 2253 C C . LEU A 1 283 ? -13.542 28.588 10.739 1.00 96.81 283 LEU A C 1
ATOM 2255 O O . LEU A 1 283 ? -12.992 29.231 9.845 1.00 96.81 283 LEU A O 1
ATOM 2259 N N . ARG A 1 284 ? -14.412 29.153 11.592 1.00 96.19 284 ARG A N 1
ATOM 2260 C CA . ARG A 1 284 ? -14.766 30.584 11.540 1.00 96.19 284 ARG A CA 1
ATOM 2261 C C . ARG A 1 284 ? -13.597 31.483 11.933 1.00 96.19 284 ARG A C 1
ATOM 2263 O O . ARG A 1 284 ? -13.421 32.543 11.336 1.00 96.19 284 ARG A O 1
ATOM 2270 N N . GLU A 1 285 ? -12.813 31.082 12.931 1.00 94.88 285 GLU A N 1
ATOM 2271 C CA . GLU A 1 285 ? -11.741 31.919 13.482 1.00 94.88 285 GLU A CA 1
ATOM 2272 C C . GLU A 1 285 ? -10.392 31.749 12.770 1.00 94.88 285 GLU A C 1
ATOM 2274 O O . GLU A 1 285 ? -9.617 32.709 12.699 1.00 94.88 285 GLU A O 1
ATOM 2279 N N . PHE A 1 286 ? -10.114 30.568 12.203 1.00 94.56 286 PHE A N 1
ATOM 2280 C CA . PHE A 1 286 ? -8.788 30.187 11.705 1.00 94.56 286 PHE A CA 1
ATOM 2281 C C . PHE A 1 286 ? -8.157 31.241 10.795 1.00 94.56 286 PHE A C 1
ATOM 2283 O O . PHE A 1 286 ? -7.040 31.681 11.049 1.00 94.56 286 PHE A O 1
ATOM 2290 N N . ALA A 1 287 ? -8.872 31.689 9.759 1.00 90.94 287 ALA A N 1
ATOM 2291 C CA . ALA A 1 287 ? -8.296 32.567 8.741 1.00 90.94 287 ALA A CA 1
ATOM 2292 C C . ALA A 1 287 ? -7.816 33.911 9.315 1.00 90.94 287 ALA A C 1
ATOM 2294 O O . ALA A 1 287 ? -6.813 34.455 8.855 1.00 90.94 287 ALA A O 1
ATOM 2295 N N . HIS A 1 288 ? -8.525 34.450 10.311 1.00 89.75 288 HIS A N 1
ATOM 2296 C CA . HIS A 1 288 ? -8.130 35.683 10.989 1.00 89.75 288 HIS A CA 1
ATOM 2297 C C . HIS A 1 288 ? -6.935 35.442 11.919 1.00 89.75 288 HIS A C 1
ATOM 2299 O O . HIS A 1 288 ? -5.958 36.189 11.880 1.00 89.75 288 HIS A O 1
ATOM 2305 N N . ARG A 1 289 ? -6.990 34.370 12.716 1.00 90.88 289 ARG A N 1
ATOM 2306 C CA . ARG A 1 289 ? -5.959 34.026 13.705 1.00 90.88 289 ARG A CA 1
ATOM 2307 C C . ARG A 1 289 ? -4.633 33.633 13.058 1.00 90.88 289 ARG A C 1
ATOM 2309 O O . ARG A 1 289 ? -3.586 34.125 13.470 1.00 90.88 289 ARG A O 1
ATOM 2316 N N . TYR A 1 290 ? -4.684 32.830 11.998 1.00 89.69 290 TYR A N 1
ATOM 2317 C CA . TYR A 1 290 ? -3.514 32.436 11.219 1.00 89.69 290 TYR A CA 1
ATOM 2318 C C . TYR A 1 290 ? -2.815 33.660 10.613 1.00 89.69 290 TYR A C 1
ATOM 2320 O O . TYR A 1 290 ? -1.601 33.807 10.751 1.00 89.69 290 TYR A O 1
ATOM 2328 N N . ARG A 1 291 ? -3.581 34.592 10.023 1.00 86.62 291 ARG A N 1
ATOM 2329 C CA . ARG A 1 291 ? -3.047 35.854 9.483 1.00 86.62 291 ARG A CA 1
ATOM 2330 C C . ARG A 1 291 ? -2.340 36.691 10.542 1.00 86.62 291 ARG A C 1
ATOM 2332 O O . ARG A 1 291 ? -1.237 37.170 10.293 1.00 86.62 291 ARG A O 1
ATOM 2339 N N . LEU A 1 292 ? -2.935 36.839 11.726 1.00 84.50 292 LEU A N 1
ATOM 2340 C CA . LEU A 1 292 ? -2.306 37.568 12.831 1.00 84.50 292 LEU A CA 1
ATOM 2341 C C . LEU A 1 292 ? -0.980 36.924 13.260 1.00 84.50 292 LEU A C 1
ATOM 2343 O O . LEU A 1 292 ? 0.016 37.632 13.373 1.00 84.50 292 LEU A O 1
ATOM 2347 N N . ALA A 1 293 ? -0.942 35.597 13.402 1.00 83.62 293 ALA A N 1
ATOM 2348 C CA . ALA A 1 293 ? 0.267 34.858 13.780 1.00 83.62 293 ALA A CA 1
ATOM 2349 C C . ALA A 1 293 ? 1.414 34.977 12.755 1.00 83.62 293 ALA A C 1
ATOM 2351 O O . ALA A 1 293 ? 2.584 34.842 13.110 1.00 83.62 293 ALA A O 1
ATOM 2352 N N . HIS A 1 294 ? 1.087 35.232 11.484 1.00 80.56 294 HIS A N 1
ATOM 2353 C CA . HIS A 1 294 ? 2.049 35.342 10.381 1.00 80.56 294 HIS A CA 1
ATOM 2354 C C . HIS A 1 294 ? 2.327 36.789 9.952 1.00 80.56 294 HIS A C 1
ATOM 2356 O O . HIS A 1 294 ? 3.124 37.019 9.038 1.00 80.56 294 HIS A O 1
ATOM 2362 N N . THR A 1 295 ? 1.702 37.771 10.607 1.00 74.12 295 THR A N 1
ATOM 2363 C CA . THR A 1 295 ? 1.986 39.187 10.367 1.00 74.12 295 THR A CA 1
ATOM 2364 C C . THR A 1 295 ? 3.256 39.572 11.133 1.00 74.12 295 THR A C 1
ATOM 2366 O O . THR A 1 295 ? 3.316 39.345 12.342 1.00 74.12 295 THR A O 1
ATOM 2369 N N . PRO A 1 296 ? 4.284 40.147 10.479 1.00 63.50 296 PRO A N 1
ATOM 2370 C CA . PRO A 1 296 ? 5.485 40.608 11.169 1.00 63.50 296 PRO A CA 1
ATOM 2371 C C . PRO A 1 296 ? 5.128 41.610 12.270 1.00 63.50 296 PRO A C 1
ATOM 2373 O O . PRO A 1 296 ? 4.394 42.568 12.022 1.00 63.50 296 PRO A O 1
ATOM 2376 N N . SER A 1 297 ? 5.658 41.402 13.478 1.00 57.72 297 SER A N 1
ATOM 2377 C CA . SER A 1 297 ? 5.561 42.396 14.548 1.00 57.72 297 SER A CA 1
ATOM 2378 C C . SER A 1 297 ? 6.249 43.684 14.095 1.00 57.72 297 SER A C 1
ATOM 2380 O O . SER A 1 297 ? 7.409 43.660 13.692 1.00 57.72 297 SER A O 1
ATOM 2382 N N . THR A 1 298 ? 5.555 44.819 14.171 1.00 48.38 298 THR A N 1
ATOM 2383 C CA . THR A 1 298 ? 6.115 46.148 13.861 1.00 48.38 298 THR A CA 1
ATOM 2384 C C . THR A 1 298 ? 7.094 46.655 14.927 1.00 48.38 298 THR A C 1
ATOM 2386 O O . THR A 1 298 ? 7.643 47.744 14.778 1.00 48.38 298 THR A O 1
ATOM 2389 N N . ASN A 1 299 ? 7.317 45.890 15.999 1.00 46.38 299 ASN A N 1
ATOM 2390 C CA . ASN A 1 299 ? 8.258 46.227 17.063 1.00 46.38 299 ASN A CA 1
ATOM 2391 C C . ASN A 1 299 ? 9.574 45.476 16.807 1.00 46.38 299 ASN A C 1
ATOM 2393 O O . ASN A 1 299 ? 9.641 44.258 16.971 1.00 46.38 299 ASN A O 1
ATOM 2397 N N . GLY A 1 300 ? 10.576 46.215 16.326 1.00 45.59 300 GLY A N 1
ATOM 2398 C CA . GLY A 1 300 ? 11.793 45.732 15.664 1.00 45.59 300 GLY A CA 1
ATOM 2399 C C . GLY A 1 300 ? 12.846 45.009 16.510 1.00 45.59 300 GLY A C 1
ATOM 2400 O O . GLY A 1 300 ? 14.016 45.338 16.378 1.00 45.59 300 GLY A O 1
ATOM 2401 N N . ASP A 1 301 ? 12.470 43.997 17.295 1.00 43.53 301 ASP A N 1
ATOM 2402 C CA . ASP A 1 301 ? 13.408 43.235 18.144 1.00 43.53 301 ASP A CA 1
ATOM 2403 C C . ASP A 1 301 ? 13.422 41.717 17.870 1.00 43.53 301 ASP A C 1
ATOM 2405 O O . ASP A 1 301 ? 13.728 40.920 18.758 1.00 43.53 301 ASP A O 1
ATOM 2409 N N . SER A 1 302 ? 13.107 41.260 16.651 1.00 45.66 302 SER A N 1
ATOM 2410 C CA . SER A 1 302 ? 13.235 39.828 16.342 1.00 45.66 302 SER A CA 1
ATOM 2411 C C . SER A 1 302 ? 13.857 39.550 14.971 1.00 45.66 302 SER A C 1
ATOM 2413 O O . SER A 1 302 ? 13.355 40.057 13.966 1.00 45.66 302 SER A O 1
ATOM 2415 N N . PRO A 1 303 ? 14.914 38.714 14.887 1.00 44.09 303 PRO A N 1
ATOM 2416 C CA . PRO A 1 303 ? 15.534 38.316 13.628 1.00 44.09 303 PRO A CA 1
ATOM 2417 C C . PRO A 1 303 ? 14.652 37.270 12.922 1.00 44.09 303 PRO A C 1
ATOM 2419 O O . PRO A 1 303 ? 15.004 36.099 12.813 1.00 44.09 303 PRO A O 1
ATOM 2422 N N . VAL A 1 304 ? 13.472 37.687 12.456 1.00 48.66 304 VAL A N 1
ATOM 2423 C CA . VAL A 1 304 ? 12.527 36.864 11.670 1.00 48.66 304 VAL A CA 1
ATOM 2424 C C . VAL A 1 304 ? 12.354 37.445 10.257 1.00 48.66 304 VAL A C 1
ATOM 2426 O O . VAL A 1 304 ? 11.432 37.098 9.528 1.00 48.66 304 VAL A O 1
ATOM 2429 N N . GLU A 1 305 ? 13.267 38.316 9.818 1.00 44.72 305 GLU A N 1
ATOM 2430 C CA . GLU A 1 305 ? 13.217 38.944 8.488 1.00 44.72 305 GLU A CA 1
ATOM 2431 C C . GLU A 1 305 ? 13.643 38.016 7.333 1.00 44.72 305 GLU A C 1
ATOM 2433 O O . GLU A 1 305 ? 13.532 38.391 6.170 1.00 44.72 305 GLU A O 1
ATOM 2438 N N . SER A 1 306 ? 14.093 36.785 7.607 1.00 43.97 306 SER A N 1
ATOM 2439 C CA . SER A 1 306 ? 14.613 35.877 6.571 1.00 43.97 306 SER A CA 1
ATOM 2440 C C . SER A 1 306 ? 13.631 34.814 6.067 1.00 43.97 306 SER A C 1
ATOM 2442 O O . SER A 1 306 ? 13.955 34.103 5.114 1.00 43.97 306 SER A O 1
ATOM 2444 N N . ARG A 1 307 ? 12.433 34.676 6.658 1.00 49.44 307 ARG A N 1
ATOM 2445 C CA . ARG A 1 307 ? 11.438 33.696 6.184 1.00 49.44 307 ARG A CA 1
ATOM 2446 C C . ARG A 1 307 ? 10.474 34.353 5.185 1.00 49.44 307 ARG A C 1
ATOM 2448 O O . ARG A 1 307 ? 9.884 35.376 5.531 1.00 49.44 307 ARG A O 1
ATOM 2455 N N . PRO A 1 308 ? 10.253 33.770 3.989 1.00 47.62 308 PRO A N 1
ATOM 2456 C CA . PRO A 1 308 ? 9.296 34.297 3.017 1.00 47.62 308 PRO A CA 1
ATOM 2457 C C . PRO A 1 308 ? 7.920 34.526 3.655 1.00 47.62 308 PRO A C 1
ATOM 2459 O O . PRO A 1 308 ? 7.506 33.749 4.525 1.00 47.62 308 PRO A O 1
ATOM 2462 N N . ARG A 1 309 ? 7.197 35.565 3.206 1.00 52.25 309 ARG A N 1
ATOM 2463 C CA . ARG A 1 309 ? 5.757 35.688 3.480 1.00 52.25 309 ARG A CA 1
ATOM 2464 C C . ARG A 1 309 ? 5.095 34.411 2.967 1.00 52.25 309 ARG A C 1
ATOM 2466 O O . ARG A 1 309 ? 5.106 34.164 1.763 1.00 52.25 309 ARG A O 1
ATOM 2473 N N . VAL A 1 310 ? 4.576 33.591 3.876 1.00 54.00 310 VAL A N 1
ATOM 2474 C CA . VAL A 1 310 ? 3.753 32.440 3.498 1.00 54.00 310 VAL A CA 1
ATOM 2475 C C . VAL A 1 310 ? 2.474 33.029 2.897 1.00 54.00 310 VAL A C 1
ATOM 2477 O O . VAL A 1 310 ? 1.927 33.957 3.499 1.00 54.00 310 VAL A O 1
ATOM 2480 N N . PRO A 1 311 ? 2.027 32.596 1.705 1.00 57.41 311 PRO A N 1
ATOM 2481 C CA . PRO A 1 311 ? 0.731 33.022 1.185 1.00 57.41 311 PRO A CA 1
ATOM 2482 C C . PRO A 1 311 ? -0.361 32.741 2.224 1.00 57.41 311 PRO A C 1
ATOM 2484 O O . PRO A 1 311 ? -0.225 31.792 2.996 1.00 57.41 311 PRO A O 1
ATOM 2487 N N . ASP A 1 312 ? -1.419 33.559 2.249 1.00 66.62 312 ASP A N 1
ATOM 2488 C CA . ASP A 1 312 ? -2.618 33.290 3.052 1.00 66.62 312 ASP A CA 1
ATOM 2489 C C . ASP A 1 312 ? -3.097 31.865 2.741 1.00 66.62 312 ASP A C 1
ATOM 2491 O O . ASP A 1 312 ? -3.708 31.616 1.701 1.00 66.62 312 ASP A O 1
ATOM 2495 N N . ILE A 1 313 ? -2.751 30.912 3.608 1.00 82.56 313 ILE A N 1
ATOM 2496 C CA . ILE A 1 313 ? -3.150 29.520 3.456 1.00 82.56 313 ILE A CA 1
ATOM 2497 C C . ILE A 1 313 ? -4.569 29.394 3.996 1.00 82.56 313 ILE A C 1
ATOM 2499 O O . ILE A 1 313 ? -4.887 29.870 5.091 1.00 82.56 313 ILE A O 1
ATOM 2503 N N . ASP A 1 314 ? -5.448 28.772 3.221 1.00 88.94 314 ASP A N 1
ATOM 2504 C CA . ASP A 1 314 ? -6.758 28.412 3.739 1.00 88.94 314 ASP A CA 1
ATOM 2505 C C . ASP A 1 314 ? -6.644 27.265 4.760 1.00 88.94 314 ASP A C 1
ATOM 2507 O O . ASP A 1 314 ? -5.655 26.524 4.828 1.00 88.94 314 ASP A O 1
ATOM 2511 N N . VAL A 1 315 ? -7.677 27.134 5.592 1.00 92.94 315 VAL A N 1
ATOM 2512 C CA . VAL A 1 315 ? -7.732 26.103 6.636 1.00 92.94 315 VAL A CA 1
ATOM 2513 C C . VAL A 1 315 ? -7.664 24.690 6.055 1.00 92.94 315 VAL A C 1
ATOM 2515 O O . VAL A 1 315 ? -7.115 23.793 6.690 1.00 92.94 315 VAL A O 1
ATOM 2518 N N . ASP A 1 316 ? -8.157 24.493 4.834 1.00 92.56 316 ASP A N 1
ATOM 2519 C CA . ASP A 1 316 ? -8.200 23.190 4.172 1.00 92.56 316 ASP A CA 1
ATOM 2520 C C . ASP A 1 316 ? -6.807 22.722 3.780 1.00 92.56 316 ASP A C 1
ATOM 2522 O O . ASP A 1 316 ? -6.422 21.585 4.044 1.00 92.56 316 ASP A O 1
ATOM 2526 N N . THR A 1 317 ? -6.020 23.619 3.202 1.00 91.88 317 THR A N 1
ATOM 2527 C CA . THR A 1 317 ? -4.630 23.392 2.829 1.00 91.88 317 THR A CA 1
ATOM 2528 C C . THR A 1 317 ? -3.787 23.192 4.085 1.00 91.88 317 THR A C 1
ATOM 2530 O O . THR A 1 317 ? -2.972 22.271 4.116 1.00 91.88 317 THR A O 1
ATOM 2533 N N . TRP A 1 318 ? -4.020 23.969 5.150 1.00 93.50 318 TRP A N 1
ATOM 2534 C CA . TRP A 1 318 ? -3.315 23.774 6.420 1.00 93.50 318 TRP A CA 1
ATOM 2535 C C . TRP A 1 318 ? -3.629 22.413 7.059 1.00 93.50 318 TRP A C 1
ATOM 2537 O O . TRP A 1 318 ? -2.709 21.652 7.360 1.00 93.50 318 TRP A O 1
ATOM 2547 N N . LEU A 1 319 ? -4.910 22.050 7.195 1.00 95.31 319 LEU A N 1
ATOM 2548 C CA . LEU A 1 319 ? -5.325 20.746 7.730 1.00 95.31 319 LEU A CA 1
ATOM 2549 C C . LEU A 1 319 ? -4.829 19.588 6.860 1.00 95.31 319 LEU A C 1
ATOM 2551 O O . LEU A 1 319 ? -4.376 18.571 7.384 1.00 95.31 319 LEU A O 1
ATOM 2555 N N . ARG A 1 320 ? -4.858 19.745 5.533 1.00 93.25 320 ARG A N 1
ATOM 2556 C CA . ARG A 1 320 ? -4.309 18.754 4.606 1.00 93.25 320 ARG A CA 1
ATOM 2557 C C . ARG A 1 320 ? -2.819 18.549 4.843 1.00 93.25 320 ARG A C 1
ATOM 2559 O O . ARG A 1 320 ? -2.401 17.403 4.960 1.00 93.25 320 ARG A O 1
ATOM 2566 N N . ASN A 1 321 ? -2.038 19.623 4.954 1.00 91.69 321 ASN A N 1
ATOM 2567 C CA . ASN A 1 321 ? -0.594 19.548 5.200 1.00 91.69 321 ASN A CA 1
ATOM 2568 C C . ASN A 1 321 ? -0.272 18.891 6.554 1.00 91.69 321 ASN A C 1
ATOM 2570 O O . ASN A 1 321 ? 0.740 18.211 6.686 1.00 91.69 321 ASN A O 1
ATOM 2574 N N . LYS A 1 322 ? -1.165 19.005 7.546 1.00 92.25 322 LYS A N 1
ATOM 2575 C CA . LYS A 1 322 ? -1.043 18.263 8.810 1.00 92.25 322 LYS A CA 1
ATOM 2576 C C . LYS A 1 322 ? -1.269 16.758 8.657 1.00 92.25 322 LYS A C 1
ATOM 2578 O O . LYS A 1 322 ? -0.689 16.001 9.428 1.00 92.25 322 LYS A O 1
ATOM 2583 N N . LEU A 1 323 ? -2.055 16.315 7.674 1.00 92.69 323 LEU A N 1
ATOM 2584 C CA . LEU A 1 323 ? -2.370 14.897 7.445 1.00 92.69 323 LEU A CA 1
ATOM 2585 C C . LEU A 1 323 ? -1.385 14.156 6.543 1.00 92.69 323 LEU A C 1
ATOM 2587 O O . LEU A 1 323 ? -1.292 12.937 6.642 1.00 92.69 323 LEU A O 1
ATOM 2591 N N . VAL A 1 324 ? -0.676 14.855 5.665 1.00 93.31 324 VAL A N 1
ATOM 2592 C CA . VAL A 1 324 ? 0.167 14.241 4.627 1.00 93.31 324 VAL A CA 1
ATOM 2593 C C . VAL A 1 324 ? 1.623 14.617 4.792 1.00 93.31 324 VAL A C 1
ATOM 2595 O O . VAL A 1 324 ? 1.909 15.710 5.269 1.00 93.31 324 VAL A O 1
ATOM 2598 N N . PHE A 1 325 ? 2.528 13.744 4.359 1.00 94.81 325 PHE A N 1
ATOM 2599 C CA . PHE A 1 325 ? 3.949 14.071 4.298 1.00 94.81 325 PHE A CA 1
ATOM 2600 C C . PHE A 1 325 ? 4.234 15.173 3.278 1.00 94.81 325 PHE A C 1
ATOM 2602 O O . PHE A 1 325 ? 3.636 15.238 2.192 1.00 94.81 325 PHE A O 1
ATOM 2609 N N . ASP A 1 326 ? 5.167 16.040 3.652 1.00 91.50 326 ASP A N 1
ATOM 2610 C CA . ASP A 1 326 ? 5.831 16.956 2.741 1.00 91.50 326 ASP A CA 1
ATOM 2611 C C . ASP A 1 326 ? 7.257 16.488 2.418 1.00 91.50 326 ASP A C 1
ATOM 2613 O O . ASP A 1 326 ? 7.788 15.538 2.993 1.00 91.50 326 ASP A O 1
ATOM 2617 N N . GLU A 1 327 ? 7.847 17.141 1.421 1.00 91.75 327 GLU A N 1
ATOM 2618 C CA . GLU A 1 327 ? 9.157 16.795 0.879 1.00 91.75 327 GLU A CA 1
ATOM 2619 C C . GLU A 1 327 ? 10.293 17.004 1.892 1.00 91.75 327 GLU A C 1
ATOM 2621 O O . GLU A 1 327 ? 11.233 16.207 1.926 1.00 91.75 327 GLU A O 1
ATOM 2626 N N . GLU A 1 328 ? 10.225 18.052 2.718 1.00 89.88 328 GLU A N 1
ATOM 2627 C CA . GLU A 1 328 ? 11.252 18.322 3.725 1.00 89.88 328 GLU A CA 1
ATOM 2628 C C . GLU A 1 328 ? 11.165 17.287 4.848 1.00 89.88 328 GLU A C 1
ATOM 2630 O O . GLU A 1 328 ? 12.179 16.732 5.261 1.00 89.88 328 GLU A O 1
ATOM 2635 N N . GLU A 1 329 ? 9.962 16.942 5.290 1.00 92.12 329 GLU A N 1
ATOM 2636 C CA . GLU A 1 329 ? 9.761 15.893 6.292 1.00 92.12 329 GLU A CA 1
ATOM 2637 C C . GLU A 1 329 ? 10.173 14.493 5.837 1.00 92.12 329 GLU A C 1
ATOM 2639 O O . GLU A 1 329 ? 10.454 13.655 6.689 1.00 92.12 329 GLU A O 1
ATOM 2644 N N . ALA A 1 330 ? 10.166 14.209 4.533 1.00 94.00 330 ALA A N 1
ATOM 2645 C CA . ALA A 1 330 ? 10.563 12.905 4.007 1.00 94.00 330 ALA A CA 1
ATOM 2646 C C . ALA A 1 330 ? 12.061 12.845 3.658 1.00 94.00 330 ALA A C 1
ATOM 2648 O O . ALA A 1 330 ? 12.713 11.836 3.919 1.00 94.00 330 ALA A O 1
ATOM 2649 N N . TYR A 1 331 ? 12.625 13.914 3.080 1.00 92.62 331 TYR A N 1
ATOM 2650 C CA . TYR A 1 331 ? 13.938 13.852 2.415 1.00 92.62 331 TYR A CA 1
ATOM 2651 C C . TYR A 1 331 ? 14.973 14.867 2.908 1.00 92.62 331 TYR A C 1
ATOM 2653 O O . TYR A 1 331 ? 16.039 15.001 2.295 1.00 92.62 331 TYR A O 1
ATOM 2661 N N . ASN A 1 332 ? 14.694 15.620 3.974 1.00 91.94 332 ASN A N 1
ATOM 2662 C CA . ASN A 1 332 ? 15.696 16.511 4.555 1.00 91.94 332 ASN A CA 1
ATOM 2663 C C . ASN A 1 332 ? 16.932 15.720 5.022 1.00 91.94 332 ASN A C 1
ATOM 2665 O O . ASN A 1 332 ? 16.824 14.607 5.523 1.00 91.94 332 ASN A O 1
ATOM 2669 N N . LEU A 1 333 ? 18.123 16.316 4.894 1.00 90.06 333 LEU A N 1
ATOM 2670 C CA . LEU A 1 333 ? 19.399 15.705 5.292 1.00 90.06 333 LEU A CA 1
ATOM 2671 C C . LEU A 1 333 ? 19.427 15.242 6.760 1.00 90.06 333 LEU A C 1
ATOM 2673 O O . LEU A 1 333 ? 20.142 14.299 7.089 1.00 90.06 333 LEU A O 1
ATOM 2677 N N . LEU A 1 334 ? 18.695 15.928 7.641 1.00 92.12 334 LEU A N 1
ATOM 2678 C CA . LEU A 1 334 ? 18.615 15.612 9.070 1.00 92.12 334 LEU A CA 1
ATOM 2679 C C . LEU A 1 334 ? 17.443 14.683 9.410 1.00 92.12 334 LEU A C 1
ATOM 2681 O O . LEU A 1 334 ? 17.266 14.321 10.575 1.00 92.12 334 LEU A O 1
ATOM 2685 N N . GLN A 1 335 ? 16.632 14.314 8.419 1.00 93.19 335 GLN A N 1
ATOM 2686 C CA . GLN A 1 335 ? 15.504 13.425 8.616 1.00 93.19 335 GLN A CA 1
ATOM 2687 C C . GLN A 1 335 ? 15.996 12.001 8.891 1.00 93.19 335 GLN A C 1
ATOM 2689 O O . GLN A 1 335 ? 16.892 11.488 8.224 1.00 93.19 335 GLN A O 1
ATOM 2694 N N . THR A 1 336 ? 15.381 11.346 9.873 1.00 92.31 336 THR A N 1
ATOM 2695 C CA . THR A 1 336 ? 15.647 9.942 10.214 1.00 92.31 336 THR A CA 1
ATOM 2696 C C . THR A 1 336 ? 14.378 9.114 10.044 1.00 92.31 336 THR A C 1
ATOM 2698 O O . THR A 1 336 ? 13.273 9.665 10.093 1.00 92.31 336 THR A O 1
ATOM 2701 N N . SER A 1 337 ? 14.512 7.788 9.915 1.00 90.62 337 SER A N 1
ATOM 2702 C CA . SER A 1 337 ? 13.343 6.898 9.887 1.00 90.62 337 SER A CA 1
ATOM 2703 C C . SER A 1 337 ? 12.513 7.019 11.172 1.00 90.62 337 SER A C 1
ATOM 2705 O O . SER A 1 337 ? 11.297 7.168 11.100 1.00 90.62 337 SER A O 1
ATOM 2707 N N . ASN A 1 338 ? 13.154 7.112 12.347 1.00 90.50 338 ASN A N 1
ATOM 2708 C CA . ASN A 1 338 ? 12.452 7.349 13.618 1.00 90.50 338 ASN A CA 1
ATOM 2709 C C . ASN A 1 338 ? 11.652 8.661 13.609 1.00 90.50 338 ASN A C 1
ATOM 2711 O O . ASN A 1 338 ? 10.498 8.692 14.030 1.00 90.50 338 ASN A O 1
ATOM 2715 N N . GLY A 1 339 ? 12.241 9.742 13.086 1.00 92.31 339 GLY A N 1
ATOM 2716 C CA . GLY A 1 339 ? 11.540 11.018 12.941 1.00 92.31 339 GLY A CA 1
ATOM 2717 C C . GLY A 1 339 ? 10.355 10.936 11.972 1.00 92.31 339 GLY A C 1
ATOM 2718 O O . GLY A 1 339 ? 9.332 11.587 12.197 1.00 92.31 339 GLY A O 1
ATOM 2719 N N . ALA A 1 340 ? 10.464 10.126 10.913 1.00 93.31 340 ALA A N 1
ATOM 2720 C CA . ALA A 1 340 ? 9.381 9.907 9.958 1.00 93.31 340 ALA A CA 1
ATOM 2721 C C . ALA A 1 340 ? 8.245 9.105 10.612 1.00 93.31 340 ALA A C 1
ATOM 2723 O O . ALA A 1 340 ? 7.082 9.496 10.513 1.00 93.31 340 ALA A O 1
ATOM 2724 N N . TRP A 1 341 ? 8.576 8.065 11.383 1.00 92.25 341 TRP A N 1
ATOM 2725 C CA . TRP A 1 341 ? 7.618 7.311 12.195 1.00 92.25 341 TRP A CA 1
ATOM 2726 C C . TRP A 1 341 ? 6.903 8.178 13.233 1.00 92.25 341 TRP A C 1
ATOM 2728 O O . TRP A 1 341 ? 5.687 8.072 13.390 1.00 92.25 341 TRP A O 1
ATOM 2738 N N . ASP A 1 342 ? 7.597 9.098 13.900 1.00 91.38 342 ASP A N 1
ATOM 2739 C CA . ASP A 1 342 ? 6.962 10.009 14.859 1.00 91.38 342 ASP A CA 1
ATOM 2740 C C . ASP A 1 342 ? 5.926 10.929 14.184 1.00 91.38 342 ASP A C 1
ATOM 2742 O O . ASP A 1 342 ? 4.840 11.167 14.733 1.00 91.38 342 ASP A O 1
ATOM 2746 N N . LYS A 1 343 ? 6.218 11.405 12.965 1.00 92.19 343 LYS A N 1
ATOM 2747 C CA . LYS A 1 343 ? 5.270 12.165 12.131 1.00 92.19 343 LYS A CA 1
ATOM 2748 C C . LYS A 1 343 ? 4.099 11.299 11.674 1.00 92.19 343 LYS A C 1
ATOM 2750 O O . LYS A 1 343 ? 2.943 11.703 11.825 1.00 92.19 343 LYS A O 1
ATOM 2755 N N . PHE A 1 344 ? 4.382 10.099 11.178 1.00 93.50 344 PHE A N 1
ATOM 2756 C CA . PHE A 1 344 ? 3.383 9.117 10.765 1.00 93.50 344 PHE A CA 1
ATOM 2757 C C . PHE A 1 344 ? 2.414 8.781 11.912 1.00 93.50 344 PHE A C 1
ATOM 2759 O O . PHE A 1 344 ? 1.193 8.857 11.756 1.00 93.50 344 PHE A O 1
ATOM 2766 N N . ASN A 1 345 ? 2.937 8.516 13.110 1.00 91.00 345 ASN A N 1
ATOM 2767 C CA . ASN A 1 345 ? 2.153 8.236 14.312 1.00 91.00 345 ASN A CA 1
ATOM 2768 C C . ASN A 1 345 ? 1.260 9.424 14.710 1.00 91.00 345 ASN A C 1
ATOM 2770 O O . ASN A 1 345 ? 0.092 9.235 15.051 1.00 91.00 345 ASN A O 1
ATOM 2774 N N . GLY A 1 346 ? 1.761 10.661 14.622 1.00 90.69 346 GLY A N 1
ATOM 2775 C CA . GLY A 1 346 ? 0.940 11.857 14.846 1.00 90.69 346 GLY A CA 1
ATOM 2776 C C . GLY A 1 346 ? -0.216 11.980 13.845 1.00 90.69 346 GLY A C 1
ATOM 2777 O O . GLY A 1 346 ? -1.355 12.251 14.230 1.00 90.69 346 GLY A O 1
ATOM 2778 N N . ARG A 1 347 ? 0.048 11.708 12.564 1.00 92.06 347 ARG A N 1
ATOM 2779 C CA . ARG A 1 347 ? -0.953 11.765 11.486 1.00 92.06 347 ARG A CA 1
ATOM 2780 C C . ARG A 1 347 ? -2.016 10.683 11.603 1.00 92.06 347 ARG A C 1
ATOM 2782 O O . ARG A 1 347 ? -3.203 10.968 11.447 1.00 92.06 347 ARG A O 1
ATOM 2789 N N . THR A 1 348 ? -1.625 9.454 11.935 1.00 90.88 348 THR A N 1
ATOM 2790 C CA . THR A 1 348 ? -2.587 8.363 12.150 1.00 90.88 348 THR A CA 1
ATOM 2791 C C . THR A 1 348 ? -3.519 8.651 13.329 1.00 90.88 348 THR A C 1
ATOM 2793 O O . THR A 1 348 ? -4.691 8.284 13.275 1.00 90.88 348 THR A O 1
ATOM 2796 N N . GLN A 1 349 ? -3.057 9.357 14.368 1.00 90.62 349 GLN A N 1
ATOM 2797 C CA . GLN A 1 349 ? -3.921 9.818 15.463 1.00 90.62 349 GLN A CA 1
ATOM 2798 C C . GLN A 1 349 ? -4.954 10.850 14.993 1.00 90.62 349 GLN A C 1
ATOM 2800 O O . GLN A 1 349 ? -6.132 10.718 15.324 1.00 90.62 349 GLN A O 1
ATOM 2805 N N . MET A 1 350 ? -4.544 11.834 14.186 1.00 93.56 350 MET A N 1
ATOM 2806 C CA . MET A 1 350 ? -5.468 12.801 13.578 1.00 93.56 350 MET A CA 1
ATOM 2807 C C . MET A 1 350 ? -6.513 12.092 12.700 1.00 93.56 350 MET A C 1
ATOM 2809 O O . MET A 1 350 ? -7.711 12.346 12.831 1.00 93.56 350 MET A O 1
ATOM 2813 N N . MET A 1 351 ? -6.073 11.135 11.874 1.00 91.81 351 MET A N 1
ATOM 2814 C CA . MET A 1 351 ? -6.935 10.328 11.003 1.00 91.81 351 MET A CA 1
ATOM 2815 C C . MET A 1 351 ? -7.968 9.499 11.771 1.00 91.81 351 MET A C 1
ATOM 2817 O O . MET A 1 351 ? -9.120 9.438 11.350 1.00 91.81 351 MET A O 1
ATOM 2821 N N . LYS A 1 352 ? -7.595 8.884 12.903 1.00 90.81 352 LYS A N 1
ATOM 2822 C CA . LYS A 1 352 ? -8.534 8.110 13.741 1.00 90.81 352 LYS A CA 1
ATOM 2823 C C . LYS A 1 352 ? -9.743 8.953 14.149 1.00 90.81 352 LYS A C 1
ATOM 2825 O O . LYS A 1 352 ? -10.877 8.509 13.996 1.00 90.81 352 LYS A O 1
ATOM 2830 N N . GLY A 1 353 ? -9.497 10.183 14.595 1.00 92.69 353 GLY A N 1
ATOM 2831 C CA . GLY A 1 353 ? -10.541 11.132 14.978 1.00 92.69 353 GLY A CA 1
ATOM 2832 C C . GLY A 1 353 ? -11.462 11.555 13.835 1.00 92.69 353 GLY A C 1
ATOM 2833 O O . GLY A 1 353 ? -12.660 11.741 14.025 1.00 92.69 353 GLY A O 1
ATOM 2834 N N . LEU A 1 354 ? -10.898 11.676 12.634 1.00 94.81 354 LEU A N 1
ATOM 2835 C CA . LEU A 1 354 ? -11.625 12.051 11.424 1.00 94.81 354 LEU A CA 1
ATOM 2836 C C . LEU A 1 354 ? -12.420 10.892 10.801 1.00 94.81 354 LEU A C 1
ATOM 2838 O O . LEU A 1 354 ? -13.315 11.144 9.997 1.00 94.81 354 LEU A O 1
ATOM 2842 N N . PHE A 1 355 ? -12.094 9.646 11.151 1.00 94.12 355 PHE A N 1
ATOM 2843 C CA . PHE A 1 355 ? -12.652 8.437 10.541 1.00 94.12 355 PHE A CA 1
ATOM 2844 C C . PHE A 1 355 ? -13.658 7.688 11.434 1.00 94.12 355 PHE A C 1
ATOM 2846 O O . PHE A 1 355 ? -14.631 7.135 10.925 1.00 94.12 355 PHE A O 1
ATOM 2853 N N . ASN A 1 356 ? -13.448 7.653 12.755 1.00 93.25 356 ASN A N 1
ATOM 2854 C CA . ASN A 1 356 ? -14.150 6.737 13.668 1.00 93.25 356 ASN A CA 1
ATOM 2855 C C . ASN A 1 356 ? -15.531 7.224 14.140 1.00 93.25 356 ASN A C 1
ATOM 2857 O O . ASN A 1 356 ? -15.817 7.250 15.338 1.00 93.25 356 ASN A O 1
ATOM 2861 N N . TYR A 1 357 ? -16.408 7.573 13.207 1.00 95.44 357 TYR A N 1
ATOM 2862 C CA . TYR A 1 357 ? -17.823 7.827 13.485 1.00 95.44 357 TYR A CA 1
ATOM 2863 C C . TYR A 1 357 ? -18.701 7.402 12.309 1.00 95.44 357 TYR A C 1
ATOM 2865 O O . TYR A 1 357 ? -18.221 7.302 11.181 1.00 95.44 357 TYR A O 1
ATOM 2873 N N . GLU A 1 358 ? -19.968 7.107 12.581 1.00 95.38 358 GLU A N 1
ATOM 2874 C CA . GLU A 1 358 ? -20.893 6.413 11.679 1.00 95.38 358 GLU A CA 1
ATOM 2875 C C . GLU A 1 358 ? -20.968 7.034 10.276 1.00 95.38 358 GLU A C 1
ATOM 2877 O O . GLU A 1 358 ? -20.775 6.322 9.277 1.00 95.38 358 GLU A O 1
ATOM 2882 N N . THR A 1 359 ? -21.167 8.354 10.182 1.00 96.50 359 THR A N 1
ATOM 2883 C CA . THR A 1 359 ? -21.231 9.055 8.892 1.00 96.50 359 THR A CA 1
ATOM 2884 C C . THR A 1 359 ? -19.911 8.964 8.124 1.00 96.50 359 THR A C 1
ATOM 2886 O O . THR A 1 359 ? -19.922 8.635 6.929 1.00 96.50 359 THR A O 1
ATOM 2889 N N . ALA A 1 360 ? -18.766 9.214 8.772 1.00 95.94 360 ALA A N 1
ATOM 2890 C CA . ALA A 1 360 ? -17.465 9.102 8.110 1.00 95.94 360 ALA A CA 1
ATOM 2891 C C . ALA A 1 360 ? -17.172 7.674 7.688 1.00 95.94 360 ALA A C 1
ATOM 2893 O O . ALA A 1 360 ? -16.846 7.455 6.524 1.00 95.94 360 ALA A O 1
ATOM 2894 N N . TYR A 1 361 ? -17.339 6.707 8.584 1.00 95.75 361 TYR A N 1
ATOM 2895 C CA . TYR A 1 361 ? -17.035 5.309 8.318 1.00 95.75 361 TYR A CA 1
ATOM 2896 C C . TYR A 1 361 ? -17.833 4.793 7.117 1.00 95.75 361 TYR A C 1
ATOM 2898 O O . TYR A 1 361 ? -17.266 4.232 6.176 1.00 95.75 361 TYR A O 1
ATOM 2906 N N . THR A 1 362 ? -19.141 5.061 7.087 1.00 94.62 362 THR A N 1
ATOM 2907 C CA . THR A 1 362 ? -20.033 4.628 6.002 1.00 94.62 362 THR A CA 1
ATOM 2908 C C . THR A 1 362 ? -19.682 5.307 4.678 1.00 94.62 362 THR A C 1
ATOM 2910 O O . THR A 1 362 ? -19.491 4.641 3.652 1.00 94.62 362 THR A O 1
ATOM 2913 N N . LYS A 1 363 ? -19.553 6.641 4.677 1.00 95.56 363 LYS A N 1
ATOM 2914 C CA . LYS A 1 363 ? -19.267 7.406 3.454 1.00 95.56 363 LYS A CA 1
ATOM 2915 C C . LYS A 1 363 ? -17.867 7.114 2.915 1.00 95.56 363 LYS A C 1
ATOM 2917 O O . LYS A 1 363 ? -17.715 6.962 1.703 1.00 95.56 363 LYS A O 1
ATOM 2922 N N . TYR A 1 364 ? -16.875 6.995 3.792 1.00 95.44 364 TYR A N 1
ATOM 2923 C CA . TYR A 1 364 ? -15.506 6.638 3.439 1.00 95.44 364 TYR A CA 1
ATOM 2924 C C . TYR A 1 364 ? -15.437 5.236 2.847 1.00 95.44 364 TYR A C 1
ATOM 2926 O O . TYR A 1 364 ? -14.851 5.068 1.782 1.00 95.44 364 TYR A O 1
ATOM 2934 N N . THR A 1 365 ? -16.082 4.244 3.475 1.00 95.81 365 THR A N 1
ATOM 2935 C CA . THR A 1 365 ? -16.109 2.866 2.959 1.00 95.81 365 THR A CA 1
ATOM 2936 C C . THR A 1 365 ? -16.626 2.838 1.526 1.00 95.81 365 THR A C 1
ATOM 2938 O O . THR A 1 365 ? -15.980 2.272 0.648 1.00 95.81 365 THR A O 1
ATOM 2941 N N . ARG A 1 366 ? -17.749 3.516 1.257 1.00 95.19 366 ARG A N 1
ATOM 2942 C CA . ARG A 1 366 ? -18.302 3.611 -0.099 1.00 95.19 366 ARG A CA 1
ATOM 2943 C C . ARG A 1 366 ? -17.306 4.236 -1.078 1.00 95.19 366 ARG A C 1
ATOM 2945 O O . ARG A 1 366 ? -17.080 3.677 -2.142 1.00 95.19 366 ARG A O 1
ATOM 2952 N N . LEU A 1 367 ? -16.704 5.373 -0.728 1.00 95.50 367 LEU A N 1
ATOM 2953 C CA . LEU A 1 367 ? -15.735 6.056 -1.595 1.00 95.50 367 LEU A CA 1
ATOM 2954 C C . LEU A 1 367 ? -14.457 5.232 -1.819 1.00 95.50 367 LEU A C 1
ATOM 2956 O O . LEU A 1 367 ? -13.883 5.290 -2.899 1.00 95.50 367 LEU A O 1
ATOM 2960 N N . CYS A 1 368 ? -14.042 4.436 -0.833 1.00 95.69 368 CYS A N 1
ATOM 2961 C CA . CYS A 1 368 ? -12.901 3.529 -0.922 1.00 95.69 368 CYS A CA 1
ATOM 2962 C C . CYS A 1 368 ? -13.140 2.446 -1.985 1.00 95.69 368 CYS A C 1
ATOM 2964 O O . CYS A 1 368 ? -12.285 2.213 -2.836 1.00 95.69 368 CYS A O 1
ATOM 2966 N N . LEU A 1 369 ? -14.342 1.862 -2.007 1.00 96.00 369 LEU A N 1
ATOM 2967 C CA . LEU A 1 369 ? -14.746 0.897 -3.034 1.00 96.00 369 LEU A CA 1
ATOM 2968 C C . LEU A 1 369 ? -14.800 1.517 -4.435 1.00 96.00 369 LEU A C 1
ATOM 2970 O O . LEU A 1 369 ? -14.372 0.887 -5.402 1.00 96.00 369 LEU A O 1
ATOM 2974 N N . GLU A 1 370 ? -15.291 2.756 -4.542 1.00 95.00 370 GLU A N 1
ATOM 2975 C CA . GLU A 1 370 ? -15.291 3.501 -5.805 1.00 95.00 370 GLU A CA 1
ATOM 2976 C C . GLU A 1 370 ? -13.864 3.771 -6.300 1.00 95.00 370 GLU A C 1
ATOM 2978 O O . GLU A 1 370 ? -13.584 3.557 -7.477 1.00 95.00 370 GLU A O 1
ATOM 2983 N N . GLU A 1 371 ? -12.940 4.174 -5.420 1.00 94.69 371 GLU A N 1
ATOM 2984 C CA . GLU A 1 371 ? -11.534 4.387 -5.789 1.00 94.69 371 GLU A CA 1
ATOM 2985 C C . GLU A 1 371 ? -10.873 3.083 -6.251 1.00 94.69 371 GLU A C 1
ATOM 2987 O O . GLU A 1 371 ? -10.181 3.094 -7.265 1.00 94.69 371 GLU A O 1
ATOM 2992 N N . PHE A 1 372 ? -11.131 1.944 -5.597 1.00 95.88 372 PHE A N 1
ATOM 2993 C CA . PHE A 1 372 ? -10.622 0.651 -6.071 1.00 95.88 372 PHE A CA 1
ATOM 2994 C C . PHE A 1 372 ? -11.115 0.317 -7.483 1.00 95.88 372 PHE A C 1
ATOM 2996 O O . PHE A 1 372 ? -10.335 -0.117 -8.333 1.00 95.88 372 PHE A O 1
ATOM 3003 N N . ALA A 1 373 ? -12.399 0.554 -7.762 1.00 95.19 373 ALA A N 1
ATOM 3004 C CA . ALA A 1 373 ? -12.948 0.360 -9.100 1.00 95.19 373 ALA A CA 1
ATOM 3005 C C . ALA A 1 373 ? -12.326 1.330 -10.124 1.00 95.19 373 ALA A C 1
ATOM 3007 O O . ALA A 1 373 ? -12.011 0.921 -11.242 1.00 95.19 373 ALA A O 1
ATOM 3008 N N . GLN A 1 374 ? -12.129 2.597 -9.748 1.00 94.19 374 GLN A N 1
ATOM 3009 C CA . GLN A 1 374 ? -11.540 3.632 -10.606 1.00 94.19 374 GLN A CA 1
ATOM 3010 C C . GLN A 1 374 ? -10.047 3.415 -10.871 1.00 94.19 374 GLN A C 1
ATOM 3012 O O . GLN A 1 374 ? -9.576 3.737 -11.959 1.00 94.19 374 GLN A O 1
ATOM 3017 N N . ASP A 1 375 ? -9.310 2.848 -9.913 1.00 96.31 375 ASP A N 1
ATOM 3018 C CA . ASP A 1 375 ? -7.898 2.473 -10.063 1.00 96.31 375 ASP A CA 1
ATOM 3019 C C . ASP A 1 375 ? -7.714 1.086 -10.708 1.00 96.31 375 ASP A C 1
ATOM 3021 O O . ASP A 1 375 ? -6.609 0.547 -10.750 1.00 96.31 375 ASP A O 1
ATOM 3025 N N . ASN A 1 376 ? -8.796 0.510 -11.242 1.00 97.25 376 ASN A N 1
ATOM 3026 C CA . ASN A 1 376 ? -8.837 -0.764 -11.953 1.00 97.25 376 ASN A CA 1
ATOM 3027 C C . ASN A 1 376 ? -8.343 -1.978 -11.129 1.00 97.25 376 ASN A C 1
ATOM 3029 O O . ASN A 1 376 ? -7.568 -2.806 -11.619 1.00 97.25 376 ASN A O 1
ATOM 3033 N N . ILE A 1 377 ? -8.797 -2.085 -9.873 1.00 97.56 377 ILE A N 1
ATOM 3034 C CA . ILE A 1 377 ? -8.450 -3.154 -8.920 1.00 97.56 377 ILE A CA 1
ATOM 3035 C C . ILE A 1 377 ? -9.555 -4.218 -8.877 1.00 97.56 377 ILE A C 1
ATOM 3037 O O . ILE A 1 377 ? -10.707 -3.925 -8.554 1.00 97.56 377 ILE A O 1
ATOM 3041 N N . GLN A 1 378 ? -9.210 -5.473 -9.165 1.00 97.12 378 GLN A N 1
ATOM 3042 C CA . GLN A 1 378 ? -10.168 -6.580 -9.257 1.00 97.12 378 GLN A CA 1
ATOM 3043 C C . GLN A 1 378 ? -10.514 -7.192 -7.900 1.00 97.12 378 GLN A C 1
ATOM 3045 O O . GLN A 1 378 ? -11.602 -7.744 -7.739 1.00 97.12 378 GLN A O 1
ATOM 3050 N N . TYR A 1 379 ? -9.627 -7.100 -6.913 1.00 97.94 379 TYR A N 1
ATOM 3051 C CA . TYR A 1 379 ? -9.848 -7.659 -5.581 1.00 97.94 379 TYR A CA 1
ATOM 3052 C C . TYR A 1 379 ? -9.059 -6.885 -4.518 1.00 97.94 379 TYR A C 1
ATOM 3054 O O . TYR A 1 379 ? -7.980 -6.377 -4.808 1.00 97.94 379 TYR A O 1
ATOM 3062 N N . ALA A 1 380 ? -9.571 -6.791 -3.291 1.00 97.88 380 ALA A N 1
ATOM 3063 C CA . ALA A 1 380 ? -8.873 -6.102 -2.207 1.00 97.88 380 ALA A CA 1
ATOM 3064 C C . ALA A 1 380 ? -8.965 -6.842 -0.864 1.00 97.88 380 ALA A C 1
ATOM 3066 O O . ALA A 1 380 ? -9.997 -7.430 -0.533 1.00 97.88 380 ALA A O 1
ATOM 3067 N N . GLU A 1 381 ? -7.895 -6.760 -0.071 1.00 98.50 381 GLU A N 1
ATOM 3068 C CA . GLU A 1 381 ? -7.848 -7.202 1.326 1.00 98.50 381 GLU A CA 1
ATOM 3069 C C . GLU A 1 381 ? -7.502 -6.018 2.226 1.00 98.50 381 GLU A C 1
ATOM 3071 O O . GLU A 1 381 ? -6.385 -5.501 2.205 1.00 98.50 381 GLU A O 1
ATOM 3076 N N . ILE A 1 382 ? -8.485 -5.571 3.003 1.00 97.69 382 ILE A N 1
ATOM 3077 C CA . ILE A 1 382 ? -8.363 -4.387 3.855 1.00 97.69 382 ILE A CA 1
ATOM 3078 C C . ILE A 1 382 ? -8.020 -4.772 5.294 1.00 97.69 382 ILE A C 1
ATOM 3080 O O . ILE A 1 382 ? -8.477 -5.798 5.797 1.00 97.69 382 ILE A O 1
ATOM 3084 N N . ARG A 1 383 ? -7.251 -3.912 5.967 1.00 97.06 383 ARG A N 1
ATOM 3085 C CA . ARG A 1 383 ? -6.828 -4.033 7.370 1.00 97.06 383 ARG A CA 1
ATOM 3086 C C . ARG A 1 383 ? -7.529 -2.988 8.245 1.00 97.06 383 ARG A C 1
ATOM 3088 O O . ARG A 1 383 ? -6.965 -1.922 8.504 1.00 97.06 383 ARG A O 1
ATOM 3095 N N . PRO A 1 384 ? -8.795 -3.199 8.644 1.00 94.31 384 PRO A N 1
ATOM 3096 C CA . PRO A 1 384 ? -9.400 -2.424 9.717 1.00 94.31 384 PRO A CA 1
ATOM 3097 C C . PRO A 1 384 ? -8.834 -2.866 11.074 1.00 94.31 384 PRO A C 1
ATOM 3099 O O . PRO A 1 384 ? -8.604 -4.048 11.323 1.00 94.31 384 PRO A O 1
ATOM 3102 N N . ASN A 1 385 ? -8.644 -1.904 11.975 1.00 90.31 385 ASN A N 1
ATOM 3103 C CA . ASN A 1 385 ? -8.223 -2.182 13.346 1.00 90.31 385 ASN A CA 1
ATOM 3104 C C . ASN A 1 385 ? -9.428 -2.526 14.222 1.00 90.31 385 ASN A C 1
ATOM 3106 O O . ASN A 1 385 ? -10.314 -1.689 14.398 1.00 90.31 385 ASN A O 1
ATOM 3110 N N . PHE A 1 386 ? -9.419 -3.717 14.817 1.00 90.12 386 PHE A N 1
ATOM 3111 C CA . PHE A 1 386 ? -10.449 -4.165 15.752 1.00 90.12 386 PHE A CA 1
ATOM 3112 C C . PHE A 1 386 ? -9.928 -4.053 17.185 1.00 90.12 386 PHE A C 1
ATOM 3114 O O . PHE A 1 386 ? -9.120 -4.857 17.646 1.00 90.12 386 PHE A O 1
ATOM 3121 N N . MET A 1 387 ? -10.359 -3.010 17.895 1.00 83.06 387 MET A N 1
ATOM 3122 C CA . MET A 1 387 ? -9.953 -2.752 19.278 1.00 83.06 387 MET A CA 1
ATOM 3123 C C . MET A 1 387 ? -11.019 -1.937 20.012 1.00 83.06 387 MET A C 1
ATOM 3125 O O . MET A 1 387 ? -11.539 -0.954 19.486 1.00 83.06 387 MET A O 1
ATOM 3129 N N . SER A 1 388 ? -11.302 -2.299 21.265 1.00 75.06 388 SER A N 1
ATOM 3130 C CA . SER A 1 388 ? -12.321 -1.634 22.097 1.00 75.06 388 SER A CA 1
ATOM 3131 C C . SER A 1 388 ? -12.042 -0.146 22.350 1.00 75.06 388 SER A C 1
ATOM 3133 O O . SER A 1 388 ? -12.959 0.639 22.585 1.00 75.06 388 SER A O 1
ATOM 3135 N N . THR A 1 389 ? -10.775 0.266 22.275 1.00 74.56 389 THR A N 1
ATOM 3136 C CA . THR A 1 389 ? -10.336 1.654 22.472 1.00 74.56 389 THR A CA 1
ATOM 3137 C C . THR A 1 389 ? -10.412 2.518 21.210 1.00 74.56 389 THR A C 1
ATOM 3139 O O . THR A 1 389 ? -10.156 3.714 21.296 1.00 74.56 389 THR A O 1
ATOM 3142 N N . ASN A 1 390 ? -10.768 1.951 20.051 1.00 75.12 390 ASN A N 1
ATOM 3143 C CA . ASN A 1 390 ? -10.833 2.660 18.767 1.00 75.12 390 ASN A CA 1
ATOM 3144 C C . ASN A 1 390 ? -12.078 2.256 17.957 1.00 75.12 390 ASN A C 1
ATOM 3146 O O . ASN A 1 390 ? -12.001 2.059 16.746 1.00 75.12 390 ASN A O 1
ATOM 3150 N N . GLN A 1 391 ? -13.203 2.087 18.650 1.00 85.62 391 GLN A N 1
ATOM 3151 C CA . GLN A 1 391 ? -14.498 1.779 18.046 1.00 85.62 391 GLN A CA 1
ATOM 3152 C C . GLN A 1 391 ? -15.090 2.989 17.314 1.00 85.62 391 GLN A C 1
ATOM 3154 O O . GLN A 1 391 ? -14.707 4.136 17.558 1.00 85.62 391 GLN A O 1
ATOM 3159 N N . VAL A 1 392 ? -16.038 2.717 16.420 1.00 94.12 392 VAL A N 1
ATOM 3160 C CA . VAL A 1 392 ? -16.765 3.743 15.667 1.00 94.12 392 VAL A CA 1
ATOM 3161 C C . VAL A 1 392 ? -17.843 4.338 16.566 1.00 94.12 392 VAL A C 1
ATOM 3163 O O . VAL A 1 392 ? -18.612 3.601 17.171 1.00 94.12 392 VAL A O 1
ATOM 3166 N N . TRP A 1 393 ? -17.914 5.659 16.667 1.00 95.31 393 TRP A N 1
ATOM 3167 C CA . TRP A 1 393 ? -18.954 6.338 17.439 1.00 95.31 393 TRP A CA 1
ATOM 3168 C C . TRP A 1 393 ? -20.215 6.577 16.612 1.00 95.31 393 TRP A C 1
ATOM 3170 O O . TRP A 1 393 ? -20.141 6.771 15.398 1.00 95.31 393 TRP A O 1
ATOM 3180 N N . LYS A 1 394 ? -21.376 6.635 17.267 1.00 95.62 394 LYS A N 1
ATOM 3181 C CA . LYS A 1 394 ? -22.536 7.315 16.675 1.00 95.62 394 LYS A CA 1
ATOM 3182 C C . LYS A 1 394 ? -22.205 8.790 16.465 1.00 95.62 394 LYS A C 1
ATOM 3184 O O . LYS A 1 394 ? -21.394 9.359 17.195 1.00 95.62 394 LYS A O 1
ATOM 3189 N N . ASP A 1 395 ? -22.847 9.414 15.487 1.00 96.19 395 ASP A N 1
ATOM 3190 C CA . ASP A 1 395 ? -22.555 10.797 15.087 1.00 96.19 395 ASP A CA 1
ATOM 3191 C C . ASP A 1 395 ? -22.806 11.841 16.191 1.00 96.19 395 ASP A C 1
ATOM 3193 O O . ASP A 1 395 ? -22.241 12.933 16.153 1.00 96.19 395 ASP A O 1
ATOM 3197 N N . ASP A 1 396 ? -23.619 11.504 17.194 1.00 94.50 396 ASP A N 1
ATOM 3198 C CA . ASP A 1 396 ? -23.872 12.330 18.379 1.00 94.50 396 ASP A CA 1
ATOM 3199 C C . ASP A 1 396 ? -22.872 12.091 19.531 1.00 94.50 396 ASP A C 1
ATOM 3201 O O . ASP A 1 396 ? -22.907 12.792 20.545 1.00 94.50 396 ASP A O 1
ATOM 3205 N N . GLY A 1 397 ? -21.984 11.103 19.389 1.00 94.62 397 GLY A N 1
ATOM 3206 C CA . GLY A 1 397 ? -20.998 10.686 20.386 1.00 94.62 397 GLY A CA 1
ATOM 3207 C C . GLY A 1 397 ? -21.574 9.967 21.604 1.00 94.62 397 GLY A C 1
ATOM 3208 O O . GLY A 1 397 ? -20.850 9.779 22.582 1.00 94.62 397 GLY A O 1
ATOM 3209 N N . SER A 1 398 ? -22.858 9.598 21.590 1.00 93.25 398 SER A N 1
ATOM 3210 C CA . SER A 1 398 ? -23.547 9.008 22.746 1.00 93.25 398 SER A CA 1
ATOM 3211 C C . SER A 1 398 ? -23.180 7.545 22.997 1.00 93.25 398 SER A C 1
ATOM 3213 O O . SER A 1 398 ? -23.232 7.084 24.135 1.00 93.25 398 SER A O 1
ATOM 3215 N N . ASP A 1 399 ? -22.813 6.814 21.945 1.00 93.50 399 ASP A N 1
ATOM 3216 C CA . ASP A 1 399 ? -22.663 5.361 21.974 1.00 93.50 399 ASP A CA 1
ATOM 3217 C C . ASP A 1 399 ? -21.662 4.878 20.915 1.00 93.50 399 ASP A C 1
ATOM 3219 O O . ASP A 1 399 ? -21.302 5.616 19.988 1.00 93.50 399 ASP A O 1
ATOM 3223 N N . ARG A 1 400 ? -21.219 3.625 21.042 1.00 94.00 400 ARG A N 1
ATOM 3224 C CA . ARG A 1 400 ? -20.217 3.000 20.171 1.00 94.00 400 ARG A CA 1
ATOM 3225 C C . ARG A 1 400 ? -20.799 1.835 19.381 1.00 94.00 400 ARG A C 1
ATOM 3227 O O . ARG A 1 400 ? -21.598 1.047 19.875 1.00 94.00 400 ARG A O 1
ATOM 3234 N N . ILE A 1 401 ? -20.325 1.702 18.153 1.00 94.31 401 ILE A N 1
ATOM 3235 C CA . ILE A 1 401 ? -20.513 0.548 17.286 1.00 94.31 401 ILE A CA 1
ATOM 3236 C C . ILE A 1 401 ? -19.338 -0.398 17.538 1.00 94.31 401 ILE A C 1
ATOM 3238 O O . ILE A 1 401 ? -18.169 -0.027 17.391 1.00 94.31 401 ILE A O 1
ATOM 3242 N N . ASP A 1 402 ? -19.656 -1.620 17.946 1.00 93.88 402 ASP A N 1
ATOM 3243 C CA . ASP A 1 402 ? -18.677 -2.654 18.250 1.00 93.88 402 ASP A CA 1
ATOM 3244 C C . ASP A 1 402 ? -18.017 -3.245 16.992 1.00 93.88 402 ASP A C 1
ATOM 3246 O O . ASP A 1 402 ? -18.352 -2.907 15.855 1.00 93.88 402 ASP A O 1
ATOM 3250 N N . ASN A 1 403 ? -17.050 -4.146 17.189 1.00 95.00 403 ASN A N 1
ATOM 3251 C CA . ASN A 1 403 ? -16.309 -4.773 16.091 1.00 95.00 403 ASN A CA 1
ATOM 3252 C C . ASN A 1 403 ? -17.244 -5.536 15.136 1.00 95.00 403 ASN A C 1
ATOM 3254 O O . ASN A 1 403 ? -17.037 -5.538 13.923 1.00 95.00 403 ASN A O 1
ATOM 3258 N N . ASP A 1 404 ? -18.308 -6.135 15.671 1.00 94.62 404 ASP A N 1
ATOM 3259 C CA . ASP A 1 404 ? -19.332 -6.818 14.888 1.00 94.62 404 ASP A CA 1
ATOM 3260 C C . ASP A 1 404 ? -20.156 -5.836 14.031 1.00 94.62 404 ASP A C 1
ATOM 3262 O O . ASP A 1 404 ? -20.391 -6.054 12.840 1.00 94.62 404 ASP A O 1
ATOM 3266 N N . GLY A 1 405 ? -20.548 -4.700 14.609 1.00 95.25 405 GLY A N 1
ATOM 3267 C CA . GLY A 1 405 ? -21.177 -3.599 13.890 1.00 95.25 405 GLY A CA 1
ATOM 3268 C C . GLY A 1 405 ? -20.284 -3.013 12.798 1.00 95.25 405 GLY A C 1
ATOM 3269 O O . GLY A 1 405 ? -20.776 -2.731 11.708 1.00 95.25 405 GLY A O 1
ATOM 3270 N N . ILE A 1 406 ? -18.973 -2.923 13.030 1.00 95.25 406 ILE A N 1
ATOM 3271 C CA . ILE A 1 406 ? -17.997 -2.501 12.016 1.00 95.25 406 ILE A CA 1
ATOM 3272 C C . ILE A 1 406 ? -17.990 -3.462 10.816 1.00 95.25 406 ILE A C 1
ATOM 3274 O O . ILE A 1 406 ? -18.059 -3.003 9.673 1.00 95.25 406 ILE A O 1
ATOM 3278 N N . ILE A 1 407 ? -17.979 -4.783 11.045 1.00 95.81 407 ILE A N 1
ATOM 3279 C CA . ILE A 1 407 ? -18.115 -5.768 9.955 1.00 95.81 407 ILE A CA 1
ATOM 3280 C C . ILE A 1 407 ? -19.417 -5.522 9.186 1.00 95.81 407 ILE A C 1
ATOM 3282 O O . ILE A 1 407 ? -19.411 -5.456 7.955 1.00 95.81 407 ILE A O 1
ATOM 3286 N N . ARG A 1 408 ? -20.541 -5.321 9.884 1.00 96.19 408 ARG A N 1
ATOM 3287 C CA . ARG A 1 408 ? -21.830 -5.035 9.230 1.00 96.19 408 ARG A CA 1
ATOM 3288 C C . ARG A 1 408 ? -21.803 -3.757 8.391 1.00 96.19 408 ARG A C 1
ATOM 3290 O O . ARG A 1 408 ? -22.350 -3.771 7.290 1.00 96.19 408 ARG A O 1
ATOM 3297 N N . LEU A 1 409 ? -21.145 -2.690 8.847 1.00 96.31 409 LEU A N 1
ATOM 3298 C CA . LEU A 1 409 ? -20.982 -1.458 8.065 1.00 96.31 409 LEU A CA 1
ATOM 3299 C C . LEU A 1 409 ? -20.214 -1.719 6.761 1.00 96.31 409 LEU A C 1
ATOM 3301 O O . LEU A 1 409 ? -20.677 -1.326 5.689 1.00 96.31 409 LEU A O 1
ATOM 3305 N N . ILE A 1 410 ? -19.085 -2.435 6.835 1.00 96.38 410 ILE A N 1
ATOM 3306 C CA . ILE A 1 410 ? -18.259 -2.758 5.658 1.00 96.38 410 ILE A CA 1
ATOM 3307 C C . ILE A 1 410 ? -19.039 -3.627 4.668 1.00 96.38 410 ILE A C 1
ATOM 3309 O O . ILE A 1 410 ? -19.118 -3.318 3.478 1.00 96.38 410 ILE A O 1
ATOM 3313 N N . THR A 1 411 ? -19.637 -4.710 5.162 1.00 96.69 411 THR A N 1
ATOM 3314 C CA . THR A 1 411 ? -20.357 -5.680 4.326 1.00 96.69 411 THR A CA 1
ATOM 3315 C C . THR A 1 411 ? -21.607 -5.077 3.689 1.00 96.69 411 THR A C 1
ATOM 3317 O O . THR A 1 411 ? -21.860 -5.313 2.507 1.00 96.69 411 THR A O 1
ATOM 3320 N N . THR A 1 412 ? -22.337 -4.226 4.416 1.00 96.81 412 THR A N 1
ATOM 3321 C CA . THR A 1 412 ? -23.486 -3.479 3.879 1.00 96.81 412 THR A CA 1
ATOM 3322 C C . THR A 1 412 ? -23.042 -2.513 2.786 1.00 96.81 412 THR A C 1
ATOM 3324 O O . THR A 1 412 ? -23.607 -2.526 1.693 1.00 96.81 412 THR A O 1
ATOM 3327 N N . ALA A 1 413 ? -21.992 -1.721 3.027 1.00 95.88 413 ALA A N 1
ATOM 3328 C CA . ALA A 1 413 ? -21.473 -0.789 2.029 1.00 95.88 413 ALA A CA 1
ATOM 3329 C C . ALA A 1 413 ? -21.003 -1.510 0.753 1.00 95.88 413 ALA A C 1
ATOM 3331 O O . ALA A 1 413 ? -21.283 -1.045 -0.353 1.00 95.88 413 ALA A O 1
ATOM 3332 N N . TYR A 1 414 ? -20.351 -2.670 0.889 1.00 96.06 414 TYR A N 1
ATOM 3333 C CA . TYR A 1 414 ? -19.964 -3.493 -0.256 1.00 96.06 414 TYR A CA 1
ATOM 3334 C C . TYR A 1 414 ? -21.172 -4.067 -1.003 1.00 96.06 414 TYR A C 1
ATOM 3336 O O . TYR A 1 414 ? -21.211 -4.012 -2.232 1.00 96.06 414 TYR A O 1
ATOM 3344 N N . ALA A 1 415 ? -22.181 -4.576 -0.291 1.00 95.00 415 ALA A N 1
ATOM 3345 C CA . ALA A 1 415 ? -23.401 -5.086 -0.910 1.00 95.00 415 ALA A CA 1
ATOM 3346 C C . ALA A 1 415 ? -24.135 -3.992 -1.706 1.00 95.00 415 ALA A C 1
ATOM 3348 O O . ALA A 1 415 ? -24.539 -4.232 -2.846 1.00 95.00 415 ALA A O 1
ATOM 3349 N N . GLU A 1 416 ? -24.252 -2.780 -1.153 1.00 94.94 416 GLU A N 1
ATOM 3350 C CA . GLU A 1 416 ? -24.828 -1.626 -1.857 1.00 94.94 416 GLU A CA 1
ATOM 3351 C C . GLU A 1 416 ? -23.990 -1.218 -3.074 1.00 94.94 416 GLU A C 1
ATOM 3353 O O . GLU A 1 416 ? -24.538 -1.030 -4.163 1.00 94.94 416 GLU A O 1
ATOM 3358 N N . PHE A 1 417 ? -22.662 -1.155 -2.935 1.00 95.25 417 PHE A N 1
ATOM 3359 C CA . PHE A 1 417 ? -21.753 -0.884 -4.051 1.00 95.25 417 PHE A CA 1
ATOM 3360 C C . PHE A 1 417 ? -21.957 -1.889 -5.196 1.00 95.25 417 PHE A C 1
ATOM 3362 O O . PHE A 1 417 ? -22.116 -1.495 -6.358 1.00 95.25 417 PHE A O 1
ATOM 3369 N N . GLN A 1 418 ? -22.047 -3.183 -4.872 1.00 94.06 418 GLN A N 1
ATOM 3370 C CA . GLN A 1 418 ? -22.236 -4.250 -5.852 1.00 94.06 418 GLN A CA 1
ATOM 3371 C C . GLN A 1 418 ? -23.583 -4.174 -6.584 1.00 94.06 418 GLN A C 1
ATOM 3373 O O . GLN A 1 418 ? -23.644 -4.585 -7.741 1.00 94.06 418 GLN A O 1
ATOM 3378 N N . LYS A 1 419 ? -24.649 -3.581 -6.023 1.00 92.75 419 LYS A N 1
ATOM 3379 C CA . LYS A 1 419 ? -25.913 -3.384 -6.772 1.00 92.75 419 LYS A CA 1
ATOM 3380 C C . LYS A 1 419 ? -25.710 -2.551 -8.045 1.00 92.75 419 LYS A C 1
ATOM 3382 O O . LYS A 1 419 ? -26.312 -2.856 -9.071 1.00 92.75 419 LYS A O 1
ATOM 3387 N N . GLY A 1 420 ? -24.835 -1.542 -7.995 1.00 87.94 420 GLY A N 1
ATOM 3388 C CA . GLY A 1 420 ? -24.461 -0.708 -9.147 1.00 87.94 420 GLY A CA 1
ATOM 3389 C C . GLY A 1 420 ? -23.219 -1.184 -9.912 1.00 87.94 420 GLY A C 1
ATOM 3390 O O . GLY A 1 420 ? -22.916 -0.640 -10.980 1.00 87.94 420 GLY A O 1
ATOM 3391 N N . HIS A 1 421 ? -22.490 -2.176 -9.382 1.00 86.00 421 HIS A N 1
ATOM 3392 C CA . HIS A 1 421 ? -21.163 -2.587 -9.860 1.00 86.00 421 HIS A CA 1
ATOM 3393 C C . HIS A 1 421 ? -20.978 -4.098 -10.071 1.00 86.00 421 HIS A C 1
ATOM 3395 O O . HIS A 1 421 ? -19.871 -4.523 -10.375 1.00 86.00 421 HIS A O 1
ATOM 3401 N N . LYS A 1 422 ? -22.049 -4.901 -10.020 1.00 63.12 422 LYS A N 1
ATOM 3402 C CA . LYS A 1 422 ? -22.027 -6.381 -10.017 1.00 63.12 422 LYS A CA 1
ATOM 3403 C C . LYS A 1 422 ? -21.176 -7.055 -11.105 1.00 63.12 422 LYS A C 1
ATOM 3405 O O . LYS A 1 422 ? -20.660 -8.149 -10.906 1.00 63.12 422 LYS A O 1
ATOM 3410 N N . HIS A 1 423 ? -21.052 -6.427 -12.274 1.00 62.50 423 HIS A N 1
ATOM 3411 C CA . HIS A 1 423 ? -20.246 -6.927 -13.399 1.00 62.50 423 HIS A CA 1
ATOM 3412 C C . HIS A 1 423 ? -18.994 -6.086 -13.676 1.00 62.50 423 HIS A C 1
ATOM 3414 O O . HIS A 1 423 ? -18.265 -6.365 -14.626 1.00 62.50 423 HIS A O 1
ATOM 3420 N N . LYS A 1 424 ? -18.752 -5.055 -12.868 1.00 72.69 424 LYS A N 1
ATOM 3421 C CA . LYS A 1 424 ? -17.662 -4.098 -13.033 1.00 72.69 424 LYS A CA 1
ATOM 3422 C C . LYS A 1 424 ? -16.394 -4.593 -12.325 1.00 72.69 424 LYS A C 1
ATOM 3424 O O . LYS A 1 424 ? -16.352 -5.681 -11.762 1.00 72.69 424 LYS A O 1
ATOM 3429 N N . VAL A 1 425 ? -15.356 -3.775 -12.435 1.00 86.56 425 VAL A N 1
ATOM 3430 C CA . VAL A 1 425 ? -13.955 -3.997 -12.064 1.00 86.56 425 VAL A CA 1
ATOM 3431 C C . VAL A 1 425 ? -13.737 -4.792 -10.763 1.00 86.56 425 VAL A C 1
ATOM 3433 O O . VAL A 1 425 ? -13.061 -5.813 -10.821 1.00 86.56 425 VAL A O 1
ATOM 3436 N N . LEU A 1 426 ? -14.300 -4.371 -9.621 1.00 94.12 426 LEU A N 1
ATOM 3437 C CA . LEU A 1 426 ? -14.021 -4.956 -8.298 1.00 94.12 426 LEU A CA 1
ATOM 3438 C C . LEU A 1 426 ? -14.917 -6.174 -7.995 1.00 94.12 426 LEU A C 1
ATOM 3440 O O . LEU A 1 426 ? -16.116 -6.035 -7.743 1.00 94.12 426 LEU A O 1
ATOM 3444 N N . LYS A 1 427 ? -14.316 -7.366 -7.964 1.00 91.25 427 LYS A N 1
ATOM 3445 C CA . LYS A 1 427 ? -14.977 -8.681 -7.864 1.00 91.25 427 LYS A CA 1
ATOM 3446 C C . LYS A 1 427 ? -15.012 -9.279 -6.459 1.00 91.25 427 LYS A C 1
ATOM 3448 O O . LYS A 1 427 ? -15.703 -10.270 -6.244 1.00 91.25 427 LYS A O 1
ATOM 3453 N N . GLY A 1 428 ? -14.282 -8.706 -5.505 1.00 93.31 428 GLY A N 1
ATOM 3454 C CA . GLY A 1 428 ? -14.262 -9.201 -4.131 1.00 93.31 428 GLY A CA 1
ATOM 3455 C C . GLY A 1 428 ? -13.586 -8.236 -3.166 1.00 93.31 428 GLY A C 1
ATOM 3456 O O . GLY A 1 428 ? -12.752 -7.424 -3.567 1.00 93.31 428 GLY A O 1
ATOM 3457 N N . LEU A 1 429 ? -13.953 -8.355 -1.895 1.00 96.62 429 LEU A N 1
ATOM 3458 C CA . LEU A 1 429 ? -13.329 -7.673 -0.770 1.00 96.62 429 LEU A CA 1
ATOM 3459 C C . LEU A 1 429 ? -13.251 -8.659 0.396 1.00 96.62 429 LEU A C 1
ATOM 3461 O O . LEU A 1 429 ? -14.246 -9.320 0.693 1.00 96.62 429 LEU A O 1
ATOM 3465 N N . LYS A 1 430 ? -12.105 -8.732 1.072 1.00 98.12 430 LYS A N 1
ATOM 3466 C CA . LYS A 1 430 ? -11.981 -9.420 2.362 1.00 98.12 430 LYS A CA 1
ATOM 3467 C C . LYS A 1 430 ? -11.306 -8.533 3.405 1.00 98.12 430 LYS A C 1
ATOM 3469 O O . LYS A 1 430 ? -10.707 -7.506 3.092 1.00 98.12 430 LYS A O 1
ATOM 3474 N N . ILE A 1 431 ? -11.437 -8.946 4.655 1.00 98.50 431 ILE A N 1
ATOM 3475 C CA . ILE A 1 431 ? -10.993 -8.257 5.857 1.00 98.50 431 ILE A CA 1
ATOM 3476 C C . ILE A 1 431 ? -9.901 -9.090 6.514 1.00 98.50 431 ILE A C 1
ATOM 3478 O O . ILE A 1 431 ? -10.095 -10.268 6.821 1.00 98.50 431 ILE A O 1
ATOM 3482 N N . ILE A 1 432 ? -8.761 -8.462 6.753 1.00 98.56 432 ILE A N 1
ATOM 3483 C CA . ILE A 1 432 ? -7.703 -8.993 7.601 1.00 98.56 432 ILE A CA 1
ATOM 3484 C C . ILE A 1 432 ? -7.936 -8.408 8.987 1.00 98.56 432 ILE A C 1
ATOM 3486 O O . ILE A 1 432 ? -7.993 -7.190 9.153 1.00 98.56 432 ILE A O 1
ATOM 3490 N N . TYR A 1 433 ? -8.131 -9.277 9.972 1.00 97.88 433 TYR A N 1
ATOM 3491 C CA . TYR A 1 433 ? -8.348 -8.848 11.343 1.00 97.88 433 TYR A CA 1
ATOM 3492 C C . TYR A 1 433 ? -7.027 -8.320 11.910 1.00 97.88 433 TYR A C 1
ATOM 3494 O O . TYR A 1 433 ? -6.078 -9.090 12.073 1.00 97.88 433 TYR A O 1
ATOM 3502 N N . CYS A 1 434 ? -6.968 -7.024 12.225 1.00 96.38 434 CYS A N 1
ATOM 3503 C CA . CYS A 1 434 ? -5.757 -6.390 12.738 1.00 96.38 434 CYS A CA 1
ATOM 3504 C C . CYS A 1 434 ? -5.872 -6.012 14.211 1.00 96.38 434 CYS A C 1
ATOM 3506 O O . CYS A 1 434 ? -6.898 -5.506 14.677 1.00 96.38 434 CYS A O 1
ATOM 3508 N N . THR A 1 435 ? -4.778 -6.216 14.940 1.00 94.31 435 THR A N 1
ATOM 3509 C CA . THR A 1 435 ? -4.612 -5.779 16.331 1.00 94.31 435 THR A CA 1
ATOM 3510 C C . THR A 1 435 ? -3.250 -5.110 16.521 1.00 94.31 435 THR A C 1
ATOM 3512 O O . THR A 1 435 ? -2.275 -5.532 15.897 1.00 94.31 435 THR A O 1
ATOM 3515 N N . PRO A 1 436 ? -3.139 -4.067 17.365 1.00 94.00 436 PRO A N 1
ATOM 3516 C CA . PRO A 1 436 ? -1.855 -3.433 17.629 1.00 94.00 436 PRO A CA 1
ATOM 3517 C C . PRO A 1 436 ? -0.868 -4.386 18.304 1.00 94.00 436 PRO A C 1
ATOM 3519 O O . PRO A 1 436 ? -1.166 -4.973 19.343 1.00 94.00 436 PRO A O 1
ATOM 3522 N N . ARG A 1 437 ? 0.356 -4.453 17.784 1.00 94.62 437 ARG A N 1
ATOM 3523 C CA . ARG A 1 437 ? 1.447 -5.250 18.368 1.00 94.62 437 ARG A CA 1
ATOM 3524 C C . ARG A 1 437 ? 1.965 -4.722 19.713 1.00 94.62 437 ARG A C 1
ATOM 3526 O O . ARG A 1 437 ? 2.759 -5.377 20.376 1.00 94.62 437 ARG A O 1
ATOM 3533 N N . SER A 1 438 ? 1.548 -3.520 20.111 1.00 93.50 438 SER A N 1
ATOM 3534 C CA . SER A 1 438 ? 1.848 -2.937 21.425 1.00 93.50 438 SER A CA 1
ATOM 3535 C C . SER A 1 438 ? 0.978 -3.509 22.550 1.00 93.50 438 SER A C 1
ATOM 3537 O O . SER A 1 438 ? 1.228 -3.231 23.723 1.00 93.50 438 SER A O 1
ATOM 3539 N N . PHE A 1 439 ? -0.054 -4.287 22.214 1.00 94.31 439 PHE A N 1
ATOM 3540 C CA . PHE A 1 439 ? -0.923 -4.919 23.198 1.00 94.31 439 PHE A CA 1
ATOM 3541 C C . PHE A 1 439 ? -0.193 -6.007 23.989 1.00 94.31 439 PHE A C 1
ATOM 3543 O O . PHE A 1 439 ? 0.748 -6.637 23.515 1.00 94.31 439 PHE A O 1
ATOM 3550 N N . ASP A 1 440 ? -0.637 -6.214 25.226 1.00 95.38 440 ASP A N 1
ATOM 3551 C CA . ASP A 1 440 ? -0.214 -7.359 26.023 1.00 95.38 440 ASP A CA 1
ATOM 3552 C C . ASP A 1 440 ? -0.757 -8.683 25.438 1.00 95.38 440 ASP A C 1
ATOM 3554 O O . ASP A 1 440 ? -1.765 -8.669 24.719 1.00 95.38 440 ASP A O 1
ATOM 3558 N N . PRO A 1 441 ? -0.113 -9.829 25.734 1.00 96.94 441 PRO A N 1
ATOM 3559 C CA . PRO A 1 441 ? -0.510 -11.122 25.175 1.00 96.94 441 PRO A CA 1
ATOM 3560 C C . PRO A 1 441 ? -1.971 -11.511 25.433 1.00 96.94 441 PRO A C 1
ATOM 3562 O O . PRO A 1 441 ? -2.615 -12.062 24.544 1.00 96.94 441 PRO A O 1
ATOM 3565 N N . GLU A 1 442 ? -2.551 -11.160 26.587 1.00 96.31 442 GLU A N 1
ATOM 3566 C CA . GLU A 1 442 ? -3.957 -11.479 26.882 1.00 96.31 442 GLU A CA 1
ATOM 3567 C C . GLU A 1 442 ? -4.925 -10.711 25.971 1.00 96.31 442 GLU A C 1
ATOM 3569 O O . GLU A 1 442 ? -5.907 -11.278 25.485 1.00 96.31 442 GLU A O 1
ATOM 3574 N N . LYS A 1 443 ? -4.633 -9.444 25.653 1.00 96.06 443 LYS A N 1
ATOM 3575 C CA . LYS A 1 443 ? -5.409 -8.701 24.648 1.00 96.06 443 LYS A CA 1
ATOM 3576 C C . LYS A 1 443 ? -5.255 -9.281 23.241 1.00 96.06 443 LYS A C 1
ATOM 3578 O O . LYS A 1 443 ? -6.246 -9.349 22.516 1.00 96.06 443 LYS A O 1
ATOM 3583 N N . VAL A 1 444 ? -4.054 -9.717 22.851 1.00 97.25 444 VAL A N 1
ATOM 3584 C CA . VAL A 1 444 ? -3.832 -10.367 21.542 1.00 97.25 444 VAL A CA 1
ATOM 3585 C C . VAL A 1 444 ? -4.566 -11.707 21.467 1.00 97.25 444 VAL A C 1
ATOM 3587 O O . VAL A 1 444 ? -5.212 -12.004 20.466 1.00 97.25 444 VAL A O 1
ATOM 3590 N N . LYS A 1 445 ? -4.565 -12.486 22.547 1.00 97.88 445 LYS A N 1
ATOM 3591 C CA . LYS A 1 445 ? -5.339 -13.725 22.670 1.00 97.88 445 LYS A CA 1
ATOM 3592 C C . LYS A 1 445 ? -6.843 -13.490 22.537 1.00 97.88 445 LYS A C 1
ATOM 3594 O O . LYS A 1 445 ? -7.511 -14.238 21.826 1.00 97.88 445 LYS A O 1
ATOM 3599 N N . ALA A 1 446 ? -7.375 -12.446 23.175 1.00 97.06 446 ALA A N 1
ATOM 3600 C CA . ALA A 1 446 ? -8.780 -12.066 23.029 1.00 97.06 446 ALA A CA 1
ATOM 3601 C C . ALA A 1 446 ? -9.115 -11.688 21.575 1.00 97.06 446 ALA A C 1
ATOM 3603 O O . ALA A 1 446 ? -10.114 -12.155 21.033 1.00 97.06 446 ALA A O 1
ATOM 3604 N N . ALA A 1 447 ? -8.241 -10.921 20.920 1.00 97.50 447 ALA A N 1
ATOM 3605 C CA . ALA A 1 447 ? -8.367 -10.566 19.508 1.00 97.50 447 ALA A CA 1
ATOM 3606 C C . ALA A 1 447 ? -8.314 -11.786 18.569 1.00 97.50 447 ALA A C 1
ATOM 3608 O O . ALA A 1 447 ? -9.109 -11.883 17.638 1.00 97.50 447 ALA A O 1
ATOM 3609 N N . LEU A 1 448 ? -7.419 -12.746 18.822 1.00 98.31 448 LEU A N 1
ATOM 3610 C CA . LEU A 1 448 ? -7.352 -14.009 18.080 1.00 98.31 448 LEU A CA 1
ATOM 3611 C C . LEU A 1 448 ? -8.639 -14.829 18.258 1.00 98.31 448 LEU A C 1
ATOM 3613 O O . LEU A 1 448 ? -9.173 -15.354 17.283 1.00 98.31 448 LEU A O 1
ATOM 3617 N N . SER A 1 449 ? -9.176 -14.896 19.481 1.00 98.00 449 SER A N 1
ATOM 3618 C CA . SER A 1 449 ? -10.460 -15.557 19.745 1.00 98.00 449 SER A CA 1
ATOM 3619 C C . SER A 1 449 ? -11.611 -14.884 18.992 1.00 98.00 449 SER A C 1
ATOM 3621 O O . SER A 1 449 ? -12.416 -15.574 18.370 1.00 98.00 449 SER A O 1
ATOM 3623 N N . GLU A 1 450 ? -11.676 -13.550 18.994 1.00 97.62 450 GLU A N 1
ATOM 3624 C CA . GLU A 1 450 ? -12.702 -12.811 18.251 1.00 97.62 450 GLU A CA 1
ATOM 3625 C C . GLU A 1 450 ? -12.551 -13.005 16.734 1.00 97.62 450 GLU A C 1
ATOM 3627 O O . GLU A 1 450 ? -13.542 -13.260 16.053 1.00 97.62 450 GLU A O 1
ATOM 3632 N N . CYS A 1 451 ? -11.323 -12.982 16.204 1.00 98.25 451 CYS A N 1
ATOM 3633 C CA . CYS A 1 451 ? -11.040 -13.282 14.799 1.00 98.25 451 CYS A CA 1
ATOM 3634 C C . CYS A 1 451 ? -11.544 -14.680 14.400 1.00 98.25 451 CYS A C 1
ATOM 3636 O O . CYS A 1 451 ? -12.184 -14.835 13.356 1.00 98.25 451 CYS A O 1
ATOM 3638 N N . LEU A 1 452 ? -11.325 -15.690 15.251 1.00 98.50 452 LEU A N 1
ATOM 3639 C CA . LEU A 1 452 ? -11.839 -17.045 15.040 1.00 98.50 452 LEU A CA 1
ATOM 3640 C C . LEU A 1 452 ? -13.370 -17.071 14.991 1.00 98.50 452 LEU A C 1
ATOM 3642 O O . LEU A 1 452 ? -13.958 -17.668 14.087 1.00 98.50 452 LEU A O 1
ATOM 3646 N N . ASP A 1 453 ? -14.026 -16.408 15.939 1.00 97.94 453 ASP A N 1
ATOM 3647 C CA . ASP A 1 453 ? -15.486 -16.346 15.982 1.00 97.94 453 ASP A CA 1
ATOM 3648 C C . ASP A 1 453 ? -16.055 -15.550 14.797 1.00 97.94 453 ASP A C 1
ATOM 3650 O O . ASP A 1 453 ? -17.093 -15.912 14.236 1.00 97.94 453 ASP A O 1
ATOM 3654 N N . PHE A 1 454 ? -15.356 -14.509 14.344 1.00 97.81 454 PHE A N 1
ATOM 3655 C CA . PHE A 1 454 ? -15.716 -13.744 13.151 1.00 97.81 454 PHE A CA 1
ATOM 3656 C C . PHE A 1 454 ? -15.543 -14.582 11.891 1.00 97.81 454 PHE A C 1
ATOM 3658 O O . PHE A 1 454 ? -16.413 -14.531 11.029 1.00 97.81 454 PHE A O 1
ATOM 3665 N N . LYS A 1 455 ? -14.493 -15.406 11.783 1.00 97.75 455 LYS A N 1
ATOM 3666 C CA . LYS A 1 455 ? -14.341 -16.333 10.653 1.00 97.75 455 LYS A CA 1
ATOM 3667 C C . LYS A 1 455 ? -15.494 -17.330 10.582 1.00 97.75 455 LYS A C 1
ATOM 3669 O O . LYS A 1 455 ? -15.929 -17.661 9.491 1.00 97.75 455 LYS A O 1
ATOM 3674 N N . ILE A 1 456 ? -16.016 -17.790 11.716 1.00 97.38 456 ILE A N 1
ATOM 3675 C CA . ILE A 1 456 ? -17.152 -18.724 11.737 1.00 97.38 456 ILE A CA 1
ATOM 3676 C C . ILE A 1 456 ? -18.454 -18.024 11.334 1.00 97.38 456 ILE A C 1
ATOM 3678 O O . ILE A 1 456 ? -19.257 -18.593 10.601 1.00 97.38 456 ILE A O 1
ATOM 3682 N N . ARG A 1 457 ? -18.679 -16.792 11.806 1.00 96.81 457 ARG A N 1
ATOM 3683 C CA . ARG A 1 457 ? -19.910 -16.033 11.516 1.00 96.81 457 ARG A CA 1
ATOM 3684 C C . ARG A 1 457 ? -19.918 -15.390 10.127 1.00 96.81 457 ARG A C 1
ATOM 3686 O O . ARG A 1 457 ? -20.972 -15.279 9.510 1.00 96.81 457 ARG A O 1
ATOM 3693 N N . TYR A 1 458 ? -18.751 -14.971 9.651 1.00 96.31 458 TYR A N 1
ATOM 3694 C CA . TYR A 1 458 ? -18.533 -14.193 8.434 1.00 96.31 458 TYR A CA 1
ATOM 3695 C C . TYR A 1 458 ? -17.471 -14.861 7.550 1.00 96.31 458 TYR A C 1
ATOM 3697 O O . TYR A 1 458 ? -16.508 -14.221 7.124 1.00 96.31 458 TYR A O 1
ATOM 3705 N N . GLU A 1 459 ? -17.637 -16.161 7.288 1.00 92.50 459 GLU A N 1
ATOM 3706 C CA . GLU A 1 459 ? -16.656 -17.018 6.601 1.00 92.50 459 GLU A CA 1
ATOM 3707 C C . GLU A 1 459 ? -16.087 -16.402 5.322 1.00 92.50 459 GLU A C 1
ATOM 3709 O O . GLU A 1 459 ? -14.866 -16.387 5.130 1.00 92.50 459 GLU A O 1
ATOM 3714 N N . GLU A 1 460 ? -16.958 -15.833 4.488 1.00 92.69 460 GLU A N 1
ATOM 3715 C CA . GLU A 1 460 ? -16.577 -15.232 3.210 1.00 92.69 460 GLU A CA 1
ATOM 3716 C C . GLU A 1 460 ? -15.752 -13.945 3.357 1.00 92.69 460 GLU A C 1
ATOM 3718 O O . GLU A 1 460 ? -15.051 -13.569 2.417 1.00 92.69 460 GLU A O 1
ATOM 3723 N N . TRP A 1 461 ? -15.799 -13.284 4.515 1.00 96.94 461 TRP A N 1
ATOM 3724 C CA . TRP A 1 461 ? -15.223 -11.956 4.724 1.00 96.94 461 TRP A CA 1
ATOM 3725 C C . TRP A 1 461 ? -13.859 -11.980 5.395 1.00 96.94 461 TRP A C 1
ATOM 3727 O O . TRP A 1 461 ? -13.022 -11.153 5.054 1.00 96.94 461 TRP A O 1
ATOM 3737 N N . ILE A 1 462 ? -13.600 -12.901 6.324 1.00 98.00 462 ILE A N 1
ATOM 3738 C CA . ILE A 1 462 ? -12.326 -12.922 7.057 1.00 98.00 462 ILE A CA 1
ATOM 3739 C C . ILE A 1 462 ? -11.246 -13.650 6.239 1.00 98.00 462 ILE A C 1
ATOM 3741 O O . ILE A 1 462 ? -11.344 -14.856 5.985 1.00 98.00 462 ILE A O 1
ATOM 3745 N N . ALA A 1 463 ? -10.215 -12.903 5.832 1.00 98.00 463 ALA A N 1
ATOM 3746 C CA . ALA A 1 463 ? -9.066 -13.379 5.056 1.00 98.00 463 ALA A CA 1
ATOM 3747 C C . ALA A 1 463 ? -7.917 -13.918 5.915 1.00 98.00 463 ALA A C 1
ATOM 3749 O O . ALA A 1 463 ? -7.181 -14.781 5.443 1.00 98.00 463 ALA A O 1
ATOM 3750 N N . GLY A 1 464 ? -7.727 -13.394 7.126 1.00 98.19 464 GLY A N 1
ATOM 3751 C CA . GLY A 1 464 ? -6.559 -13.702 7.948 1.00 98.19 464 GLY A CA 1
ATOM 3752 C C . GLY A 1 464 ? -6.446 -12.820 9.187 1.00 98.19 464 GLY A C 1
ATOM 3753 O O . GLY A 1 464 ? -7.349 -12.034 9.485 1.00 98.19 464 GLY A O 1
ATOM 3754 N N . PHE A 1 465 ? -5.315 -12.944 9.879 1.00 98.62 465 PHE A N 1
ATOM 3755 C CA . PHE A 1 465 ? -4.960 -12.155 11.060 1.00 98.62 465 PHE A CA 1
ATOM 3756 C C . PHE A 1 465 ? -3.592 -11.482 10.885 1.00 98.62 465 PHE A C 1
ATOM 3758 O O . PHE A 1 465 ? -2.678 -12.072 10.298 1.00 98.62 465 PHE A O 1
ATOM 3765 N N . ASP A 1 466 ? -3.448 -10.272 11.424 1.00 98.44 466 ASP A N 1
ATOM 3766 C CA . ASP A 1 466 ? -2.219 -9.479 11.360 1.00 98.44 466 ASP A CA 1
ATOM 3767 C C . ASP A 1 466 ? -1.996 -8.648 12.641 1.00 98.44 466 ASP A C 1
ATOM 3769 O O . ASP A 1 466 ? -2.941 -8.234 13.323 1.00 98.44 466 ASP A O 1
ATOM 3773 N N . LEU A 1 467 ? -0.726 -8.390 12.952 1.00 96.88 467 LEU A N 1
ATOM 3774 C CA . LEU A 1 467 ? -0.289 -7.461 13.986 1.00 96.88 467 LEU A CA 1
ATOM 3775 C C . LEU A 1 467 ? 0.269 -6.196 13.335 1.00 96.88 467 LEU A C 1
ATOM 3777 O O . LEU A 1 467 ? 1.190 -6.266 12.529 1.00 96.88 467 LEU A O 1
ATOM 3781 N N . VAL A 1 468 ? -0.251 -5.035 13.733 1.00 93.25 468 VAL A N 1
ATOM 3782 C CA . VAL A 1 468 ? 0.102 -3.741 13.124 1.00 93.25 468 VAL A CA 1
ATOM 3783 C C . VAL A 1 468 ? 0.747 -2.775 14.120 1.00 93.25 468 VAL A C 1
ATOM 3785 O O . VAL A 1 468 ? 0.659 -2.950 15.340 1.00 93.25 468 VAL A O 1
ATOM 3788 N N . GLY A 1 469 ? 1.357 -1.715 13.591 1.00 89.06 469 GLY A N 1
ATOM 3789 C CA . GLY A 1 469 ? 2.071 -0.679 14.341 1.00 89.06 469 GLY A CA 1
ATOM 3790 C C . GLY A 1 469 ? 3.582 -0.745 14.122 1.00 89.06 469 GLY A C 1
ATOM 3791 O O . GLY A 1 469 ? 4.090 -1.748 13.626 1.00 89.06 469 GLY A O 1
ATOM 3792 N N . GLU A 1 470 ? 4.276 0.327 14.516 1.00 90.12 470 GLU A N 1
ATOM 3793 C CA . GLU A 1 470 ? 5.730 0.486 14.366 1.00 90.12 470 GLU A CA 1
ATOM 3794 C C . GLU A 1 470 ? 6.479 -0.735 14.922 1.00 90.12 470 GLU A C 1
ATOM 3796 O O . GLU A 1 470 ? 6.427 -1.024 16.122 1.00 90.12 470 GLU A O 1
ATOM 3801 N N . GLU A 1 471 ? 7.132 -1.483 14.029 1.00 91.62 471 GLU A N 1
ATOM 3802 C CA . GLU A 1 471 ? 7.716 -2.792 14.333 1.00 91.62 471 GLU A CA 1
ATOM 3803 C C . GLU A 1 471 ? 8.833 -2.705 15.377 1.00 91.62 471 GLU A C 1
ATOM 3805 O O . GLU A 1 471 ? 8.875 -3.532 16.285 1.00 91.62 471 GLU A O 1
ATOM 3810 N N . SER A 1 472 ? 9.663 -1.662 15.303 1.00 88.25 472 SER A N 1
ATOM 3811 C CA . SER A 1 472 ? 10.830 -1.445 16.170 1.00 88.25 472 SER A CA 1
ATOM 3812 C C . SER A 1 472 ? 10.491 -1.013 17.603 1.00 88.25 472 SER A C 1
ATOM 3814 O O . SER A 1 472 ? 11.288 -1.230 18.513 1.00 88.25 472 SER A O 1
ATOM 3816 N N . LYS A 1 473 ? 9.319 -0.403 17.834 1.00 88.19 473 LYS A N 1
ATOM 3817 C CA . LYS A 1 473 ? 8.849 0.016 19.175 1.00 88.19 473 LYS A CA 1
ATOM 3818 C C . LYS A 1 473 ? 7.818 -0.944 19.780 1.00 88.19 473 LYS A C 1
ATOM 3820 O O . LYS A 1 473 ? 7.392 -0.765 20.923 1.00 88.19 473 LYS A O 1
ATOM 3825 N N . GLY A 1 474 ? 7.358 -1.910 18.992 1.00 87.62 474 GLY A N 1
ATOM 3826 C CA . GLY A 1 474 ? 6.354 -2.894 19.367 1.00 87.62 474 GLY A CA 1
ATOM 3827 C C . GLY A 1 474 ? 6.929 -4.132 20.049 1.00 87.62 474 GLY A C 1
ATOM 3828 O O . GLY A 1 474 ? 8.129 -4.244 20.274 1.00 87.62 474 GLY A O 1
ATOM 3829 N N . ARG A 1 475 ? 6.058 -5.100 20.353 1.00 95.25 475 ARG A N 1
ATOM 3830 C CA . ARG A 1 475 ? 6.504 -6.443 20.738 1.00 95.25 475 ARG A CA 1
ATOM 3831 C C . ARG A 1 475 ? 6.831 -7.267 19.484 1.00 95.25 475 ARG A C 1
ATOM 3833 O O . ARG A 1 475 ? 6.061 -7.201 18.510 1.00 95.25 475 ARG A O 1
ATOM 3840 N N . PRO A 1 476 ? 7.930 -8.040 19.490 1.00 96.62 476 PRO A N 1
ATOM 3841 C CA . PRO A 1 476 ? 8.225 -8.987 18.423 1.00 96.62 476 PRO A CA 1
ATOM 3842 C C . PRO A 1 476 ? 7.234 -10.159 18.445 1.00 96.62 476 PRO A C 1
ATOM 3844 O O . PRO A 1 476 ? 6.569 -10.420 19.446 1.00 96.62 476 PRO A O 1
ATOM 3847 N N . LEU A 1 477 ? 7.127 -10.889 17.337 1.00 97.75 477 LEU A N 1
ATOM 3848 C CA . LEU A 1 477 ? 6.199 -12.009 17.184 1.00 97.75 477 LEU A CA 1
ATOM 3849 C C . LEU A 1 477 ? 6.464 -13.130 18.194 1.00 97.75 477 LEU A C 1
ATOM 3851 O O . LEU A 1 477 ? 5.503 -13.709 18.705 1.00 97.75 477 LEU A O 1
ATOM 3855 N N . LYS A 1 478 ? 7.736 -13.411 18.517 1.00 97.44 478 LYS A N 1
ATOM 3856 C CA . LYS A 1 478 ? 8.110 -14.421 19.521 1.00 97.44 478 LYS A CA 1
ATOM 3857 C C . LYS A 1 478 ? 7.425 -14.225 20.878 1.00 97.44 478 LYS A C 1
ATOM 3859 O O . LYS A 1 478 ? 7.138 -15.227 21.537 1.00 97.44 478 LYS A O 1
ATOM 3864 N N . ASP A 1 479 ? 7.091 -12.988 21.260 1.00 97.75 479 ASP A N 1
ATOM 3865 C CA . ASP A 1 479 ? 6.409 -12.675 22.526 1.00 97.75 479 ASP A CA 1
ATOM 3866 C C . ASP A 1 479 ? 4.979 -13.234 22.588 1.00 97.75 479 ASP A C 1
ATOM 3868 O O . ASP A 1 479 ? 4.438 -13.392 23.679 1.00 97.75 479 ASP A O 1
ATOM 3872 N N . PHE A 1 480 ? 4.377 -13.550 21.438 1.00 98.19 480 PHE A N 1
ATOM 3873 C CA . PHE A 1 480 ? 3.002 -14.047 21.313 1.00 98.19 480 PHE A CA 1
ATOM 3874 C C . PHE A 1 480 ? 2.938 -15.506 20.828 1.00 98.19 480 PHE A C 1
ATOM 3876 O O . PHE A 1 480 ? 1.910 -15.980 20.334 1.00 98.19 480 PHE A O 1
ATOM 3883 N N . THR A 1 481 ? 4.058 -16.237 20.903 1.00 97.69 481 THR A N 1
ATOM 3884 C CA . THR A 1 481 ? 4.164 -17.600 20.353 1.00 97.69 481 THR A CA 1
ATOM 3885 C C . THR A 1 481 ? 3.114 -18.539 20.947 1.00 97.69 481 THR A C 1
ATOM 3887 O O . THR A 1 481 ? 2.518 -19.333 20.217 1.00 97.69 481 THR A O 1
ATOM 3890 N N . GLN A 1 482 ? 2.856 -18.445 22.254 1.00 98.31 482 GLN A N 1
ATOM 3891 C CA . GLN A 1 482 ? 1.875 -19.294 22.931 1.00 98.31 482 GLN A CA 1
ATOM 3892 C C . GLN A 1 482 ? 0.465 -19.057 22.373 1.00 98.31 482 GLN A C 1
ATOM 3894 O O . GLN A 1 482 ? -0.246 -20.009 22.044 1.00 98.31 482 GLN A O 1
ATOM 3899 N N . GLU A 1 483 ? 0.084 -17.793 22.221 1.00 98.62 483 GLU A N 1
ATOM 3900 C CA . GLU A 1 483 ? -1.213 -17.352 21.717 1.00 98.62 483 GLU A CA 1
ATOM 3901 C C . GLU A 1 483 ? -1.402 -17.766 20.256 1.00 98.62 483 GLU A C 1
ATOM 3903 O O . GLU A 1 483 ? -2.454 -18.295 19.894 1.00 98.62 483 GLU A O 1
ATOM 3908 N N . PHE A 1 484 ? -0.373 -17.608 19.418 1.00 98.62 484 PHE A N 1
ATOM 3909 C CA . PHE A 1 484 ? -0.431 -18.002 18.010 1.00 98.62 484 PHE A CA 1
ATOM 3910 C C . PHE A 1 484 ? -0.513 -19.516 17.807 1.00 98.62 484 PHE A C 1
ATOM 3912 O O . PHE A 1 484 ? -1.253 -19.983 16.934 1.00 98.62 484 PHE A O 1
ATOM 3919 N N . LEU A 1 485 ? 0.233 -20.304 18.588 1.00 98.56 485 LEU A N 1
ATOM 3920 C CA . LEU A 1 485 ? 0.177 -21.766 18.510 1.00 98.56 485 LEU A CA 1
ATOM 3921 C C . LEU A 1 485 ? -1.180 -22.298 18.978 1.00 98.56 485 LEU A C 1
ATOM 3923 O O . LEU A 1 485 ? -1.751 -23.179 18.330 1.00 98.56 485 LEU A O 1
ATOM 3927 N N . GLU A 1 486 ? -1.716 -21.728 20.055 1.00 98.50 486 GLU A N 1
ATOM 3928 C CA . GLU A 1 486 ? -3.051 -22.048 20.554 1.00 98.50 486 GLU A CA 1
ATOM 3929 C C . GLU A 1 486 ? -4.133 -21.680 19.531 1.00 98.50 486 GLU A C 1
ATOM 3931 O O . GLU A 1 486 ? -4.978 -22.512 19.198 1.00 98.50 486 GLU A O 1
ATOM 3936 N N . PHE A 1 487 ? -4.064 -20.484 18.945 1.00 98.62 487 PHE A N 1
ATOM 3937 C CA . PHE A 1 487 ? -4.990 -20.051 17.899 1.00 98.62 487 PHE A CA 1
ATOM 3938 C C . PHE A 1 487 ? -4.986 -20.992 16.689 1.00 98.62 487 PHE A C 1
ATOM 3940 O O . PHE A 1 487 ? -6.045 -21.409 16.216 1.00 98.62 487 PHE A O 1
ATOM 3947 N N . LYS A 1 488 ? -3.806 -21.410 16.214 1.00 98.50 488 LYS A N 1
ATOM 3948 C CA . LYS A 1 488 ? -3.693 -22.394 15.125 1.00 98.50 488 LYS A CA 1
ATOM 3949 C C . LYS A 1 488 ? -4.309 -23.745 15.481 1.00 98.50 488 LYS A C 1
ATOM 3951 O O . LYS A 1 488 ? -4.954 -24.365 14.630 1.00 98.50 488 LYS A O 1
ATOM 3956 N N . ARG A 1 489 ? -4.117 -24.214 16.720 1.00 98.44 489 ARG A N 1
ATOM 3957 C CA . ARG A 1 489 ? -4.745 -25.446 17.222 1.00 98.44 489 ARG A CA 1
ATOM 3958 C C . ARG A 1 489 ? -6.267 -25.318 17.178 1.00 98.44 489 ARG A C 1
ATOM 3960 O O . ARG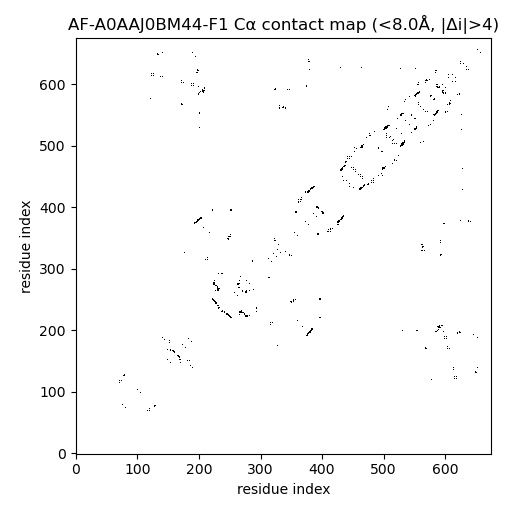 A 1 489 ? -6.929 -26.197 16.629 1.00 98.44 489 ARG A O 1
ATOM 3967 N N . GLN A 1 490 ? -6.804 -24.203 17.668 1.00 98.44 490 GLN A N 1
ATOM 3968 C CA . GLN A 1 490 ? -8.240 -23.923 17.663 1.00 98.44 490 GLN A CA 1
ATOM 3969 C C . GLN A 1 490 ? -8.813 -23.811 16.242 1.00 98.44 490 GLN A C 1
ATOM 3971 O O . GLN A 1 490 ? -9.862 -24.391 15.967 1.00 98.44 490 GLN A O 1
ATOM 3976 N N . CYS A 1 491 ? -8.114 -23.149 15.312 1.00 98.25 491 CYS A N 1
ATOM 3977 C CA . CYS A 1 491 ? -8.512 -23.089 13.900 1.00 98.25 491 CYS A CA 1
ATOM 3978 C C . CYS A 1 491 ? -8.626 -24.496 13.294 1.00 98.25 491 CYS A C 1
ATOM 3980 O O . CYS A 1 491 ? -9.640 -24.836 12.681 1.00 98.25 491 CYS A O 1
ATOM 3982 N N . LYS A 1 492 ? -7.629 -25.358 13.547 1.00 97.81 492 LYS A N 1
ATOM 3983 C CA . LYS A 1 492 ? -7.633 -26.755 13.091 1.00 97.81 492 LYS A CA 1
ATOM 3984 C C . LYS A 1 492 ? -8.792 -27.559 13.687 1.00 97.81 492 LYS A C 1
ATOM 3986 O O . LYS A 1 492 ? -9.429 -28.326 12.969 1.00 97.81 492 LYS A O 1
ATOM 3991 N N . GLU A 1 493 ? -9.075 -27.389 14.976 1.00 98.00 493 GLU A N 1
ATOM 3992 C CA . GLU A 1 493 ? -10.185 -28.067 15.664 1.00 98.00 493 GLU A CA 1
ATOM 3993 C C . GLU A 1 493 ? -11.549 -27.635 15.131 1.00 98.00 493 GLU A C 1
ATOM 3995 O O . GLU A 1 493 ? -12.411 -28.480 14.884 1.00 98.00 493 GLU A O 1
ATOM 4000 N N . LYS A 1 494 ? -11.719 -26.333 14.882 1.00 97.62 494 LYS A N 1
ATOM 4001 C CA . LYS A 1 494 ? -12.937 -25.767 14.293 1.00 97.62 494 LYS A CA 1
ATOM 4002 C C . LYS A 1 494 ? -13.011 -25.928 12.766 1.00 97.62 494 LYS A C 1
ATOM 4004 O O . LYS A 1 494 ? -14.023 -25.561 12.181 1.00 97.62 494 LYS A O 1
ATOM 4009 N N . LYS A 1 495 ? -11.985 -26.516 12.133 1.00 97.06 495 LYS A N 1
ATOM 4010 C CA . LYS A 1 495 ? -11.870 -26.737 10.678 1.00 97.06 495 LYS A CA 1
ATOM 4011 C C . LYS A 1 495 ? -12.016 -25.455 9.853 1.00 97.06 495 LYS A C 1
ATOM 4013 O O . LYS A 1 495 ? -12.606 -25.475 8.777 1.00 97.06 495 LYS A O 1
ATOM 4018 N N . VAL A 1 496 ? -11.456 -24.360 10.353 1.00 96.62 496 VAL A N 1
ATOM 4019 C CA . VAL A 1 496 ? -11.369 -23.092 9.625 1.00 96.62 496 VAL A CA 1
ATOM 4020 C C . VAL A 1 496 ? -9.915 -22.793 9.287 1.00 96.62 496 VAL A C 1
ATOM 4022 O O . VAL A 1 496 ? -9.013 -23.112 10.062 1.00 96.62 496 VAL A O 1
ATOM 4025 N N . ASP A 1 497 ? -9.691 -22.175 8.132 1.00 95.06 497 ASP A N 1
ATOM 4026 C CA . ASP A 1 497 ? -8.377 -21.676 7.736 1.00 95.06 497 ASP A CA 1
ATOM 4027 C C . ASP A 1 497 ? -8.317 -20.160 7.943 1.00 95.06 497 ASP A C 1
ATOM 4029 O O . ASP A 1 497 ? -9.105 -19.410 7.358 1.00 95.06 497 ASP A O 1
ATOM 4033 N N . ILE A 1 498 ? -7.409 -19.725 8.817 1.00 98.19 498 ILE A N 1
ATOM 4034 C CA . ILE A 1 498 ? -7.113 -18.314 9.074 1.00 98.19 498 ILE A CA 1
ATOM 4035 C C . ILE A 1 498 ? -5.593 -18.154 8.997 1.00 98.19 498 ILE A C 1
ATOM 4037 O O . ILE A 1 498 ? -4.894 -18.428 9.977 1.00 98.19 498 ILE A O 1
ATOM 4041 N N . PRO A 1 499 ? -5.053 -17.752 7.836 1.00 98.00 499 PRO A N 1
ATOM 4042 C CA . PRO A 1 499 ? -3.625 -17.548 7.692 1.00 98.00 499 PRO A CA 1
ATOM 4043 C C . PRO A 1 499 ? -3.163 -16.308 8.460 1.00 98.00 499 PRO A C 1
ATOM 4045 O O . PRO A 1 499 ? -3.897 -15.326 8.613 1.00 98.00 499 PRO A O 1
ATOM 4048 N N . PHE A 1 500 ? -1.899 -16.335 8.873 1.00 98.69 500 PHE A N 1
ATOM 4049 C CA . PHE A 1 500 ? -1.200 -15.128 9.291 1.00 98.69 500 PHE A CA 1
ATOM 4050 C C . PHE A 1 500 ? -0.687 -14.351 8.076 1.00 98.69 500 PHE A C 1
ATOM 4052 O O . PHE A 1 500 ? -0.275 -14.949 7.073 1.00 98.69 500 PHE A O 1
ATOM 4059 N N . LEU A 1 501 ? -0.755 -13.024 8.181 1.00 98.50 501 LEU A N 1
ATOM 4060 C CA . LEU A 1 501 ? -0.415 -12.049 7.139 1.00 98.50 501 LEU A CA 1
ATOM 4061 C C . LEU A 1 501 ? 0.432 -10.913 7.737 1.00 98.50 501 LEU A C 1
ATOM 4063 O O . LEU A 1 501 ? 0.147 -9.737 7.518 1.00 98.50 501 LEU A O 1
ATOM 4067 N N . PHE A 1 502 ? 1.420 -11.293 8.553 1.00 98.44 502 PHE A N 1
ATOM 4068 C CA . PHE A 1 502 ? 2.122 -10.396 9.469 1.00 98.44 502 PHE A CA 1
ATOM 4069 C C . PHE A 1 502 ? 2.913 -9.284 8.776 1.00 98.44 502 PHE A C 1
ATOM 4071 O O . PHE A 1 502 ? 3.656 -9.559 7.833 1.00 98.44 502 PHE A O 1
ATOM 4078 N N . HIS A 1 503 ? 2.854 -8.066 9.322 1.00 98.06 503 HIS A N 1
ATOM 4079 C CA . HIS A 1 503 ? 3.895 -7.052 9.116 1.00 98.06 503 HIS A CA 1
ATOM 4080 C C . HIS A 1 503 ? 5.216 -7.523 9.734 1.00 98.06 503 HIS A C 1
ATOM 4082 O O . HIS A 1 503 ? 5.316 -7.643 10.964 1.00 98.06 503 HIS A O 1
ATOM 4088 N N . CYS A 1 504 ? 6.223 -7.789 8.895 1.00 95.31 504 CYS A N 1
ATOM 4089 C CA . CYS A 1 504 ? 7.547 -8.200 9.359 1.00 95.31 504 CYS A CA 1
ATOM 4090 C C . CYS A 1 504 ? 8.683 -7.674 8.486 1.00 95.31 504 CYS A C 1
ATOM 4092 O O . CYS A 1 504 ? 8.614 -7.704 7.254 1.00 95.31 504 CYS A O 1
ATOM 4094 N N . GLY A 1 505 ? 9.793 -7.335 9.134 1.00 95.94 505 GLY A N 1
ATOM 4095 C CA . GLY A 1 505 ? 11.016 -6.919 8.461 1.00 95.94 505 GLY A CA 1
ATOM 4096 C C . GLY A 1 505 ? 10.889 -5.566 7.764 1.00 95.94 505 GLY A C 1
ATOM 4097 O O . GLY A 1 505 ? 11.625 -5.320 6.808 1.00 95.94 505 GLY A O 1
ATOM 4098 N N . GLU A 1 506 ? 9.986 -4.693 8.210 1.00 96.38 506 GLU A N 1
ATOM 4099 C CA . GLU A 1 506 ? 9.930 -3.286 7.809 1.00 96.38 506 GLU A CA 1
ATOM 4100 C C . GLU A 1 506 ? 10.994 -2.484 8.576 1.00 96.38 506 GLU A C 1
ATOM 4102 O O . GLU A 1 506 ? 10.707 -1.628 9.409 1.00 96.38 506 GLU A O 1
ATOM 4107 N N . THR A 1 507 ? 12.266 -2.814 8.347 1.00 94.75 507 THR A N 1
ATOM 4108 C CA . THR A 1 507 ? 13.365 -2.191 9.086 1.00 94.75 507 THR A CA 1
ATOM 4109 C C . THR A 1 507 ? 14.676 -2.142 8.300 1.00 94.75 507 THR A C 1
ATOM 4111 O O . THR A 1 507 ? 14.937 -2.910 7.362 1.00 94.75 507 THR A O 1
ATOM 4114 N N . LEU A 1 508 ? 15.522 -1.195 8.699 1.00 92.06 508 LEU A N 1
ATOM 4115 C CA . LEU A 1 508 ? 16.934 -1.134 8.334 1.00 92.06 508 LEU A CA 1
ATOM 4116 C C . LEU A 1 508 ? 17.825 -1.941 9.281 1.00 92.06 508 LEU A C 1
ATOM 4118 O O . LEU A 1 508 ? 18.953 -2.252 8.898 1.00 92.06 508 LEU A O 1
ATOM 4122 N N . ASP A 1 509 ? 17.319 -2.286 10.463 1.00 89.88 509 ASP A N 1
ATOM 4123 C CA . ASP A 1 509 ? 18.034 -3.071 11.464 1.00 89.88 509 ASP A CA 1
ATOM 4124 C C . ASP A 1 509 ? 18.325 -4.485 10.943 1.00 89.88 509 ASP A C 1
ATOM 4126 O O . ASP A 1 509 ? 17.612 -5.022 10.085 1.00 89.88 509 ASP A O 1
ATOM 4130 N N . ILE A 1 510 ? 19.427 -5.063 11.422 1.00 91.38 510 ILE A N 1
ATOM 4131 C CA . ILE A 1 510 ? 19.887 -6.401 11.047 1.00 91.38 510 ILE A CA 1
ATOM 4132 C C . ILE A 1 510 ? 20.446 -7.084 12.290 1.00 91.38 510 ILE A C 1
ATOM 4134 O O . ILE A 1 510 ? 21.395 -6.584 12.896 1.00 91.38 510 ILE A O 1
ATOM 4138 N N . GLY A 1 511 ? 19.935 -8.273 12.593 1.00 91.62 511 GLY A N 1
ATOM 4139 C CA . GLY A 1 511 ? 20.370 -9.085 13.725 1.00 91.62 511 GLY A CA 1
ATOM 4140 C C . GLY A 1 511 ? 19.688 -8.731 15.044 1.00 91.62 511 GLY A C 1
ATOM 4141 O O . GLY A 1 511 ? 20.185 -9.147 16.089 1.00 91.62 511 GLY A O 1
ATOM 4142 N N . GLU A 1 512 ? 18.573 -8.005 14.998 1.00 93.81 512 GLU A N 1
ATOM 4143 C CA . GLU A 1 512 ? 17.776 -7.602 16.154 1.00 93.81 512 GLU A CA 1
ATOM 4144 C C . GLU A 1 512 ? 16.438 -8.362 16.189 1.00 93.81 512 GLU A C 1
ATOM 4146 O O . GLU A 1 512 ? 16.085 -9.139 15.296 1.00 93.81 512 GLU A O 1
ATOM 4151 N N . ASP A 1 513 ? 15.650 -8.135 17.238 1.00 94.00 513 ASP A N 1
ATOM 4152 C CA . ASP A 1 513 ? 14.320 -8.743 17.360 1.00 94.00 513 ASP A CA 1
ATOM 4153 C C . ASP A 1 513 ? 13.335 -8.247 16.285 1.00 94.00 513 ASP A C 1
ATOM 4155 O O . ASP A 1 513 ? 12.421 -8.980 15.899 1.00 94.00 513 ASP A O 1
ATOM 4159 N N . THR A 1 514 ? 13.538 -7.032 15.765 1.00 94.25 514 THR A N 1
ATOM 4160 C CA . THR A 1 514 ? 12.713 -6.414 14.716 1.00 94.25 514 THR A CA 1
ATOM 4161 C C . THR A 1 514 ? 12.756 -7.226 13.417 1.00 94.25 514 THR A C 1
ATOM 4163 O O . THR A 1 514 ? 11.724 -7.711 12.962 1.00 94.25 514 THR A O 1
ATOM 4166 N N . ASP A 1 515 ? 13.935 -7.446 12.824 1.00 96.00 515 ASP A N 1
ATOM 4167 C CA . ASP A 1 515 ? 14.091 -8.307 11.641 1.00 96.00 515 ASP A CA 1
ATOM 4168 C C . ASP A 1 515 ? 13.981 -9.803 11.990 1.00 96.00 515 ASP A C 1
ATOM 4170 O O . ASP A 1 515 ? 13.567 -10.611 11.150 1.00 96.00 515 ASP A O 1
ATOM 4174 N N . GLY A 1 516 ? 14.228 -10.165 13.256 1.00 96.75 516 GLY A N 1
ATOM 4175 C CA . GLY A 1 516 ? 13.942 -11.481 13.832 1.00 96.75 516 GLY A CA 1
ATOM 4176 C C . GLY A 1 516 ? 12.490 -11.942 13.655 1.00 96.75 516 GLY A C 1
ATOM 4177 O O . GLY A 1 516 ? 12.255 -13.144 13.501 1.00 96.75 516 GLY A O 1
ATOM 4178 N N . ASN A 1 517 ? 11.528 -11.019 13.524 1.00 98.12 517 ASN A N 1
ATOM 4179 C CA . ASN A 1 517 ? 10.137 -11.345 13.186 1.00 98.12 517 ASN A CA 1
ATOM 4180 C C . ASN A 1 517 ? 10.008 -12.160 11.885 1.00 98.12 517 ASN A C 1
ATOM 4182 O O . ASN A 1 517 ? 9.068 -12.942 11.744 1.00 98.12 517 ASN A O 1
ATOM 4186 N N . LEU A 1 518 ? 10.954 -12.050 10.941 1.00 98.19 518 LEU A N 1
ATOM 4187 C CA . LEU A 1 518 ? 10.974 -12.882 9.729 1.00 98.19 518 LEU A CA 1
ATOM 4188 C C . LEU A 1 518 ? 11.184 -14.373 10.048 1.00 98.19 518 LEU A C 1
ATOM 4190 O O . LEU A 1 518 ? 10.625 -15.235 9.363 1.00 98.19 518 LEU A O 1
ATOM 4194 N N . VAL A 1 519 ? 11.965 -14.692 11.087 1.00 98.06 519 VAL A N 1
ATOM 4195 C CA . VAL A 1 519 ? 12.153 -16.070 11.571 1.00 98.06 519 VAL A CA 1
ATOM 4196 C C . VAL A 1 519 ? 10.833 -16.602 12.111 1.00 98.06 519 VAL A C 1
ATOM 4198 O O . VAL A 1 519 ? 10.375 -17.670 11.695 1.00 98.06 519 VAL A O 1
ATOM 4201 N N . ASP A 1 520 ? 10.201 -15.837 12.997 1.00 98.06 520 ASP A N 1
ATOM 4202 C CA . ASP A 1 520 ? 8.954 -16.235 13.640 1.00 98.06 520 ASP A CA 1
ATOM 4203 C C . ASP A 1 520 ? 7.826 -16.369 12.621 1.00 98.06 520 ASP A C 1
ATOM 4205 O O . ASP A 1 520 ? 7.130 -17.380 12.613 1.00 98.06 520 ASP A O 1
ATOM 4209 N N . ALA A 1 521 ? 7.687 -15.425 11.687 1.00 98.31 521 ALA A N 1
ATOM 4210 C CA . ALA A 1 521 ? 6.686 -15.495 10.627 1.00 98.31 521 ALA A CA 1
ATOM 4211 C C . ALA A 1 521 ? 6.870 -16.735 9.734 1.00 98.31 521 ALA A C 1
ATOM 4213 O O . ALA A 1 521 ? 5.887 -17.389 9.371 1.00 98.31 521 ALA A O 1
ATOM 4214 N N . LEU A 1 522 ? 8.116 -17.119 9.424 1.00 98.31 522 LEU A N 1
ATOM 4215 C CA . LEU A 1 522 ? 8.414 -18.355 8.695 1.00 98.31 522 LEU A CA 1
ATOM 4216 C C . LEU A 1 522 ? 7.994 -19.604 9.490 1.00 98.31 522 LEU A C 1
ATOM 4218 O O . LEU A 1 522 ? 7.348 -20.498 8.935 1.00 98.31 522 LEU A O 1
ATOM 4222 N N . LEU A 1 523 ? 8.349 -19.687 10.776 1.00 98.25 523 LEU A N 1
ATOM 4223 C CA . LEU A 1 523 ? 8.024 -20.836 11.637 1.00 98.25 523 LEU A CA 1
ATOM 4224 C C . LEU A 1 523 ? 6.523 -20.923 11.941 1.00 98.25 523 LEU A C 1
ATOM 4226 O O . LEU A 1 523 ? 5.937 -22.010 11.960 1.00 98.25 523 LEU A O 1
ATOM 4230 N N . LEU A 1 524 ? 5.875 -19.770 12.084 1.00 97.94 524 LEU A N 1
ATOM 4231 C CA . LEU A 1 524 ? 4.431 -19.611 12.178 1.00 97.94 524 LEU A CA 1
ATOM 4232 C C . LEU A 1 524 ? 3.743 -19.767 10.815 1.00 97.94 524 LEU A C 1
ATOM 4234 O O . LEU A 1 524 ? 2.522 -19.648 10.753 1.00 97.94 524 LEU A O 1
ATOM 4238 N N . GLY A 1 525 ? 4.452 -20.124 9.744 1.00 96.88 525 GLY A N 1
ATOM 4239 C CA . GLY A 1 525 ? 3.846 -20.448 8.453 1.00 96.88 525 GLY A CA 1
ATOM 4240 C C . GLY A 1 525 ? 2.962 -19.327 7.913 1.00 96.88 525 GLY A C 1
ATOM 4241 O O . GLY A 1 525 ? 1.878 -19.614 7.408 1.00 96.88 525 GLY A O 1
ATOM 4242 N N . SER A 1 526 ? 3.395 -18.072 8.076 1.00 98.12 526 SER A N 1
ATOM 4243 C CA . SER A 1 526 ? 2.710 -16.912 7.507 1.00 98.12 526 SER A CA 1
ATOM 4244 C C . SER A 1 526 ? 2.511 -17.121 6.009 1.00 98.12 526 SER A C 1
ATOM 4246 O O . SER A 1 526 ? 3.431 -17.556 5.314 1.00 98.12 526 SER A O 1
ATOM 4248 N N . LYS A 1 527 ? 1.311 -16.831 5.504 1.00 97.94 527 LYS A N 1
ATOM 4249 C CA . LYS A 1 527 ? 0.998 -16.991 4.076 1.00 97.94 527 LYS A CA 1
ATOM 4250 C C . LYS A 1 527 ? 1.645 -15.881 3.252 1.00 97.94 527 LYS A C 1
ATOM 4252 O O . LYS A 1 527 ? 2.115 -16.121 2.141 1.00 97.94 527 LYS A O 1
ATOM 4257 N N . ARG A 1 528 ? 1.667 -14.668 3.808 1.00 98.75 528 ARG A N 1
ATOM 4258 C CA . ARG A 1 528 ? 2.311 -13.486 3.230 1.00 98.75 528 ARG A CA 1
ATOM 4259 C C . ARG A 1 528 ? 3.048 -12.703 4.310 1.00 98.75 528 ARG A C 1
ATOM 4261 O O . ARG A 1 528 ? 2.788 -12.900 5.497 1.00 98.75 528 ARG A O 1
ATOM 4268 N N . ILE A 1 529 ? 3.970 -11.850 3.884 1.00 98.62 529 ILE A N 1
ATOM 4269 C CA . ILE A 1 529 ? 4.752 -10.959 4.741 1.00 98.62 529 ILE A CA 1
ATOM 4270 C C . ILE A 1 529 ? 4.491 -9.520 4.304 1.00 98.62 529 ILE A C 1
ATOM 4272 O O . ILE A 1 529 ? 4.797 -9.170 3.166 1.00 98.62 529 ILE A O 1
ATOM 4276 N N . GLY A 1 530 ? 3.945 -8.701 5.199 1.00 98.38 530 GLY A N 1
ATOM 4277 C CA . GLY A 1 530 ? 3.853 -7.253 5.037 1.00 98.38 530 GLY A CA 1
ATOM 4278 C C . GLY A 1 530 ? 5.244 -6.624 5.025 1.00 98.38 530 GLY A C 1
ATOM 4279 O O . GLY A 1 530 ? 6.025 -6.871 5.942 1.00 98.38 530 GLY A O 1
ATOM 4280 N N . HIS A 1 531 ? 5.535 -5.813 4.008 1.00 98.06 531 HIS A N 1
ATOM 4281 C CA . HIS A 1 531 ? 6.805 -5.132 3.725 1.00 98.06 531 HIS A CA 1
ATOM 4282 C C . HIS A 1 531 ? 7.969 -6.071 3.387 1.00 98.06 531 HIS A C 1
ATOM 4284 O O . HIS A 1 531 ? 8.454 -6.049 2.255 1.00 98.06 531 HIS A O 1
ATOM 4290 N N . GLY A 1 532 ? 8.450 -6.881 4.340 1.00 97.81 532 GLY A N 1
ATOM 4291 C CA . GLY A 1 532 ? 9.581 -7.796 4.133 1.00 97.81 532 GLY A CA 1
ATOM 4292 C C . GLY A 1 532 ? 10.865 -7.107 3.651 1.00 97.81 532 GLY A C 1
ATOM 4293 O O . GLY A 1 532 ? 11.670 -7.733 2.961 1.00 97.81 532 GLY A O 1
ATOM 4294 N N . PHE A 1 533 ? 11.057 -5.827 3.983 1.00 98.00 533 PHE A N 1
ATOM 4295 C CA . PHE A 1 533 ? 12.135 -4.983 3.458 1.00 98.00 533 PHE A CA 1
ATOM 4296 C C . PHE A 1 533 ? 13.533 -5.532 3.793 1.00 98.00 533 PHE A C 1
ATOM 4298 O O . PHE A 1 533 ? 14.430 -5.522 2.950 1.00 98.00 533 PHE A O 1
ATOM 4305 N N . ALA A 1 534 ? 13.710 -6.077 4.999 1.00 97.88 534 ALA A N 1
ATOM 4306 C CA . ALA A 1 534 ? 14.959 -6.685 5.452 1.00 97.88 534 ALA A CA 1
ATOM 4307 C C . ALA A 1 534 ? 15.209 -8.096 4.880 1.00 97.88 534 ALA A C 1
ATOM 4309 O O . ALA A 1 534 ? 16.342 -8.577 4.923 1.00 97.88 534 ALA A O 1
ATOM 4310 N N . LEU A 1 535 ? 14.205 -8.767 4.295 1.00 98.19 535 LEU A N 1
ATOM 4311 C CA . LEU A 1 535 ? 14.293 -10.177 3.886 1.00 98.19 535 LEU A CA 1
ATOM 4312 C C . LEU A 1 535 ? 15.483 -10.513 2.961 1.00 98.19 535 LEU A C 1
ATOM 4314 O O . LEU A 1 535 ? 16.104 -11.558 3.180 1.00 98.19 535 LEU A O 1
ATOM 4318 N N . PRO A 1 536 ? 15.882 -9.674 1.978 1.00 97.56 536 PRO A N 1
ATOM 4319 C CA . PRO A 1 536 ? 17.071 -9.929 1.157 1.00 97.56 536 PRO A CA 1
ATOM 4320 C C . PRO A 1 536 ? 18.372 -10.118 1.941 1.00 97.56 536 PRO A C 1
ATOM 4322 O O . PRO A 1 536 ? 19.307 -10.730 1.422 1.00 97.56 536 PRO A O 1
ATOM 4325 N N . ARG A 1 537 ? 18.432 -9.625 3.182 1.00 96.81 537 ARG A N 1
ATOM 4326 C CA . ARG A 1 537 ? 19.590 -9.720 4.079 1.00 96.81 537 ARG A CA 1
ATOM 4327 C C . ARG A 1 537 ? 19.645 -11.055 4.837 1.00 96.81 537 ARG A C 1
ATOM 4329 O O . ARG A 1 537 ? 20.662 -11.362 5.451 1.00 96.81 537 ARG A O 1
ATOM 4336 N N . HIS A 1 538 ? 18.603 -11.886 4.733 1.00 97.69 538 HIS A N 1
ATOM 4337 C CA . HIS A 1 538 ? 18.500 -13.195 5.383 1.00 97.69 538 HIS A CA 1
ATOM 4338 C C . HIS A 1 538 ? 18.411 -14.327 4.348 1.00 97.69 538 HIS A C 1
ATOM 4340 O O . HIS A 1 538 ? 17.330 -14.878 4.127 1.00 97.69 538 HIS A O 1
ATOM 4346 N N . PRO A 1 539 ? 19.526 -14.736 3.714 1.00 95.12 539 PRO A N 1
ATOM 4347 C CA . PRO A 1 539 ? 19.501 -15.643 2.563 1.00 95.12 539 PRO A CA 1
ATOM 4348 C C . PRO A 1 539 ? 18.839 -16.996 2.858 1.00 95.12 539 PRO A C 1
ATOM 4350 O O . PRO A 1 539 ? 18.089 -17.507 2.030 1.00 95.12 539 PRO A O 1
ATOM 4353 N N . TYR A 1 540 ? 19.054 -17.565 4.051 1.00 95.81 540 TYR A N 1
ATOM 4354 C CA . TYR A 1 540 ? 18.401 -18.820 4.436 1.00 95.81 540 TYR A CA 1
ATOM 4355 C C . TYR A 1 540 ? 16.884 -18.653 4.595 1.00 95.81 540 TYR A C 1
ATOM 4357 O O . TYR A 1 540 ? 16.122 -19.461 4.069 1.00 95.81 540 TYR A O 1
ATOM 4365 N N . ILE A 1 541 ? 16.440 -17.599 5.287 1.00 98.06 541 ILE A N 1
ATOM 4366 C CA . ILE A 1 541 ? 15.013 -17.323 5.507 1.00 98.06 541 ILE A CA 1
ATOM 4367 C C . ILE A 1 541 ? 14.328 -17.043 4.168 1.00 98.06 541 ILE A C 1
ATOM 4369 O O . ILE A 1 541 ? 13.285 -17.631 3.888 1.00 98.06 541 ILE A O 1
ATOM 4373 N N . LEU A 1 542 ? 14.951 -16.228 3.313 1.00 98.06 542 LEU A N 1
ATOM 4374 C CA . LEU A 1 542 ? 14.470 -15.907 1.972 1.00 98.06 542 LEU A CA 1
ATOM 4375 C C . LEU A 1 542 ? 14.244 -17.167 1.135 1.00 98.06 542 LEU A C 1
ATOM 4377 O O . LEU A 1 542 ? 13.152 -17.352 0.598 1.00 98.06 542 LEU A O 1
ATOM 4381 N N . GLU A 1 543 ? 15.230 -18.063 1.054 1.00 96.25 543 GLU A N 1
ATOM 4382 C CA . GLU A 1 543 ? 15.087 -19.295 0.269 1.00 96.25 543 GLU A CA 1
ATOM 4383 C C . GLU A 1 543 ? 14.024 -20.238 0.858 1.00 96.25 543 GLU A C 1
ATOM 4385 O O . GLU A 1 543 ? 13.287 -20.886 0.109 1.00 96.25 543 GLU A O 1
ATOM 4390 N N . GLN A 1 544 ? 13.869 -20.288 2.188 1.00 98.19 544 GLN A N 1
ATOM 4391 C CA . GLN A 1 544 ? 12.791 -21.058 2.821 1.00 98.19 544 GLN A CA 1
ATOM 4392 C C . GLN A 1 544 ? 11.406 -20.472 2.528 1.00 98.19 544 GLN A C 1
ATOM 4394 O O . GLN A 1 544 ? 10.487 -21.229 2.207 1.00 98.19 544 GLN A O 1
ATOM 4399 N N . MET A 1 545 ? 11.250 -19.149 2.612 1.00 97.94 545 MET A N 1
ATOM 4400 C CA . MET A 1 545 ? 9.997 -18.456 2.302 1.00 97.94 545 MET A CA 1
ATOM 4401 C C . MET A 1 545 ? 9.618 -18.638 0.831 1.00 97.94 545 MET A C 1
ATOM 4403 O O . MET A 1 545 ? 8.511 -19.087 0.531 1.00 97.94 545 MET A O 1
ATOM 4407 N N . LYS A 1 546 ? 10.571 -18.420 -0.080 1.00 96.62 546 LYS A N 1
ATOM 4408 C CA . LYS A 1 546 ? 10.407 -18.654 -1.519 1.00 96.62 546 LYS A CA 1
ATOM 4409 C C . LYS A 1 546 ? 9.988 -20.090 -1.822 1.00 96.62 546 LYS A C 1
ATOM 4411 O O . LYS A 1 546 ? 9.013 -20.309 -2.533 1.00 96.62 546 LYS A O 1
ATOM 4416 N N . LYS A 1 547 ? 10.676 -21.086 -1.247 1.00 96.31 547 LYS A N 1
ATOM 4417 C CA . LYS A 1 547 ? 10.343 -22.509 -1.439 1.00 96.31 547 LYS A CA 1
ATOM 4418 C C . LYS A 1 547 ? 8.929 -22.857 -0.961 1.00 96.31 547 LYS A C 1
ATOM 4420 O O . LYS A 1 547 ? 8.307 -23.761 -1.513 1.00 96.31 547 LYS A O 1
ATOM 4425 N N . ARG A 1 548 ? 8.438 -22.171 0.072 1.00 97.12 548 ARG A N 1
ATOM 4426 C CA . ARG A 1 548 ? 7.091 -22.355 0.635 1.00 97.12 548 ARG A CA 1
ATOM 4427 C C . ARG A 1 548 ? 6.018 -21.537 -0.085 1.00 97.12 548 ARG A C 1
ATOM 4429 O O . ARG A 1 548 ? 4.855 -21.658 0.278 1.00 97.12 548 ARG A O 1
ATOM 4436 N N . GLY A 1 549 ? 6.393 -20.734 -1.081 1.00 95.94 549 GLY A N 1
ATOM 4437 C CA . GLY A 1 549 ? 5.467 -19.854 -1.788 1.00 95.94 549 GLY A CA 1
ATOM 4438 C C . GLY A 1 549 ? 4.955 -18.702 -0.923 1.00 95.94 549 GLY A C 1
ATOM 4439 O O . GLY A 1 549 ? 3.845 -18.238 -1.148 1.00 95.94 549 GLY A O 1
ATOM 4440 N N . ILE A 1 550 ? 5.725 -18.252 0.073 1.00 98.19 550 ILE A N 1
ATOM 4441 C CA . ILE A 1 550 ? 5.356 -17.087 0.887 1.00 98.19 550 ILE A CA 1
ATOM 4442 C C . ILE A 1 550 ? 5.613 -15.824 0.064 1.00 98.19 550 ILE A C 1
ATOM 4444 O O . ILE A 1 550 ? 6.729 -15.596 -0.407 1.00 98.19 550 ILE A O 1
ATOM 4448 N N . CYS A 1 551 ? 4.573 -15.013 -0.111 1.00 98.31 551 CYS A N 1
ATOM 4449 C CA . CYS A 1 551 ? 4.637 -13.772 -0.877 1.00 98.31 551 CYS A CA 1
ATOM 4450 C C . CYS A 1 551 ? 4.979 -12.572 0.009 1.00 98.31 551 CYS A C 1
ATOM 4452 O O . CYS A 1 551 ? 4.491 -12.473 1.134 1.00 98.31 551 CYS A O 1
ATOM 4454 N N . VAL A 1 552 ? 5.746 -11.623 -0.526 1.00 98.81 552 VAL A N 1
ATOM 4455 C CA . VAL A 1 552 ? 6.034 -10.341 0.130 1.00 98.81 552 VAL A CA 1
ATOM 4456 C C . VAL A 1 552 ? 5.093 -9.258 -0.406 1.00 98.81 552 VAL A C 1
ATOM 4458 O O . VAL A 1 552 ? 4.937 -9.094 -1.617 1.00 98.81 552 VAL A O 1
ATOM 4461 N N . GLU A 1 553 ? 4.430 -8.534 0.484 1.00 98.81 553 GLU A N 1
ATOM 4462 C CA . GLU A 1 553 ? 3.578 -7.385 0.180 1.00 98.81 553 GLU A CA 1
ATOM 4463 C C . GLU A 1 553 ? 4.425 -6.112 0.254 1.00 98.81 553 GLU A C 1
ATOM 4465 O O . GLU A 1 553 ? 4.678 -5.584 1.330 1.00 98.81 553 GLU A O 1
ATOM 4470 N N . VAL A 1 554 ? 4.909 -5.642 -0.893 1.00 98.62 554 VAL A N 1
ATOM 4471 C CA . VAL A 1 554 ? 5.811 -4.490 -0.987 1.00 98.62 554 VAL A CA 1
ATOM 4472 C C . VAL A 1 554 ? 4.995 -3.202 -1.049 1.00 98.62 554 VAL A C 1
ATOM 4474 O O . VAL A 1 554 ? 4.031 -3.125 -1.817 1.00 98.62 554 VAL A O 1
ATOM 4477 N N . CYS A 1 555 ? 5.428 -2.189 -0.295 1.00 98.50 555 CYS A N 1
ATOM 4478 C CA . CYS A 1 555 ? 4.795 -0.871 -0.213 1.00 98.50 555 CYS A CA 1
ATOM 4479 C C . CYS A 1 555 ? 5.808 0.239 -0.567 1.00 98.50 555 CYS A C 1
ATOM 4481 O O . CYS A 1 555 ? 6.320 0.908 0.334 1.00 98.50 555 CYS A O 1
ATOM 4483 N N . PRO A 1 556 ? 6.151 0.408 -1.861 1.00 97.75 556 PRO A N 1
ATOM 4484 C CA . PRO A 1 556 ? 7.294 1.207 -2.304 1.00 97.75 556 PRO A CA 1
ATOM 4485 C C . PRO A 1 556 ? 7.330 2.641 -1.779 1.00 97.75 556 PRO A C 1
ATOM 4487 O O . PRO A 1 556 ? 8.351 3.085 -1.254 1.00 97.75 556 PRO A O 1
ATOM 4490 N N . ILE A 1 557 ? 6.212 3.360 -1.898 1.00 98.00 557 ILE A N 1
ATOM 4491 C CA . ILE A 1 557 ? 6.140 4.767 -1.494 1.00 98.00 557 ILE A CA 1
ATOM 4492 C C . ILE A 1 557 ? 6.210 4.899 0.029 1.00 98.00 557 ILE A C 1
ATOM 4494 O O . ILE A 1 557 ? 6.871 5.809 0.527 1.00 98.00 557 ILE A O 1
ATOM 4498 N N . SER A 1 558 ? 5.589 3.969 0.765 1.00 97.62 558 SER A N 1
ATOM 4499 C CA . SER A 1 558 ? 5.691 3.912 2.229 1.00 97.62 558 SER A CA 1
ATOM 4500 C C . SER A 1 558 ? 7.147 3.741 2.662 1.00 97.62 558 SER A C 1
ATOM 4502 O O . SER A 1 558 ? 7.680 4.549 3.421 1.00 97.62 558 SER A O 1
ATOM 4504 N N . ASN A 1 559 ? 7.842 2.755 2.089 1.00 97.62 559 ASN A N 1
ATOM 4505 C CA . ASN A 1 559 ? 9.238 2.479 2.413 1.00 97.62 559 ASN A CA 1
ATOM 4506 C C . ASN A 1 559 ? 10.173 3.652 2.063 1.00 97.62 559 ASN A C 1
ATOM 4508 O O . ASN A 1 559 ? 11.131 3.905 2.795 1.00 97.62 559 ASN A O 1
ATOM 4512 N N . GLU A 1 560 ? 9.908 4.378 0.974 1.00 97.31 560 GLU A N 1
ATOM 4513 C CA . GLU A 1 560 ? 10.663 5.587 0.626 1.00 97.31 560 GLU A CA 1
ATOM 4514 C C . GLU A 1 560 ? 10.415 6.724 1.631 1.00 97.31 560 GLU A C 1
ATOM 4516 O O . GLU A 1 560 ? 11.362 7.255 2.209 1.00 97.31 560 GLU A O 1
ATOM 4521 N N . ILE A 1 561 ? 9.150 7.074 1.892 1.00 97.00 561 ILE A N 1
ATOM 4522 C CA . ILE A 1 561 ? 8.784 8.207 2.762 1.00 97.00 561 ILE A CA 1
ATOM 4523 C C . ILE A 1 561 ? 9.170 7.956 4.224 1.00 97.00 561 ILE A C 1
ATOM 4525 O O . ILE A 1 561 ? 9.550 8.889 4.932 1.00 97.00 561 ILE A O 1
ATOM 4529 N N . LEU A 1 562 ? 9.116 6.705 4.685 1.00 95.56 562 LEU A N 1
ATOM 4530 C CA . LEU A 1 562 ? 9.536 6.322 6.035 1.00 95.56 562 LEU A CA 1
ATOM 4531 C C . LEU A 1 562 ? 11.062 6.147 6.162 1.00 95.56 562 LEU A C 1
ATOM 4533 O O . LEU A 1 562 ? 11.560 5.781 7.230 1.00 95.56 562 LEU A O 1
ATOM 4537 N N . GLY A 1 563 ? 11.822 6.433 5.101 1.00 94.94 563 GLY A N 1
ATOM 4538 C CA . GLY A 1 563 ? 13.281 6.508 5.140 1.00 94.94 563 GLY A CA 1
ATOM 4539 C C . GLY A 1 563 ? 13.999 5.158 5.097 1.00 94.94 563 GLY A C 1
ATOM 4540 O O . GLY A 1 563 ? 15.158 5.084 5.502 1.00 94.94 563 GLY A O 1
ATOM 4541 N N . LEU A 1 564 ? 13.350 4.089 4.619 1.00 95.06 564 LEU A N 1
ATOM 4542 C CA . LEU A 1 564 ? 13.992 2.778 4.428 1.00 95.06 564 LEU A CA 1
ATOM 4543 C C . LEU A 1 564 ? 14.789 2.712 3.121 1.00 95.06 564 LEU A C 1
ATOM 4545 O O . LEU A 1 564 ? 15.765 1.974 3.009 1.00 95.06 564 LEU A O 1
ATOM 4549 N N . THR A 1 565 ? 14.392 3.492 2.118 1.00 94.81 565 THR A N 1
ATOM 4550 C CA . THR A 1 565 ? 15.176 3.684 0.898 1.00 94.81 565 THR A CA 1
ATOM 4551 C C . THR A 1 565 ? 15.187 5.160 0.523 1.00 94.81 565 THR A C 1
ATOM 4553 O O . THR A 1 565 ? 14.145 5.803 0.599 1.00 94.81 565 THR A O 1
ATOM 4556 N N . PRO A 1 566 ? 16.326 5.729 0.093 1.00 92.00 566 PRO A N 1
ATOM 4557 C CA . PRO A 1 566 ? 16.355 7.125 -0.329 1.00 92.00 566 PRO A CA 1
ATOM 4558 C C . PRO A 1 566 ? 15.553 7.358 -1.616 1.00 92.00 566 PRO A C 1
ATOM 4560 O O . PRO A 1 566 ? 14.991 8.429 -1.801 1.00 92.00 566 PRO A O 1
ATOM 4563 N N . ARG A 1 567 ? 15.550 6.377 -2.528 1.00 92.00 567 ARG A N 1
ATOM 4564 C CA . ARG A 1 567 ? 14.907 6.426 -3.852 1.00 92.00 567 ARG A CA 1
ATOM 4565 C C . ARG A 1 567 ? 14.491 5.038 -4.292 1.00 92.00 567 ARG A C 1
ATOM 4567 O O . ARG A 1 567 ? 15.078 4.040 -3.860 1.00 92.00 567 ARG A O 1
ATOM 4574 N N . MET A 1 568 ? 13.573 4.984 -5.246 1.00 94.75 568 MET A N 1
ATOM 4575 C CA . MET A 1 568 ? 13.053 3.717 -5.727 1.00 94.75 568 MET A CA 1
ATOM 4576 C C . MET A 1 568 ? 14.107 2.809 -6.377 1.00 94.75 568 MET A C 1
ATOM 4578 O O . MET A 1 568 ? 14.070 1.607 -6.147 1.00 94.75 568 MET A O 1
ATOM 4582 N N . ASN A 1 569 ? 15.099 3.335 -7.111 1.00 91.94 569 ASN A N 1
ATOM 4583 C CA . ASN A 1 569 ? 16.142 2.513 -7.761 1.00 91.94 569 ASN A CA 1
ATOM 4584 C C . ASN A 1 569 ? 16.963 1.647 -6.785 1.00 91.94 569 ASN A C 1
ATOM 4586 O O . ASN A 1 569 ? 17.518 0.630 -7.193 1.00 91.94 569 ASN A O 1
ATOM 4590 N N . GLY A 1 570 ? 17.063 2.056 -5.515 1.00 93.62 570 GLY A N 1
ATOM 4591 C CA . GLY A 1 570 ? 17.768 1.322 -4.458 1.00 93.62 570 GLY A CA 1
ATOM 4592 C C . GLY A 1 570 ? 16.860 0.448 -3.591 1.00 93.62 570 GLY A C 1
ATOM 4593 O O . GLY A 1 570 ? 17.315 -0.084 -2.582 1.00 93.62 570 GLY A O 1
ATOM 4594 N N . HIS A 1 571 ? 15.578 0.323 -3.938 1.00 97.75 571 HIS A N 1
ATOM 4595 C CA . HIS A 1 571 ? 14.607 -0.384 -3.114 1.00 97.75 571 HIS A CA 1
ATOM 4596 C C . HIS A 1 571 ? 14.852 -1.901 -3.112 1.00 97.75 571 HIS A C 1
ATOM 4598 O O . HIS A 1 571 ? 15.034 -2.527 -4.158 1.00 97.75 571 HIS A O 1
ATOM 4604 N N . ALA A 1 572 ? 14.703 -2.522 -1.937 1.00 97.25 572 ALA A N 1
ATOM 4605 C CA . ALA A 1 572 ? 14.862 -3.961 -1.700 1.00 97.25 572 ALA A CA 1
ATOM 4606 C C . ALA A 1 572 ? 13.975 -4.884 -2.571 1.00 97.25 572 ALA A C 1
ATOM 4608 O O . ALA A 1 572 ? 14.216 -6.089 -2.646 1.00 97.25 572 ALA A O 1
ATOM 4609 N N . VAL A 1 573 ? 12.958 -4.350 -3.262 1.00 98.25 573 VAL A N 1
ATOM 4610 C CA . VAL A 1 573 ? 12.061 -5.154 -4.104 1.00 98.25 573 VAL A CA 1
ATOM 4611 C C . VAL A 1 573 ? 12.815 -5.769 -5.274 1.00 98.25 573 VAL A C 1
ATOM 4613 O O . VAL A 1 573 ? 12.556 -6.911 -5.638 1.00 98.25 573 VAL A O 1
ATOM 4616 N N . TYR A 1 574 ? 13.804 -5.070 -5.833 1.00 97.81 574 TYR A N 1
ATOM 4617 C CA . TYR A 1 574 ? 14.556 -5.597 -6.968 1.00 97.81 574 TYR A CA 1
ATOM 4618 C C . TYR A 1 574 ? 15.467 -6.757 -6.568 1.00 97.81 574 TYR A C 1
ATOM 4620 O O . TYR A 1 574 ? 15.632 -7.687 -7.355 1.00 97.81 574 TYR A O 1
ATOM 4628 N N . ASP A 1 575 ? 15.956 -6.777 -5.326 1.00 97.31 575 ASP A N 1
ATOM 4629 C CA . ASP A 1 575 ? 16.691 -7.921 -4.782 1.00 97.31 575 ASP A CA 1
ATOM 4630 C C . ASP A 1 575 ? 15.800 -9.147 -4.572 1.00 97.31 575 ASP A C 1
ATOM 4632 O O . ASP A 1 575 ? 16.263 -10.278 -4.757 1.00 97.31 575 ASP A O 1
ATOM 4636 N N . LEU A 1 576 ? 14.540 -8.931 -4.176 1.00 98.31 576 LEU A N 1
ATOM 4637 C CA . LEU A 1 576 ? 13.528 -9.980 -4.042 1.00 98.31 576 LEU A CA 1
ATOM 4638 C C . LEU A 1 576 ? 13.152 -10.549 -5.418 1.00 98.31 576 LEU A C 1
ATOM 4640 O O . LEU A 1 576 ? 13.210 -11.765 -5.623 1.00 98.31 576 LEU A O 1
ATOM 4644 N N . LEU A 1 577 ? 12.854 -9.675 -6.383 1.00 98.00 577 LEU A N 1
ATOM 4645 C CA . LEU A 1 577 ? 12.490 -10.055 -7.750 1.00 98.00 577 LEU A CA 1
ATOM 4646 C C . LEU A 1 577 ? 13.633 -10.776 -8.475 1.00 98.00 577 LEU A C 1
ATOM 4648 O O . LEU A 1 577 ? 13.400 -11.817 -9.090 1.00 98.00 577 LEU A O 1
ATOM 4652 N N . ALA A 1 578 ? 14.877 -10.302 -8.343 1.00 95.06 578 ALA A N 1
ATOM 4653 C CA . ALA A 1 578 ? 16.053 -10.974 -8.907 1.00 95.06 578 ALA A CA 1
ATOM 4654 C C . ALA A 1 578 ? 16.225 -12.404 -8.363 1.00 95.06 578 ALA A C 1
ATOM 4656 O O . ALA A 1 578 ? 16.713 -13.294 -9.056 1.00 95.06 578 ALA A O 1
ATOM 4657 N N . LYS A 1 579 ? 15.761 -12.660 -7.134 1.00 94.56 579 LYS A N 1
ATOM 4658 C CA . LYS A 1 579 ? 15.774 -13.989 -6.510 1.00 94.56 579 LYS A CA 1
ATOM 4659 C C . LYS A 1 579 ? 14.495 -14.796 -6.771 1.00 94.56 579 LYS A C 1
ATOM 4661 O O . LYS A 1 579 ? 14.379 -15.892 -6.231 1.00 94.56 579 LYS A O 1
ATOM 4666 N N . ASN A 1 580 ? 13.571 -14.340 -7.625 1.00 94.25 580 ASN A N 1
ATOM 4667 C CA . ASN A 1 580 ? 12.235 -14.933 -7.839 1.00 94.25 580 ASN A CA 1
ATOM 4668 C C . ASN A 1 580 ? 11.437 -15.119 -6.535 1.00 94.25 580 ASN A C 1
ATOM 4670 O O . ASN A 1 580 ? 10.741 -16.123 -6.367 1.00 94.25 580 ASN A O 1
ATOM 4674 N N . VAL A 1 581 ? 11.557 -14.193 -5.587 1.00 97.75 581 VAL A N 1
ATOM 4675 C CA . VAL A 1 581 ? 10.591 -14.113 -4.488 1.00 97.75 581 VAL A CA 1
ATOM 4676 C C . VAL A 1 581 ? 9.318 -13.485 -5.051 1.00 97.75 581 VAL A C 1
ATOM 4678 O O . VAL A 1 581 ? 9.390 -12.485 -5.764 1.00 97.75 581 VAL A O 1
ATOM 4681 N N . HIS A 1 582 ? 8.159 -14.088 -4.777 1.00 98.31 582 HIS A N 1
ATOM 4682 C CA . HIS A 1 582 ? 6.891 -13.529 -5.240 1.00 98.31 582 HIS A CA 1
ATOM 4683 C C . HIS A 1 582 ? 6.609 -12.245 -4.458 1.00 98.31 582 HIS A C 1
ATOM 4685 O O . HIS A 1 582 ? 6.653 -12.237 -3.224 1.00 98.31 582 HIS A O 1
ATOM 4691 N N . CYS A 1 583 ? 6.312 -11.172 -5.185 1.00 98.62 583 CYS A N 1
ATOM 4692 C CA . CYS A 1 583 ? 6.014 -9.866 -4.617 1.00 98.62 583 CYS A CA 1
ATOM 4693 C C . CYS A 1 583 ? 4.673 -9.347 -5.137 1.00 98.62 583 CYS A C 1
ATOM 4695 O O . CYS A 1 583 ? 4.321 -9.555 -6.296 1.00 98.62 583 CYS A O 1
ATOM 4697 N N . THR A 1 584 ? 3.956 -8.620 -4.287 1.00 98.62 584 THR A N 1
ATOM 4698 C CA . THR A 1 584 ? 2.798 -7.805 -4.679 1.00 98.62 584 THR A CA 1
ATOM 4699 C C . THR A 1 584 ? 3.088 -6.349 -4.376 1.00 98.62 584 THR A C 1
ATOM 4701 O O . THR A 1 584 ? 3.870 -6.062 -3.473 1.00 98.62 584 THR A O 1
ATOM 4704 N N . ILE A 1 585 ? 2.484 -5.442 -5.139 1.00 98.81 585 ILE A N 1
ATOM 4705 C CA . ILE A 1 585 ? 2.649 -3.997 -4.966 1.00 98.81 585 ILE A CA 1
ATOM 4706 C C . ILE A 1 585 ? 1.409 -3.448 -4.275 1.00 98.81 585 ILE A C 1
ATOM 4708 O O . ILE A 1 585 ? 0.297 -3.861 -4.603 1.00 98.81 585 ILE A O 1
ATOM 4712 N N . ASN A 1 586 ? 1.600 -2.565 -3.299 1.00 98.69 586 ASN A N 1
ATOM 4713 C CA . ASN A 1 586 ? 0.547 -2.075 -2.420 1.00 98.69 586 ASN A CA 1
ATOM 4714 C C . ASN A 1 586 ? 0.835 -0.642 -1.943 1.00 98.69 586 ASN A C 1
ATOM 4716 O O . ASN A 1 586 ? 1.982 -0.214 -1.953 1.00 98.69 586 ASN A O 1
ATOM 4720 N N . THR A 1 587 ? -0.198 0.081 -1.505 1.00 96.94 587 THR A N 1
ATOM 4721 C CA . THR A 1 587 ? -0.098 1.478 -1.054 1.00 96.94 587 THR A CA 1
ATOM 4722 C C . THR A 1 587 ? 0.178 1.664 0.427 1.00 96.94 587 THR A C 1
ATOM 4724 O O . THR A 1 587 ? 0.551 2.767 0.815 1.00 96.94 587 THR A O 1
ATOM 4727 N N . ASP A 1 588 ? -0.107 0.658 1.263 1.00 96.50 588 ASP A N 1
ATOM 4728 C CA . ASP A 1 588 ? -0.059 0.780 2.724 1.00 96.50 588 ASP A CA 1
ATOM 4729 C C . ASP A 1 588 ? -1.049 1.831 3.274 1.00 96.50 588 ASP A C 1
ATOM 4731 O O . ASP A 1 588 ? -2.235 1.526 3.464 1.00 96.50 588 ASP A O 1
ATOM 4735 N N . ASN A 1 589 ? -0.604 3.084 3.430 1.00 94.44 589 ASN A N 1
ATOM 4736 C CA . ASN A 1 589 ? -1.386 4.239 3.882 1.00 94.44 589 ASN A CA 1
ATOM 4737 C C . ASN A 1 589 ? -1.440 5.356 2.822 1.00 94.44 589 ASN A C 1
ATOM 4739 O O . ASN A 1 589 ? -0.961 6.471 3.054 1.00 94.44 589 ASN A O 1
ATOM 4743 N N . GLY A 1 590 ? -2.067 5.084 1.672 1.00 91.75 590 GLY A N 1
ATOM 4744 C CA . GLY A 1 590 ? -2.164 6.020 0.543 1.00 91.75 590 GLY A CA 1
ATOM 4745 C C . GLY A 1 590 ? -2.576 7.455 0.914 1.00 91.75 590 GLY A C 1
ATOM 4746 O O . GLY A 1 590 ? -2.014 8.413 0.380 1.00 91.75 590 GLY A O 1
ATOM 4747 N N . THR A 1 591 ? -3.460 7.641 1.906 1.00 91.88 591 THR A N 1
ATOM 4748 C CA . THR A 1 591 ? -3.836 8.976 2.413 1.00 91.88 591 THR A CA 1
ATOM 4749 C C . THR A 1 591 ? -2.625 9.802 2.840 1.00 91.88 591 THR A C 1
ATOM 4751 O O . THR A 1 591 ? -2.501 10.958 2.439 1.00 91.88 591 THR A O 1
ATOM 4754 N N . LEU A 1 592 ? -1.754 9.221 3.669 1.00 93.38 592 LEU A N 1
ATOM 4755 C CA . LEU A 1 592 ? -0.645 9.923 4.325 1.00 93.38 592 LEU A CA 1
ATOM 4756 C C . LEU A 1 592 ? 0.461 10.272 3.332 1.00 93.38 592 LEU A C 1
ATOM 4758 O O . LEU A 1 592 ? 1.162 11.272 3.492 1.00 93.38 592 LEU A O 1
ATOM 4762 N N . PHE A 1 593 ? 0.581 9.455 2.293 1.00 94.31 593 PHE A N 1
ATOM 4763 C CA . PHE A 1 593 ? 1.602 9.574 1.268 1.00 94.31 593 P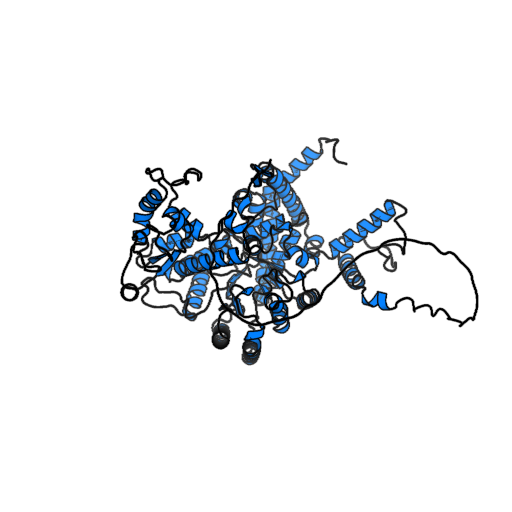HE A CA 1
ATOM 4764 C C . PHE A 1 593 ? 1.126 10.334 0.031 1.00 94.31 593 PHE A C 1
ATOM 4766 O O . PHE A 1 593 ? 1.932 10.591 -0.848 1.00 94.31 593 PHE A O 1
ATOM 4773 N N . LYS A 1 594 ? -0.154 10.730 -0.046 1.00 92.62 594 LYS A N 1
ATOM 4774 C CA . LYS A 1 594 ? -0.792 11.261 -1.269 1.00 92.62 594 LYS A CA 1
ATOM 4775 C C . LYS A 1 594 ? -0.751 10.266 -2.435 1.00 92.62 594 LYS A C 1
ATOM 4777 O O . LYS A 1 594 ? -0.715 10.673 -3.590 1.00 92.62 594 LYS A O 1
ATOM 4782 N N . SER A 1 595 ? -0.763 8.968 -2.155 1.00 94.38 595 SER A N 1
ATOM 4783 C CA . SER A 1 595 ? -0.654 7.923 -3.169 1.00 94.38 595 SER A CA 1
ATOM 4784 C C . SER A 1 595 ? -1.940 7.099 -3.304 1.00 94.38 595 SER A C 1
ATOM 4786 O O . SER A 1 595 ? -2.897 7.219 -2.543 1.00 94.38 595 SER A O 1
ATOM 4788 N N . ARG A 1 596 ? -1.959 6.291 -4.361 1.00 95.44 596 ARG A N 1
ATOM 4789 C CA . ARG A 1 596 ? -2.972 5.292 -4.747 1.00 95.44 596 ARG A CA 1
ATOM 4790 C C . ARG A 1 596 ? -2.206 4.184 -5.470 1.00 95.44 596 ARG A C 1
ATOM 4792 O O . ARG A 1 596 ? -1.064 4.424 -5.861 1.00 95.44 596 ARG A O 1
ATOM 4799 N N . LEU A 1 597 ? -2.788 3.006 -5.680 1.00 98.00 597 LEU A N 1
ATOM 4800 C CA . LEU A 1 597 ? -2.019 1.826 -6.095 1.00 98.00 597 LEU A CA 1
ATOM 4801 C C . LEU A 1 597 ? -1.257 2.031 -7.412 1.00 98.00 597 LEU A C 1
ATOM 4803 O O . LEU A 1 597 ? -0.124 1.576 -7.557 1.00 98.00 597 LEU A O 1
ATOM 4807 N N . SER A 1 598 ? -1.831 2.784 -8.352 1.00 98.56 598 SER A N 1
ATOM 4808 C CA . SER A 1 598 ? -1.116 3.189 -9.571 1.00 98.56 598 SER A CA 1
ATOM 4809 C C . SER A 1 598 ? 0.208 3.912 -9.328 1.00 98.56 598 SER A C 1
ATOM 4811 O O . SER A 1 598 ? 1.131 3.737 -10.118 1.00 98.56 598 SER A O 1
ATOM 4813 N N . HIS A 1 599 ? 0.324 4.718 -8.272 1.00 98.44 599 HIS A N 1
ATOM 4814 C CA . HIS A 1 599 ? 1.570 5.415 -7.953 1.00 98.44 599 HIS A CA 1
ATOM 4815 C C . HIS A 1 599 ? 2.666 4.430 -7.550 1.00 98.44 599 HIS A C 1
ATOM 4817 O O . HIS A 1 599 ? 3.791 4.552 -8.027 1.00 98.44 599 HIS A O 1
ATOM 4823 N N . ASP A 1 600 ? 2.343 3.419 -6.745 1.00 98.56 600 ASP A N 1
ATOM 4824 C CA . ASP A 1 600 ? 3.311 2.395 -6.349 1.00 98.56 600 ASP A CA 1
ATOM 4825 C C . ASP A 1 600 ? 3.749 1.537 -7.549 1.00 98.56 600 ASP A C 1
ATOM 4827 O O . ASP A 1 600 ? 4.940 1.270 -7.718 1.00 98.56 600 ASP A O 1
ATOM 4831 N N . PHE A 1 601 ? 2.829 1.184 -8.457 1.00 98.75 601 PHE A N 1
ATOM 4832 C CA . PHE A 1 601 ? 3.194 0.534 -9.726 1.00 98.75 601 PHE A CA 1
ATOM 4833 C C . PHE A 1 601 ? 4.064 1.435 -10.617 1.00 98.75 601 PHE A C 1
ATOM 4835 O O . PHE A 1 601 ? 5.007 0.950 -11.244 1.00 98.75 601 PHE A O 1
ATOM 4842 N N . TYR A 1 602 ? 3.782 2.740 -10.658 1.00 98.62 602 TYR A N 1
ATOM 4843 C CA . TYR A 1 602 ? 4.595 3.716 -11.385 1.00 98.62 602 TYR A CA 1
ATOM 4844 C C . TYR A 1 602 ? 6.010 3.806 -10.819 1.00 98.62 602 TYR A C 1
ATOM 4846 O O . TYR A 1 602 ? 6.974 3.772 -11.579 1.00 98.62 602 TYR A O 1
ATOM 4854 N N . GLN A 1 603 ? 6.154 3.856 -9.494 1.00 98.12 603 GLN A N 1
ATOM 4855 C CA . GLN A 1 603 ? 7.457 3.872 -8.835 1.00 98.12 603 GLN A CA 1
ATOM 4856 C C . GLN A 1 603 ? 8.254 2.599 -9.149 1.00 98.12 603 GLN A C 1
ATOM 4858 O O . GLN A 1 603 ? 9.413 2.680 -9.552 1.00 98.12 603 GLN A O 1
ATOM 4863 N N . VAL A 1 604 ? 7.630 1.420 -9.090 1.00 98.12 604 VAL A N 1
ATOM 4864 C CA . VAL A 1 604 ? 8.284 0.153 -9.477 1.00 98.12 604 VAL A CA 1
ATOM 4865 C C . VAL A 1 604 ? 8.711 0.138 -10.952 1.00 98.12 604 VAL A C 1
ATOM 4867 O O . VAL A 1 604 ? 9.777 -0.378 -11.284 1.00 98.12 604 VAL A O 1
ATOM 4870 N N . MET A 1 605 ? 7.922 0.738 -11.848 1.00 97.50 605 MET A N 1
ATOM 4871 C CA . MET A 1 605 ? 8.316 0.942 -13.247 1.00 97.50 605 MET A CA 1
ATOM 4872 C C . MET A 1 605 ? 9.499 1.917 -13.372 1.00 97.50 605 MET A C 1
ATOM 4874 O O . MET A 1 605 ? 10.379 1.718 -14.208 1.00 97.50 605 MET A O 1
ATOM 4878 N N . ALA A 1 606 ? 9.539 2.955 -12.536 1.00 96.31 606 ALA A N 1
ATOM 4879 C CA . ALA A 1 606 ? 10.577 3.979 -12.558 1.00 96.31 606 ALA A CA 1
ATOM 4880 C C . ALA A 1 606 ? 11.919 3.522 -11.984 1.00 96.31 606 ALA A C 1
ATOM 4882 O O . ALA A 1 606 ? 12.971 3.914 -12.492 1.00 96.31 606 ALA A O 1
ATOM 4883 N N . GLY A 1 607 ? 11.898 2.667 -10.961 1.00 95.12 607 GLY A N 1
ATOM 4884 C CA . GLY A 1 607 ? 13.117 2.253 -10.273 1.00 95.12 607 GLY A CA 1
ATOM 4885 C C . GLY A 1 607 ? 13.955 1.202 -11.005 1.00 95.12 607 GLY A C 1
ATOM 4886 O O . GLY A 1 607 ? 15.122 1.018 -10.660 1.00 95.12 607 GLY A O 1
ATOM 4887 N N . LYS A 1 608 ? 13.407 0.528 -12.024 1.00 93.44 608 LYS A N 1
ATOM 4888 C CA . LYS A 1 608 ? 14.112 -0.504 -12.802 1.00 93.44 608 LYS A CA 1
ATOM 4889 C C . LYS A 1 608 ? 14.041 -0.200 -14.301 1.00 93.44 608 LYS A C 1
ATOM 4891 O O . LYS A 1 608 ? 12.993 -0.312 -14.926 1.00 93.44 608 LYS A O 1
ATOM 4896 N N . ALA A 1 609 ? 15.183 0.155 -14.893 1.00 90.56 609 ALA A N 1
ATOM 4897 C CA . ALA A 1 609 ? 15.276 0.638 -16.278 1.00 90.56 609 ALA A CA 1
ATOM 4898 C C . ALA A 1 609 ? 14.822 -0.379 -17.344 1.00 90.56 609 ALA A C 1
ATOM 4900 O O . ALA A 1 609 ? 14.352 0.002 -18.416 1.00 90.56 609 ALA A O 1
ATOM 4901 N N . ASP A 1 610 ? 14.946 -1.670 -17.062 1.00 90.88 610 ASP A N 1
ATOM 4902 C CA . ASP A 1 610 ? 14.485 -2.785 -17.892 1.00 90.88 610 ASP A CA 1
ATOM 4903 C C . ASP A 1 610 ? 13.124 -3.344 -17.435 1.00 90.88 610 ASP A C 1
ATOM 4905 O O . ASP A 1 610 ? 12.732 -4.418 -17.884 1.00 90.88 610 ASP A O 1
ATOM 4909 N N . MET A 1 611 ? 12.385 -2.647 -16.559 1.00 96.62 611 MET A N 1
ATOM 4910 C CA . MET A 1 611 ? 11.007 -3.019 -16.235 1.00 96.62 611 MET A CA 1
ATOM 4911 C C . MET A 1 611 ? 10.123 -2.862 -17.474 1.00 96.62 611 MET A C 1
ATOM 4913 O O . MET A 1 611 ? 10.175 -1.850 -18.177 1.00 96.62 611 MET A O 1
ATOM 4917 N N . THR A 1 612 ? 9.303 -3.877 -17.737 1.00 96.88 612 THR A N 1
ATOM 4918 C CA . THR A 1 612 ? 8.404 -3.930 -18.894 1.00 96.88 612 THR A CA 1
ATOM 4919 C C . THR A 1 612 ? 6.970 -4.201 -18.458 1.00 96.88 612 THR A C 1
ATOM 4921 O O . THR A 1 612 ? 6.702 -4.549 -17.306 1.00 96.88 612 THR A O 1
ATOM 4924 N N . ILE A 1 613 ? 6.040 -4.139 -19.415 1.00 98.06 613 ILE A N 1
ATOM 4925 C CA . ILE A 1 613 ? 4.647 -4.540 -19.196 1.00 98.06 613 ILE A CA 1
ATOM 4926 C C . ILE A 1 613 ? 4.526 -5.984 -18.669 1.00 98.06 613 ILE A C 1
ATOM 4928 O O . ILE A 1 613 ? 3.601 -6.280 -17.920 1.00 98.06 613 ILE A O 1
ATOM 4932 N N . HIS A 1 614 ? 5.466 -6.876 -19.007 1.00 98.12 614 HIS A N 1
ATOM 4933 C CA . HIS A 1 614 ? 5.465 -8.270 -18.552 1.00 98.12 614 HIS A CA 1
ATOM 4934 C C . HIS A 1 614 ? 5.836 -8.392 -17.072 1.00 98.12 614 HIS A C 1
ATOM 4936 O O . HIS A 1 614 ? 5.247 -9.205 -16.362 1.00 98.12 614 HIS A O 1
ATOM 4942 N N . GLY A 1 615 ? 6.742 -7.541 -16.585 1.00 98.38 615 GLY A N 1
ATOM 4943 C CA . GLY A 1 615 ? 7.034 -7.430 -15.158 1.00 98.38 615 GLY A CA 1
ATOM 4944 C C . GLY A 1 615 ? 5.825 -6.934 -14.366 1.00 98.38 615 GLY A C 1
ATOM 4945 O O . GLY A 1 615 ? 5.458 -7.538 -13.358 1.00 98.38 615 GLY A O 1
ATOM 4946 N N . LEU A 1 616 ? 5.136 -5.903 -14.869 1.00 98.69 616 LEU A N 1
ATOM 4947 C CA . LEU A 1 616 ? 3.894 -5.411 -14.256 1.00 98.69 616 LEU A CA 1
ATOM 4948 C C . LEU A 1 616 ? 2.788 -6.480 -14.273 1.00 98.69 616 LEU A C 1
ATOM 4950 O O . LEU A 1 616 ? 2.100 -6.667 -13.268 1.00 98.69 616 LEU A O 1
ATOM 4954 N N . ARG A 1 617 ? 2.670 -7.233 -15.378 1.00 98.62 617 ARG A N 1
ATOM 4955 C CA . ARG A 1 617 ? 1.761 -8.381 -15.501 1.00 98.62 617 ARG A CA 1
ATOM 4956 C C . ARG A 1 617 ? 2.031 -9.421 -14.417 1.00 98.62 617 ARG A C 1
ATOM 4958 O O . ARG A 1 617 ? 1.101 -9.846 -13.741 1.00 98.62 617 ARG A O 1
ATOM 4965 N N . GLN A 1 618 ? 3.294 -9.801 -14.225 1.00 98.75 618 GLN A N 1
ATOM 4966 C CA . GLN A 1 618 ? 3.672 -10.824 -13.253 1.00 98.75 618 GLN A CA 1
ATOM 4967 C C . GLN A 1 618 ? 3.317 -10.418 -11.816 1.00 98.75 618 GLN A C 1
ATOM 4969 O O . GLN A 1 618 ? 2.805 -11.241 -11.055 1.00 98.75 618 GLN A O 1
ATOM 4974 N N . LEU A 1 619 ? 3.547 -9.150 -11.458 1.00 98.81 619 LEU A N 1
ATOM 4975 C CA . LEU A 1 619 ? 3.176 -8.593 -10.152 1.00 98.81 619 LEU A CA 1
ATOM 4976 C C . LEU A 1 619 ? 1.652 -8.633 -9.938 1.00 98.81 619 LEU A C 1
ATOM 4978 O O . LEU A 1 619 ? 1.183 -9.022 -8.865 1.00 98.81 619 LEU A O 1
ATOM 4982 N N . ALA A 1 620 ? 0.871 -8.299 -10.971 1.00 98.69 620 ALA A N 1
ATOM 4983 C CA . ALA A 1 620 ? -0.587 -8.395 -10.934 1.00 98.69 620 ALA A CA 1
ATOM 4984 C C . ALA A 1 620 ? -1.074 -9.855 -10.825 1.00 98.69 620 ALA A C 1
ATOM 4986 O O . ALA A 1 620 ? -1.933 -10.154 -9.995 1.00 98.69 620 ALA A O 1
ATOM 4987 N N . GLU A 1 621 ? -0.497 -10.799 -11.575 1.00 98.56 621 GLU A N 1
ATOM 4988 C CA . GLU A 1 621 ? -0.859 -12.223 -11.483 1.00 98.56 621 GLU A CA 1
ATOM 4989 C C . GLU A 1 621 ? -0.568 -12.806 -10.095 1.00 98.56 621 GLU A C 1
ATOM 4991 O O . GLU A 1 621 ? -1.412 -13.510 -9.528 1.00 98.56 621 GLU A O 1
ATOM 4996 N N . TRP A 1 622 ? 0.590 -12.472 -9.515 1.00 98.75 622 TRP A N 1
ATOM 4997 C CA . TRP A 1 622 ? 0.959 -12.904 -8.167 1.00 98.75 622 TRP A CA 1
ATOM 4998 C C . TRP A 1 622 ? 0.029 -12.351 -7.096 1.00 98.75 622 TRP A C 1
ATOM 5000 O O . TRP A 1 622 ? -0.272 -13.058 -6.134 1.00 98.75 622 TRP A O 1
ATOM 5010 N N . SER A 1 623 ? -0.490 -11.137 -7.271 1.00 98.81 623 SER A N 1
ATOM 5011 C CA . SER A 1 623 ? -1.472 -10.586 -6.336 1.00 98.81 623 SER A CA 1
ATOM 5012 C C . SER A 1 623 ? -2.779 -11.389 -6.312 1.00 98.81 623 SER A C 1
ATOM 5014 O O . SER A 1 623 ? -3.342 -11.639 -5.246 1.00 98.81 623 SER A O 1
ATOM 5016 N N . ILE A 1 624 ? -3.234 -11.901 -7.460 1.00 98.62 624 ILE A N 1
ATOM 5017 C CA . ILE A 1 624 ? -4.410 -12.781 -7.515 1.00 98.62 624 ILE A CA 1
ATOM 5018 C C . ILE A 1 624 ? -4.064 -14.160 -6.943 1.00 98.62 624 ILE A C 1
ATOM 5020 O O . ILE A 1 624 ? -4.837 -14.723 -6.167 1.00 98.62 624 ILE A O 1
ATOM 5024 N N . GLU A 1 625 ? -2.901 -14.709 -7.301 1.00 98.25 625 GLU A N 1
ATOM 5025 C CA . GLU A 1 625 ? -2.423 -16.015 -6.828 1.00 98.25 625 GLU A CA 1
ATOM 5026 C C . GLU A 1 625 ? -2.370 -16.103 -5.299 1.00 98.25 625 GLU A C 1
ATOM 5028 O O . GLU A 1 625 ? -2.915 -17.043 -4.708 1.00 98.25 625 GLU A O 1
ATOM 5033 N N . HIS A 1 626 ? -1.788 -15.081 -4.670 1.00 98.38 626 HIS A N 1
ATOM 5034 C CA . HIS A 1 626 ? -1.526 -15.027 -3.230 1.00 98.38 626 HIS A CA 1
ATOM 5035 C C . HIS A 1 626 ? -2.668 -14.445 -2.398 1.00 98.38 626 HIS A C 1
ATOM 5037 O O . HIS A 1 626 ? -2.594 -14.420 -1.164 1.00 98.38 626 HIS A O 1
ATOM 5043 N N . SER A 1 627 ? -3.763 -14.045 -3.043 1.00 98.19 627 SER A N 1
ATOM 5044 C CA . SER A 1 627 ? -4.993 -13.667 -2.351 1.00 98.19 627 SER A CA 1
ATOM 5045 C C . SER A 1 627 ? -5.543 -14.795 -1.459 1.00 98.19 627 SER A C 1
ATOM 5047 O O . SER A 1 627 ? -5.273 -15.995 -1.627 1.00 98.19 627 SER A O 1
ATOM 5049 N N . CYS A 1 628 ? -6.352 -14.402 -0.485 1.00 97.50 628 CYS A N 1
ATOM 5050 C CA . CYS A 1 628 ? -7.176 -15.262 0.357 1.00 97.50 628 CYS A CA 1
ATOM 5051 C C . CYS A 1 628 ? -8.565 -15.522 -0.241 1.00 97.50 628 CYS A C 1
ATOM 5053 O O . CYS A 1 628 ? -9.476 -15.905 0.490 1.00 97.50 628 CYS A O 1
ATOM 5055 N N . LEU A 1 629 ? -8.728 -15.344 -1.557 1.00 95.50 629 LEU A N 1
ATOM 5056 C CA . LEU A 1 629 ? -9.878 -15.871 -2.286 1.00 95.50 629 LEU A CA 1
ATOM 5057 C C . LEU A 1 629 ? -9.879 -17.401 -2.261 1.00 95.50 629 LEU A C 1
ATOM 5059 O O . LEU A 1 629 ? -8.829 -18.034 -2.405 1.00 95.50 629 LEU A O 1
ATOM 5063 N N . GLU A 1 630 ? -11.078 -17.961 -2.143 1.00 94.06 630 GLU A N 1
ATOM 5064 C CA . GLU A 1 630 ? -11.364 -19.369 -2.398 1.00 94.06 630 GLU A CA 1
ATOM 5065 C C . GLU A 1 630 ? -10.987 -19.737 -3.844 1.00 94.06 630 GLU A C 1
ATOM 5067 O O . GLU A 1 630 ? -11.043 -18.888 -4.737 1.00 94.06 630 GLU A O 1
ATOM 5072 N N . ASP A 1 631 ? -10.579 -20.985 -4.091 1.00 94.56 631 ASP A N 1
ATOM 5073 C CA . ASP A 1 631 ? -9.969 -21.388 -5.369 1.00 94.56 631 ASP A CA 1
ATOM 5074 C C . ASP A 1 631 ? -10.879 -21.160 -6.588 1.00 94.56 631 ASP A C 1
ATOM 5076 O O . ASP A 1 631 ? -10.410 -20.729 -7.644 1.00 94.56 631 ASP A O 1
ATOM 5080 N N . ASP A 1 632 ? -12.185 -21.389 -6.447 1.00 95.00 632 ASP A N 1
ATOM 5081 C CA . ASP A 1 632 ? -13.184 -21.159 -7.493 1.00 95.00 632 ASP A CA 1
ATOM 5082 C C . ASP A 1 632 ? -13.361 -19.663 -7.797 1.00 95.00 632 ASP A C 1
ATOM 5084 O O . ASP A 1 632 ? -13.318 -19.248 -8.961 1.00 95.00 632 ASP A O 1
ATOM 5088 N N . LYS A 1 633 ? -13.477 -18.830 -6.755 1.00 93.94 633 LYS A N 1
ATOM 5089 C CA . LYS A 1 633 ? -13.567 -17.369 -6.882 1.00 93.94 633 LYS A CA 1
ATOM 5090 C C . LYS A 1 633 ? -12.273 -16.786 -7.441 1.00 93.94 633 LYS A C 1
ATOM 5092 O O . LYS A 1 633 ? -12.318 -15.932 -8.322 1.00 93.94 633 LYS A O 1
ATOM 5097 N N . LYS A 1 634 ? -11.116 -17.279 -6.997 1.00 96.38 634 LYS A N 1
ATOM 5098 C CA . LYS A 1 634 ? -9.795 -16.892 -7.509 1.00 96.38 634 LYS A CA 1
ATOM 5099 C C . LYS A 1 634 ? -9.658 -17.218 -8.993 1.00 96.38 634 LYS A C 1
ATOM 5101 O O . LYS A 1 634 ? -9.203 -16.368 -9.757 1.00 96.38 634 LYS A O 1
ATOM 5106 N N . ALA A 1 635 ? -10.079 -18.411 -9.414 1.00 96.50 635 ALA A N 1
ATOM 5107 C CA . ALA A 1 635 ? -10.075 -18.803 -10.821 1.00 96.50 635 ALA A CA 1
ATOM 5108 C C . ALA A 1 635 ? -11.001 -17.912 -11.667 1.00 96.50 635 ALA A C 1
ATOM 5110 O O . ALA A 1 635 ? -10.617 -17.493 -12.760 1.00 96.50 635 ALA A O 1
ATOM 5111 N N . ALA A 1 636 ? -12.186 -17.566 -11.152 1.00 94.69 636 ALA A N 1
ATOM 5112 C CA . ALA A 1 636 ? -13.105 -16.646 -11.820 1.00 94.69 636 ALA A CA 1
ATOM 5113 C C . ALA A 1 636 ? -12.513 -15.231 -11.958 1.00 94.69 636 ALA A C 1
ATOM 5115 O O . ALA A 1 636 ? -12.516 -14.671 -13.054 1.00 94.69 636 ALA A O 1
ATOM 5116 N N . VAL A 1 637 ? -11.940 -14.683 -10.879 1.00 95.31 637 VAL A N 1
ATOM 5117 C CA . VAL A 1 637 ? -11.272 -13.369 -10.888 1.00 95.31 637 VAL A CA 1
ATOM 5118 C C . VAL A 1 637 ? -10.092 -13.357 -11.856 1.00 95.31 637 VAL A C 1
ATOM 5120 O O . VAL A 1 637 ? -9.960 -12.414 -12.630 1.00 95.31 637 VAL A O 1
ATOM 5123 N N . ARG A 1 638 ? -9.264 -14.410 -11.864 1.00 96.94 638 ARG A N 1
ATOM 5124 C CA . ARG A 1 638 ? -8.139 -14.545 -12.801 1.00 96.94 638 ARG A CA 1
ATOM 5125 C C . ARG A 1 638 ? -8.611 -14.540 -14.251 1.00 96.94 638 ARG A C 1
ATOM 5127 O O . ARG A 1 638 ? -8.058 -13.807 -15.062 1.00 96.94 638 ARG A O 1
ATOM 5134 N N . LYS A 1 639 ? -9.651 -15.313 -14.569 1.00 95.81 639 LYS A N 1
ATOM 5135 C CA . LYS A 1 639 ? -10.208 -15.379 -15.925 1.00 95.81 639 LYS A CA 1
ATOM 5136 C C . LYS A 1 639 ? -10.738 -14.021 -16.394 1.00 95.81 639 LYS A C 1
ATOM 5138 O O . LYS A 1 639 ? -10.458 -13.612 -17.517 1.00 95.81 639 LYS A O 1
ATOM 5143 N N . ASP A 1 640 ? -11.486 -13.321 -15.542 1.00 94.69 640 ASP A N 1
ATOM 5144 C CA . ASP A 1 640 ? -11.973 -11.971 -15.846 1.00 94.69 640 ASP A CA 1
ATOM 5145 C C . ASP A 1 640 ? -10.798 -10.997 -16.036 1.00 94.69 640 ASP A C 1
ATOM 5147 O O . ASP A 1 640 ? -10.783 -10.216 -16.989 1.00 94.69 640 ASP A O 1
ATOM 5151 N N . TRP A 1 641 ? -9.785 -11.080 -15.170 1.00 97.31 641 TRP A N 1
ATOM 5152 C CA . TRP A 1 641 ? -8.583 -10.253 -15.249 1.00 97.31 641 TRP A CA 1
ATOM 5153 C C . TRP A 1 641 ? -7.793 -10.482 -16.546 1.00 97.31 641 TRP A C 1
ATOM 5155 O O . TRP A 1 641 ? -7.388 -9.508 -17.173 1.00 97.31 641 TRP A O 1
ATOM 5165 N N . GLU A 1 642 ? -7.638 -11.724 -17.014 1.00 97.25 642 GLU A N 1
ATOM 5166 C CA . GLU A 1 642 ? -6.965 -12.035 -18.288 1.00 97.25 642 GLU A CA 1
ATOM 5167 C C . GLU A 1 642 ? -7.674 -11.381 -19.486 1.00 97.25 642 GLU A C 1
ATOM 5169 O O . GLU A 1 642 ? -7.026 -10.841 -20.388 1.00 97.25 642 GLU A O 1
ATOM 5174 N N . VAL A 1 643 ? -9.012 -11.365 -19.481 1.00 96.62 643 VAL A N 1
ATOM 5175 C CA . VAL A 1 643 ? -9.801 -10.659 -20.504 1.00 96.62 643 VAL A CA 1
ATOM 5176 C C . VAL A 1 643 ? -9.559 -9.152 -20.420 1.00 96.62 643 VAL A C 1
ATOM 5178 O O . VAL A 1 643 ? -9.307 -8.509 -21.441 1.00 96.62 643 VAL A O 1
ATOM 5181 N N . MET A 1 644 ? -9.596 -8.583 -19.211 1.00 96.88 644 MET A N 1
ATOM 5182 C CA . MET A 1 644 ? -9.320 -7.159 -18.991 1.00 96.88 644 MET A CA 1
ATOM 5183 C C . MET A 1 644 ? -7.900 -6.779 -19.420 1.00 96.88 644 MET A C 1
ATOM 5185 O O . MET A 1 644 ? -7.705 -5.707 -19.990 1.00 96.88 644 MET A O 1
ATOM 5189 N N . TRP A 1 645 ? -6.924 -7.658 -19.198 1.00 98.44 645 TRP A N 1
ATOM 5190 C CA . TRP A 1 645 ? -5.539 -7.467 -19.609 1.00 98.44 645 TRP A CA 1
ATOM 5191 C C . TRP A 1 645 ? -5.406 -7.402 -21.135 1.00 98.44 645 TRP A C 1
ATOM 5193 O O . TRP A 1 645 ? -4.794 -6.476 -21.665 1.00 98.44 645 TRP A O 1
ATOM 5203 N N . GLY A 1 646 ? -6.064 -8.309 -21.867 1.00 98.25 646 GLY A N 1
ATOM 5204 C CA . GLY A 1 646 ? -6.108 -8.253 -23.333 1.00 98.25 646 GLY A CA 1
ATOM 5205 C C . GLY A 1 646 ? -6.750 -6.964 -23.867 1.00 98.25 646 GLY A C 1
ATOM 5206 O O . GLY A 1 646 ? -6.230 -6.352 -24.805 1.00 98.25 646 GLY A O 1
ATOM 5207 N N . VAL A 1 647 ? -7.845 -6.512 -23.241 1.00 98.06 647 VAL A N 1
ATOM 5208 C CA . VAL A 1 647 ? -8.495 -5.226 -23.563 1.00 98.06 647 VAL A CA 1
ATOM 5209 C C . VAL A 1 647 ? -7.560 -4.050 -23.282 1.00 98.06 647 VAL A C 1
ATOM 5211 O O . VAL A 1 647 ? -7.468 -3.137 -24.099 1.00 98.06 647 VAL A O 1
ATOM 5214 N N . PHE A 1 648 ? -6.832 -4.084 -22.168 1.00 98.62 648 PHE A N 1
ATOM 5215 C CA . PHE A 1 648 ? -5.848 -3.070 -21.803 1.00 98.62 648 PHE A CA 1
ATOM 5216 C C . PHE A 1 648 ? -4.698 -2.984 -22.815 1.00 98.62 648 PHE A C 1
ATOM 5218 O O . PHE A 1 648 ? -4.384 -1.891 -23.286 1.00 98.62 648 PHE A O 1
ATOM 5225 N N . CYS A 1 649 ? -4.120 -4.113 -23.231 1.00 98.75 649 CYS A N 1
ATOM 5226 C CA . CYS A 1 649 ? -3.077 -4.116 -24.259 1.00 98.75 649 CYS A CA 1
ATOM 5227 C C . CYS A 1 649 ? -3.588 -3.560 -25.590 1.00 98.75 649 CYS A C 1
ATOM 5229 O O . CYS A 1 649 ? -2.909 -2.746 -26.215 1.00 98.75 649 CYS A O 1
ATOM 5231 N N . LYS A 1 650 ? -4.810 -3.931 -25.999 1.00 98.69 650 LYS A N 1
ATOM 5232 C CA . LYS A 1 650 ? -5.450 -3.330 -27.175 1.00 98.69 650 LYS A CA 1
ATOM 5233 C C . LYS A 1 650 ? -5.632 -1.820 -27.015 1.00 98.69 650 LYS A C 1
ATOM 5235 O O . LYS A 1 650 ? -5.321 -1.079 -27.940 1.00 98.69 650 LYS A O 1
ATOM 5240 N N . TRP A 1 651 ? -6.088 -1.365 -25.851 1.00 98.56 651 TRP A N 1
ATOM 5241 C CA . TRP A 1 651 ? -6.270 0.056 -25.565 1.00 98.56 651 TRP A CA 1
ATOM 5242 C C . TRP A 1 651 ? -4.951 0.839 -25.655 1.00 98.56 651 TRP A C 1
ATOM 5244 O O . TRP A 1 651 ? -4.948 1.919 -26.245 1.00 98.56 651 TRP A O 1
ATOM 5254 N N . ILE A 1 652 ? -3.825 0.295 -25.169 1.00 98.62 652 ILE A N 1
ATOM 5255 C CA . ILE A 1 652 ? -2.502 0.921 -25.354 1.00 98.62 652 ILE A CA 1
ATOM 5256 C C . ILE A 1 652 ? -2.203 1.102 -26.845 1.00 98.62 652 ILE A C 1
ATOM 5258 O O . ILE A 1 652 ? -1.859 2.203 -27.270 1.00 98.62 652 ILE A O 1
ATOM 5262 N N . VAL A 1 653 ? -2.354 0.040 -27.643 1.00 98.38 653 VAL A N 1
ATOM 5263 C CA . VAL A 1 653 ? -2.074 0.079 -29.088 1.00 98.38 653 VAL A CA 1
ATOM 5264 C C . VAL A 1 653 ? -2.967 1.095 -29.798 1.00 98.38 653 VAL A C 1
ATOM 5266 O O . VAL A 1 653 ? -2.474 1.900 -30.583 1.00 98.38 653 VAL A O 1
ATOM 5269 N N . ASP A 1 654 ? -4.261 1.109 -29.487 1.00 98.00 654 ASP A N 1
ATOM 5270 C CA . ASP A 1 654 ? -5.224 2.001 -30.135 1.00 98.00 654 ASP A CA 1
ATOM 5271 C C . ASP A 1 654 ? -4.969 3.486 -29.795 1.00 98.00 654 ASP A C 1
ATOM 5273 O O . ASP A 1 654 ? -5.139 4.346 -30.657 1.00 98.00 654 ASP A O 1
ATOM 5277 N N . ASN A 1 655 ? -4.542 3.806 -28.565 1.00 97.88 655 ASN A N 1
ATOM 5278 C CA . ASN A 1 655 ? -4.366 5.198 -28.116 1.00 97.88 655 ASN A CA 1
ATOM 5279 C C . ASN A 1 655 ? -2.944 5.737 -28.332 1.00 97.88 655 ASN A C 1
ATOM 5281 O O . ASN A 1 655 ? -2.766 6.922 -28.614 1.00 97.88 655 ASN A O 1
ATOM 5285 N N . TYR A 1 656 ? -1.927 4.880 -28.237 1.00 97.56 656 TYR A N 1
ATOM 5286 C CA . TYR A 1 656 ? -0.514 5.276 -28.260 1.00 97.56 656 TYR A CA 1
ATOM 5287 C C . TYR A 1 656 ? 0.272 4.674 -29.431 1.00 97.56 656 TYR A C 1
ATOM 5289 O O . TYR A 1 656 ? 1.438 5.011 -29.622 1.00 97.56 656 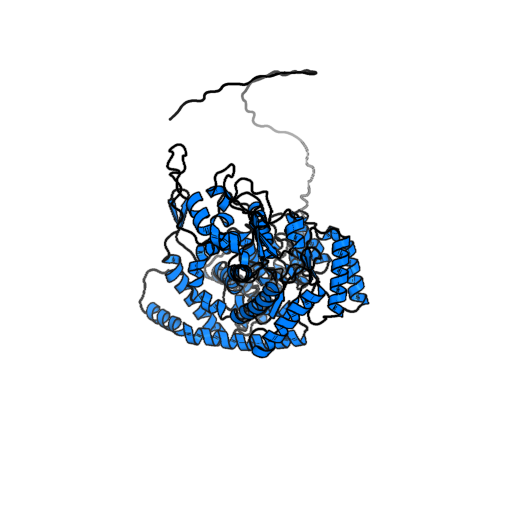TYR A O 1
ATOM 5297 N N . GLY A 1 657 ? -0.351 3.840 -30.270 1.00 94.25 657 GLY A N 1
ATOM 5298 C CA . GLY A 1 657 ? 0.302 3.221 -31.428 1.00 94.25 657 GLY A CA 1
ATOM 5299 C C . GLY A 1 657 ? 0.826 4.211 -32.468 1.00 94.25 657 GLY A C 1
ATOM 5300 O O . GLY A 1 657 ? 1.728 3.871 -33.220 1.00 94.25 657 GLY A O 1
ATOM 5301 N N . HIS A 1 658 ? 0.346 5.457 -32.489 1.00 92.62 658 HIS A N 1
ATOM 5302 C CA . HIS A 1 658 ? 0.902 6.502 -33.356 1.00 92.62 658 HIS A CA 1
ATOM 5303 C C . HIS A 1 658 ? 2.383 6.804 -33.052 1.00 92.62 658 HIS A C 1
ATOM 5305 O O . HIS A 1 658 ? 3.147 7.055 -33.980 1.00 92.62 658 HIS A O 1
ATOM 5311 N N . LEU A 1 659 ? 2.812 6.680 -31.788 1.00 88.50 659 LEU A N 1
ATOM 5312 C CA . LEU A 1 659 ? 4.203 6.903 -31.365 1.00 88.50 659 LEU A CA 1
ATOM 5313 C C . LEU A 1 659 ? 5.179 5.916 -32.008 1.00 88.50 659 LEU A C 1
ATOM 5315 O O . LEU A 1 659 ? 6.333 6.245 -32.260 1.00 88.50 659 LEU A O 1
ATOM 5319 N N . ALA A 1 660 ? 4.700 4.706 -32.301 1.00 80.50 660 ALA A N 1
ATOM 5320 C CA . ALA A 1 660 ? 5.452 3.707 -33.045 1.00 80.50 660 ALA A CA 1
ATOM 5321 C C . ALA A 1 660 ? 5.869 4.198 -34.431 1.00 80.50 660 ALA A C 1
ATOM 5323 O O . ALA A 1 660 ? 6.959 3.889 -34.901 1.00 80.50 660 ALA A O 1
ATOM 5324 N N . ASN A 1 661 ? 4.958 4.910 -35.093 1.00 75.94 661 ASN A N 1
ATOM 5325 C CA . ASN A 1 661 ? 5.119 5.335 -36.473 1.00 75.94 661 ASN A CA 1
ATOM 5326 C C . ASN A 1 661 ? 6.032 6.564 -36.550 1.00 75.94 661 ASN A C 1
ATOM 5328 O O . ASN A 1 661 ? 6.850 6.648 -37.459 1.00 75.94 661 ASN A O 1
ATOM 5332 N N . GLU A 1 662 ? 5.945 7.458 -35.558 1.00 74.06 662 GLU A N 1
ATOM 5333 C CA . GLU A 1 662 ? 6.824 8.629 -35.418 1.00 74.06 662 GLU A CA 1
ATOM 5334 C C . GLU A 1 662 ? 8.304 8.219 -35.282 1.00 74.06 662 GLU A C 1
ATOM 5336 O O . GLU A 1 662 ? 9.164 8.785 -35.952 1.00 74.06 662 GLU A O 1
ATOM 5341 N N . GLU A 1 663 ? 8.611 7.180 -34.496 1.00 62.31 663 GLU A N 1
ATOM 5342 C CA . GLU A 1 663 ? 9.989 6.690 -34.313 1.00 62.31 663 GLU A CA 1
ATOM 5343 C C . GLU A 1 663 ? 10.577 6.061 -35.593 1.00 62.31 663 GLU A C 1
ATOM 5345 O O . GLU A 1 663 ? 11.759 6.231 -35.894 1.00 62.31 663 GLU A O 1
ATOM 5350 N N . VAL A 1 664 ? 9.754 5.360 -36.385 1.00 58.25 664 VAL A N 1
ATOM 5351 C CA . VAL A 1 664 ? 10.175 4.782 -37.676 1.00 58.25 664 VAL A CA 1
ATOM 5352 C C . VAL A 1 664 ? 10.479 5.872 -38.706 1.00 58.25 664 VAL A C 1
ATOM 5354 O O . VAL A 1 664 ? 11.335 5.669 -39.569 1.00 58.25 664 VAL A O 1
ATOM 5357 N N . ASP A 1 665 ? 9.805 7.018 -38.626 1.00 47.91 665 ASP A N 1
ATOM 5358 C CA . ASP A 1 665 ? 10.075 8.160 -39.497 1.00 47.91 665 ASP A CA 1
ATOM 5359 C C . ASP A 1 665 ? 11.288 8.982 -39.025 1.00 47.91 665 ASP A C 1
ATOM 5361 O O . ASP A 1 665 ? 12.090 9.380 -39.869 1.00 47.91 665 ASP A O 1
ATOM 5365 N N . GLU A 1 666 ? 11.523 9.130 -37.715 1.00 52.00 666 GLU A N 1
ATOM 5366 C CA . GLU A 1 666 ? 12.766 9.726 -37.182 1.00 52.00 666 GLU A CA 1
ATOM 5367 C C . GLU A 1 666 ? 14.007 8.854 -37.462 1.00 52.00 666 GLU A C 1
ATOM 5369 O O . GLU A 1 666 ? 15.072 9.374 -37.791 1.00 52.00 666 GLU A O 1
ATOM 5374 N N . ALA A 1 667 ? 13.887 7.521 -37.418 1.00 50.25 667 ALA A N 1
ATOM 5375 C CA . ALA A 1 667 ? 14.987 6.599 -37.726 1.00 50.25 667 ALA A CA 1
ATOM 5376 C C . ALA A 1 667 ? 15.392 6.574 -39.218 1.00 50.25 667 ALA A C 1
ATOM 5378 O O . ALA A 1 667 ? 16.422 5.988 -39.565 1.00 50.25 667 ALA A O 1
ATOM 5379 N N . LYS A 1 668 ? 14.607 7.197 -40.112 1.00 42.00 668 LYS A N 1
ATOM 5380 C CA . LYS A 1 668 ? 14.967 7.390 -41.529 1.00 42.00 668 LYS A CA 1
ATOM 5381 C C . LYS A 1 668 ? 15.866 8.608 -41.758 1.00 42.00 668 LYS A C 1
ATOM 5383 O O . LYS A 1 668 ? 16.445 8.705 -42.841 1.00 42.00 668 LYS A O 1
ATOM 5388 N N . GLU A 1 669 ? 16.032 9.497 -40.776 1.00 35.81 669 GLU A N 1
ATOM 5389 C CA . GLU A 1 669 ? 17.071 10.527 -40.818 1.00 35.81 669 GLU A CA 1
ATOM 5390 C C . GLU A 1 669 ? 18.358 9.991 -40.165 1.00 35.81 669 GLU A C 1
ATOM 5392 O O . GLU A 1 669 ? 18.385 9.705 -38.966 1.00 35.81 669 GLU A O 1
ATOM 5397 N N . PRO A 1 670 ? 19.456 9.810 -40.922 1.00 33.84 670 PRO A N 1
ATOM 5398 C CA . PRO A 1 670 ? 20.690 9.286 -40.359 1.00 33.84 670 PRO A CA 1
ATOM 5399 C C . PRO A 1 670 ? 21.303 10.314 -39.400 1.00 33.84 670 PRO A C 1
ATOM 5401 O O . PRO A 1 670 ? 21.848 11.328 -39.830 1.00 33.84 670 PRO A O 1
ATOM 5404 N N . ASN A 1 671 ? 21.259 10.030 -38.098 1.00 34.88 671 ASN A N 1
ATOM 5405 C CA . ASN A 1 671 ? 22.039 10.746 -37.092 1.00 34.88 671 ASN A CA 1
ATOM 5406 C C . ASN A 1 671 ? 23.430 10.082 -36.961 1.00 34.88 671 ASN A C 1
ATOM 5408 O O . ASN A 1 671 ? 23.516 8.956 -36.466 1.00 34.88 671 ASN A O 1
ATOM 5412 N N . PRO A 1 672 ? 24.530 10.736 -37.382 1.00 29.91 672 PRO A N 1
ATOM 5413 C CA . PRO A 1 672 ? 25.859 10.121 -37.471 1.00 29.91 672 PRO A CA 1
ATOM 5414 C C . PRO A 1 672 ? 26.587 9.925 -36.122 1.00 29.91 672 PRO A C 1
ATOM 5416 O O . PRO A 1 672 ? 27.791 9.683 -36.119 1.00 29.91 672 PRO A O 1
ATOM 5419 N N . LEU A 1 673 ? 25.907 10.027 -34.972 1.00 32.50 673 LEU A N 1
ATOM 5420 C CA . LEU A 1 673 ? 26.546 10.061 -33.645 1.00 32.50 673 LEU A CA 1
ATOM 5421 C C . LEU A 1 673 ? 25.951 9.094 -32.602 1.00 32.50 673 LEU A C 1
ATOM 5423 O O . LEU A 1 673 ? 25.838 9.437 -31.426 1.00 32.50 673 LEU A O 1
ATOM 5427 N N . LYS A 1 674 ? 25.619 7.859 -32.987 1.00 31.48 674 LYS A N 1
ATOM 5428 C CA . LYS A 1 674 ? 25.431 6.761 -32.019 1.00 31.48 674 LYS A CA 1
ATOM 5429 C C . LYS A 1 674 ? 26.179 5.507 -32.479 1.00 31.48 674 LYS A C 1
ATOM 5431 O O . LYS A 1 674 ? 25.695 4.781 -33.343 1.00 31.48 674 LYS A O 1
ATOM 5436 N N . LEU A 1 675 ? 27.364 5.303 -31.898 1.00 28.12 675 LEU A N 1
ATOM 5437 C CA . LEU A 1 675 ? 28.164 4.073 -31.904 1.00 28.12 675 LEU A CA 1
ATOM 5438 C C . LEU A 1 675 ? 28.280 3.573 -30.465 1.00 28.12 675 LEU A C 1
ATOM 5440 O O . LEU A 1 675 ? 28.529 4.435 -29.589 1.00 28.12 675 LEU A O 1
#

Secondary structure (DSSP, 8-state):
-------------------------------------------------------GGGGGG--HHHHHHHHHHHHHH-TTS-----------SS-TT---SSHHHHHHHHHHHHHHHHHHSTTHHHHHT--HHHHHHHHHHHHHHHHHIIIIIITSPPEE-GGG-EE---TTS-HHHHHHHHHH-HHHHHHHHS---EEEEEEGGGSS-THHHHHHHTT-TTEEEE-SS-SSS-TT-HHHHHHH---EEEE--HHHHHHTTS---TTSTTPPTT--EEHHHHHHHHHHHHHHHHSPPSSS----TTS-------HHHHHHHHHS--HHHHH-TT--HHHHHHHHHHHHHHHHHHHSBHHHHHHHHHHHHHHHHHTT-SEEEEE-B--GGGPEEPTTSS-EE-HHHHHHHHHHHHHHHHHHHTTSS--EEEEEEEEETTS-HHHHHHHHHHHHHHHHHSTTTEEEEEEES-TTTS--GGGGHHHHHHHHHHHHHHT----B--EE--SS--SSHHHHHHHHHHHTT-SEEEE-TTGGG-HHHHHHHHHTTPEEEE-HHHHHHTTS-SSGGG-THHHHHHTT--EEE--BSHHHHT--HHHHHHHHHHH-TT--HHHHHHHHHHHHHTSS--HHHHHHHHHHHHHHHHHHHHHHHHHHTHHHHHHHHHTTS--S---

Mean predicted aligned error: 10.0 Å

Sequence (675 aa):
MGISCSSISTDADDASHRDAEASEITQQGAATTVFHQLRTQSPMADVRRRKLPRDKEADQYDLVKPLNEVAAKRLRDDPNAPRLRSKSKSPRLLPDGAAFETVEAYNEARSRVLRFEGALSFDHHCTVWASALEKEAGRILLLVRERDIKRIYEAAPPRRGYGGQMHPRFFGDHFLSNFDLIEQSDLFKIIRAMPKGAHLHIHFNANLLPNVLIDIAKGMDRMFITSDIPLIGGEHGDRDAFDRCKIQFSILSEAAVLEQGGERNLFEKDYEPRKPMPFKDFLREFAHRYRLAHTPSTNGDSPVESRPRVPDIDVDTWLRNKLVFDEEEAYNLLQTSNGAWDKFNGRTQMMKGLFNYETAYTKYTRLCLEEFAQDNIQYAEIRPNFMSTNQVWKDDGSDRIDNDGIIRLITTAYAEFQKGHKHKVLKGLKIIYCTPRSFDPEKVKAALSECLDFKIRYEEWIAGFDLVGEESKGRPLKDFTQEFLEFKRQCKEKKVDIPFLFHCGETLDIGEDTDGNLVDALLLGSKRIGHGFALPRHPYILEQMKKRGICVEVCPISNEILGLTPRMNGHAVYDLLAKNVHCTINTDNGTLFKSRLSHDFYQVMAGKADMTIHGLRQLAEWSIEHSCLEDDKKAAVRKDWEVMWGVFCKWIVDNYGHLANEEVDEAKEPNPLKL

InterPro domains:
  IPR001365 Adenosine deaminase domain [PF00962] (328-638)
  IPR006330 Adenosine/adenine deaminase [PTHR11409] (190-652)
  IPR032466 Metal-dependent hydrolase [SSF51556] (169-653)